Protein AF-0000000082432010 (afdb_homodimer)

Radius of gyration: 24.91 Å; Cα contacts (8 Å, |Δi|>4): 705; chains: 2; bounding box: 52×81×60 Å

Secondary structure (DSSP, 8-state):
-TTTSS-HHHHHHHHHHHHHHHHHHHT-S-HHHHTTSGGGHHHHHHHHHHHHHHHTTSHHHHHHHHHHHHIIIIIHHHHHHHHHHHHHHHHHHHHHHHHHHHHHH-HHHHHHHHHHHHHHHHHHHHHHHHHHHHSSS----HHHHHHHHHHHHHHHHHHHHTHHHHHHHHHHHH--GGGHHHHHHHHHHHHHHHHHHHHHHHHHHHHH-STHHHHHHHHHHHHHHHHHHHH----TT--HHHHHHHHHHSTTTHHHHHHHHHHH-/-TTTSS-HHHHHHHHHHHHHHHHHHHT-S-HHHHTTSGGGHHHHHHHHHHHHHHHTTSHHHHHHHHHHHHIIIIIHHHHHHHHHHHHHHHHHHHHHHHHHHHHHH-HHHHHHHHHHHHHHHHHHHHHHHHHHHHSSS----HHHHHHHHHHHHHHHHHHHHTHHHHHHHHHHHH--GGGHHHHHHHHHHHHHHHHHHHHHHHHHHHHH-STHHHHHHHHHHHHHHHHHHHH----TT--HHHHHHHHHHSTTTHHHHTHHHHHH-

InterPro domains:
  IPR003663 Sugar/inositol transporter [PR00171] (54-64)
  IPR003663 Sugar/inositol transporter [PR00171] (149-170)
  IPR003663 Sugar/inositol transporter [PR00171] (172-184)
  IPR005828 Major facilitator, sugar transporter-like [PF00083] (2-247)
  IPR005829 Sugar transporter, conserved site [PS00216] (98-115)
  IPR020846 Major facilitator superfamily domain [PS50850] (1-236)
  IPR036259 MFS transporter superfamily [G3DSA:1.20.1250.20] (1-250)
  IPR036259 MFS transporter superfamily [SSF103473] (25-245)
  IPR045262 Sugar transport protein STP/Polyol transporter PLT, plant [PTHR23500] (1-257)

Sequence (530 aa):
MLRRVRGTDDVEAEMNDLLKASNVARNTKHPFRKIVERKYRPQLVMAIALPFFQQVTGINVIAFYAPLLFRTIGFGESGSLLSAVMTGAVGAFSTFISMLIVDKFGRRALFMAGGIQMFVSQIMIGGVMAAKLGDHGGVEGEGFAYMVIVLIGVYVAGFGWSWGPLGWLVPSEIFPLEIRSAGQSITVVVNFLFTFIVAQTFLAMLCHFRAGIFFFFGGWVVVMTAFVYLFLPETKNVPIEKMDEVWKSHWFWKGFVGTAEDCKIMLRRVRGTDDVEAEMNDLLKASNVARNTKHPFRKIVERKYRPQLVMAIALPFFQQVTGINVIAFYAPLLFRTIGFGESGSLLSAVMTGAVGAFSTFISMLIVDKFGRRALFMAGGIQMFVSQIMIGGVMAAKLGDHGGVEGEGFAYMVIVLIGVYVAGFGWSWGPLGWLVPSEIFPLEIRSAGQSITVVVNFLFTFIVAQTFLAMLCHFRAGIFFFFGGWVVVMTAFVYLFLPETKNVPIEKMDEVWKSHWFWKGFVGTAEDCKI

Foldseek 3Di:
DVVPPPDPVVVVVLVVLVVVLVVCQVPVPDLQVVCPALLNVLLQCLLQLLLLLLLLLCLLVLLVVQLVLQCLLPCNPVSNVVSCVLLVVLLVVLLVVLVVCCLPQFQLVLLLQLLVQLLVLLVVLLVLCCVVVPDDDRVPDSVSSVVNSVSSSSNSSSSNNHSPVSSLVVSCQADRPNNNVVSNVSSVVSNVVSNVVSNVVSVVCVVPPPSVSSVSSSVSSVVSSVCSVQSPDTRRPDHNSCSSVRLCPHPPSVVRNVPPVVVVD/DVVPPPDPVVVVVLVVLVVVLVVCQVPVPDLQVVCPALLNVLLQCLLQLLLLLLLLLCLLVLLVVQLVLQCLLPCNPVSNVVSCVLLVVLLVVLLVVLVVCCLPQFQLVLLLVLLVQLLVLLVVLLVLCCVVVPDDDRVPDNVSSVVNSVSSSSNSSSSNNHSPVSSLVVSCQQDRPNNNVVSNVSSVVSNVVSNVVSNVVSVVCVVPPPSVSSVSSSVSSVVSSVCSVQSPDTRRPDHNSCSSVRLCPHPPSVVRNVPPVVVVD

Solvent-accessible surface area (backbone atoms only — not comparable to full-atom values): 26498 Å² total; per-residue (Å²): 120,82,78,67,70,73,55,72,62,57,54,49,50,53,24,49,50,46,42,50,46,48,56,51,36,76,64,48,88,46,31,68,61,55,40,69,35,58,66,31,42,68,56,46,50,47,24,45,47,40,27,42,45,49,43,44,51,38,60,66,56,51,63,59,45,40,26,54,48,31,32,66,62,61,44,44,79,58,9,37,55,49,32,50,48,51,50,32,50,41,26,28,51,24,25,49,49,23,63,69,41,36,82,73,65,23,55,51,53,33,38,43,52,18,27,50,45,32,31,54,29,30,49,50,45,24,48,53,42,39,55,47,66,68,46,84,77,69,89,71,48,66,67,60,45,51,51,45,49,51,38,48,45,50,25,38,29,20,34,14,40,11,47,55,48,46,44,59,40,51,56,62,55,65,41,42,82,54,28,28,70,41,43,42,40,46,25,46,36,37,28,43,40,38,44,34,50,47,53,52,50,45,58,55,32,58,74,73,38,66,48,57,48,33,51,54,24,30,52,41,25,52,51,44,32,50,45,43,72,73,68,49,73,74,59,58,94,51,54,52,85,51,44,61,55,53,42,38,68,32,86,76,44,22,72,47,37,42,54,64,66,58,64,77,100,122,83,78,68,69,72,54,70,61,59,54,48,51,53,26,50,52,46,41,50,47,49,56,49,37,76,63,48,88,44,31,68,62,55,41,70,35,58,65,31,40,66,55,46,48,48,25,45,46,39,27,42,44,49,43,44,50,37,59,67,56,50,64,59,46,41,24,55,50,31,32,65,62,60,44,44,79,58,9,37,54,48,33,50,48,50,50,32,48,40,24,30,51,23,25,49,48,23,63,68,40,37,81,74,64,23,54,51,55,34,40,43,53,18,28,50,46,32,31,54,29,29,50,52,46,23,49,54,41,41,55,47,66,70,44,85,77,68,87,68,49,65,65,59,45,49,52,45,51,51,38,49,45,51,26,38,30,20,35,14,39,11,45,54,49,45,44,58,39,52,56,62,56,65,42,43,82,55,28,29,69,39,44,41,41,45,25,46,36,38,29,43,39,38,45,33,52,47,52,54,50,45,59,56,33,58,77,72,37,66,49,56,46,33,51,53,24,29,52,42,24,52,52,44,33,50,45,44,71,72,70,48,72,75,59,59,93,52,55,52,85,50,43,61,55,53,42,40,68,32,87,77,43,21,72,48,38,43,58,64,65,59,64,78,101

pLDDT: mean 76.49, std 17.79, range [20.77, 95.44]

Organism: Cannabis sativa (NCBI:txid3483)

Nearest PDB structures (foldseek):
  6h7d-assembly1_A  TM=8.993E-01  e=3.640E-16  Arabidopsis thaliana
  7aar-assembly1_A  TM=8.622E-01  e=8.186E-16  Arabidopsis thaliana
  9g11-assembly1_A  TM=8.536E-01  e=1.015E-13  Arabidopsis thaliana
  4ybq-assembly2_B  TM=8.313E-01  e=1.702E-07  Rattus norvegicus
  6m20-assembly3_C  TM=7.843E-01  e=8.609E-07  Plasmodium falciparum

Structure (mmCIF, N/CA/C/O backbone):
data_AF-0000000082432010-model_v1
#
loop_
_entity.id
_entity.type
_entity.pdbx_description
1 polymer 'Major facilitator superfamily (MFS) profile domain-containing protein'
#
loop_
_atom_site.group_PDB
_atom_site.id
_atom_site.type_symbol
_atom_site.label_atom_id
_atom_site.label_alt_id
_atom_site.label_comp_id
_atom_site.label_asym_id
_atom_site.label_entity_id
_atom_site.label_seq_id
_atom_site.pdbx_PDB_ins_code
_atom_site.Cartn_x
_atom_site.Cartn_y
_atom_site.Cartn_z
_atom_site.occupancy
_atom_site.B_iso_or_equiv
_atom_site.auth_seq_id
_atom_site.auth_comp_id
_atom_site.auth_asym_id
_atom_site.auth_atom_id
_atom_site.pdbx_PDB_model_num
ATOM 1 N N . MET A 1 1 ? -15.508 49.281 2.939 1 20.77 1 MET A N 1
ATOM 2 C CA . MET A 1 1 ? -16.469 48.688 3.877 1 20.77 1 MET A CA 1
ATOM 3 C C . MET A 1 1 ? -16.25 47.188 4.043 1 20.77 1 MET A C 1
ATOM 5 O O . MET A 1 1 ? -16.609 46.625 5.07 1 20.77 1 MET A O 1
ATOM 9 N N . LEU A 1 2 ? -15.852 46.469 2.955 1 25.39 2 LEU A N 1
ATOM 10 C CA . LEU A 1 2 ? -15.766 45.031 2.902 1 25.39 2 LEU A CA 1
ATOM 11 C C . LEU A 1 2 ? -14.602 44.5 3.754 1 25.39 2 LEU A C 1
ATOM 13 O O . LEU A 1 2 ? -14.453 43.312 3.955 1 25.39 2 LEU A O 1
ATOM 17 N N . ARG A 1 3 ? -13.547 45.25 4.113 1 33.12 3 ARG A N 1
ATOM 18 C CA . ARG A 1 3 ? -12.43 44.969 5 1 33.12 3 ARG A CA 1
ATOM 19 C C . ARG A 1 3 ? -12.906 44.688 6.426 1 33.12 3 ARG A C 1
ATOM 21 O O . ARG A 1 3 ? -12.219 44.031 7.199 1 33.12 3 ARG A O 1
ATOM 28 N N . ARG A 1 4 ? -13.797 45.438 6.926 1 32.25 4 ARG A N 1
ATOM 29 C CA . ARG A 1 4 ? -14.156 45.594 8.328 1 32.25 4 ARG A CA 1
ATOM 30 C C . ARG A 1 4 ? -14.797 44.344 8.898 1 32.25 4 ARG A C 1
ATOM 32 O O . ARG A 1 4 ? -14.617 44.031 10.07 1 32.25 4 ARG A O 1
ATOM 39 N N . VAL A 1 5 ? -15.852 43.875 8.328 1 30.64 5 VAL A N 1
ATOM 40 C CA . VAL A 1 5 ? -16.75 43 9.039 1 30.64 5 VAL A CA 1
ATOM 41 C C . VAL A 1 5 ? -16.203 41.562 9.016 1 30.64 5 VAL A C 1
ATOM 43 O O . VAL A 1 5 ? -16.828 40.625 9.523 1 30.64 5 VAL A O 1
ATOM 46 N N . ARG A 1 6 ? -15.43 41.188 8.062 1 37.56 6 ARG A N 1
ATOM 47 C CA . ARG A 1 6 ? -15.023 39.812 8.219 1 37.56 6 ARG A CA 1
ATOM 48 C C . ARG A 1 6 ? -14.109 39.625 9.43 1 37.56 6 ARG A C 1
ATOM 50 O O . ARG A 1 6 ? -13.023 40.219 9.484 1 37.56 6 ARG A O 1
ATOM 57 N N . GLY A 1 7 ? -14.594 39.344 10.703 1 34.78 7 GLY A N 1
ATOM 58 C CA . GLY A 1 7 ? -14.359 39.375 12.141 1 34.78 7 GLY A CA 1
ATOM 59 C C . GLY A 1 7 ? -13.016 38.812 12.539 1 34.78 7 GLY A C 1
ATOM 60 O O . GLY A 1 7 ? -12.586 37.781 12.008 1 34.78 7 GLY A O 1
ATOM 61 N N . THR A 1 8 ? -12.031 39.625 13.039 1 41.56 8 THR A N 1
ATOM 62 C CA . THR A 1 8 ? -10.789 39.406 13.773 1 41.56 8 THR A CA 1
ATOM 63 C C . THR A 1 8 ? -10.914 38.219 14.734 1 41.56 8 THR A C 1
ATOM 65 O O . THR A 1 8 ? -9.93 37.562 15.031 1 41.56 8 THR A O 1
ATOM 68 N N . ASP A 1 9 ? -12.086 38 15.25 1 43.03 9 ASP A N 1
ATOM 69 C CA . ASP A 1 9 ? -12.289 36.969 16.281 1 43.03 9 ASP A CA 1
ATOM 70 C C . ASP A 1 9 ? -12.227 35.562 15.703 1 43.03 9 ASP A C 1
ATOM 72 O O . ASP A 1 9 ? -11.719 34.656 16.344 1 43.03 9 ASP A O 1
ATOM 76 N N . ASP A 1 10 ? -12.75 35.438 14.523 1 45.91 10 ASP A N 1
ATOM 77 C CA . ASP A 1 10 ? -12.781 34.094 13.945 1 45.91 10 ASP A CA 1
ATOM 78 C C . ASP A 1 10 ? -11.383 33.656 13.492 1 45.91 10 ASP A C 1
ATOM 80 O O . ASP A 1 10 ? -11.023 32.5 13.617 1 45.91 10 ASP A O 1
ATOM 84 N N . VAL A 1 11 ? -10.609 34.625 13.062 1 48.34 11 VAL A N 1
ATOM 85 C CA . VAL A 1 11 ? -9.227 34.312 12.711 1 48.34 11 VAL A CA 1
ATOM 86 C C . VAL A 1 11 ? -8.438 33.969 13.969 1 48.34 11 VAL A C 1
ATOM 88 O O . VAL A 1 11 ? -7.59 33.094 13.953 1 48.34 11 VAL A O 1
ATOM 91 N N . GLU A 1 12 ? -8.672 34.812 15.055 1 45.44 12 GLU A N 1
ATOM 92 C CA . GLU A 1 12 ? -7.996 34.5 16.312 1 45.44 12 GLU A CA 1
ATOM 93 C C . GLU A 1 12 ? -8.406 33.125 16.844 1 45.44 12 GLU A C 1
ATOM 95 O O . GLU A 1 12 ? -7.57 32.406 17.375 1 45.44 12 GLU A O 1
ATOM 100 N N . ALA A 1 13 ? -9.695 32.781 16.719 1 49.81 13 ALA A N 1
ATOM 101 C CA . ALA A 1 13 ? -10.148 31.469 17.156 1 49.81 13 ALA A CA 1
ATOM 102 C C . ALA A 1 13 ? -9.531 30.375 16.297 1 49.81 13 ALA A C 1
ATOM 104 O O . ALA A 1 13 ? -9.102 29.328 16.828 1 49.81 13 ALA A O 1
ATOM 105 N N . GLU A 1 14 ? -9.531 30.562 15.062 1 49.69 14 GLU A N 1
ATOM 106 C CA . GLU A 1 14 ? -8.922 29.609 14.148 1 49.69 14 GLU A CA 1
ATOM 107 C C . GLU A 1 14 ? -7.414 29.516 14.367 1 49.69 14 GLU A C 1
ATOM 109 O O . GLU A 1 14 ? -6.836 28.438 14.32 1 49.69 14 GLU A O 1
ATOM 114 N N . MET A 1 15 ? -6.789 30.703 14.672 1 47.47 15 MET A N 1
ATOM 115 C CA . MET A 1 15 ? -5.371 30.766 15.016 1 47.47 15 MET A CA 1
ATOM 116 C C . MET A 1 15 ? -5.102 30.047 16.328 1 47.47 15 MET A C 1
ATOM 118 O O . MET A 1 15 ? -4.109 29.328 16.469 1 47.47 15 MET A O 1
ATOM 122 N N . ASN A 1 16 ? -5.898 30.375 17.297 1 48.66 16 ASN A N 1
ATOM 123 C CA . ASN A 1 16 ? -5.766 29.688 18.578 1 48.66 16 ASN A CA 1
ATOM 124 C C . ASN A 1 16 ? -5.945 28.172 18.422 1 48.66 16 ASN A C 1
ATOM 126 O O . ASN A 1 16 ? -5.254 27.391 19.078 1 48.66 16 ASN A O 1
ATOM 130 N N . ASP A 1 17 ? -6.773 27.75 17.5 1 51.19 17 ASP A N 1
ATOM 131 C CA . ASP A 1 17 ? -6.992 26.328 17.266 1 51.19 17 ASP A CA 1
ATOM 132 C C . ASP A 1 17 ? -5.77 25.672 16.609 1 51.19 17 ASP A C 1
ATOM 134 O O . ASP A 1 17 ? -5.398 24.547 16.969 1 51.19 17 ASP A O 1
ATOM 138 N N . LEU A 1 18 ? -5.203 26.375 15.719 1 49.47 18 LEU A N 1
ATOM 139 C CA . LEU A 1 18 ? -3.99 25.891 15.062 1 49.47 18 LEU A CA 1
ATOM 140 C C . LEU A 1 18 ? -2.811 25.891 16.031 1 49.47 18 LEU A C 1
ATOM 142 O O . LEU A 1 18 ? -1.996 24.969 16.031 1 49.47 18 LEU A O 1
ATOM 146 N N . LEU A 1 19 ? -2.715 27.062 16.812 1 46.75 19 LEU A N 1
ATOM 147 C CA . LEU A 1 19 ? -1.675 27.156 17.828 1 46.75 19 LEU A CA 1
ATOM 148 C C . LEU A 1 19 ? -1.853 26.062 18.875 1 46.75 19 LEU A C 1
ATOM 150 O O . LEU A 1 19 ? -0.873 25.484 19.344 1 46.75 19 LEU A O 1
ATOM 154 N N . LYS A 1 20 ? -2.996 25.875 19.281 1 48 20 LYS A N 1
ATOM 155 C CA . LYS A 1 20 ? -3.281 24.812 20.234 1 48 20 LYS A CA 1
ATOM 156 C C . LYS A 1 20 ? -2.938 23.453 19.641 1 48 20 LYS A C 1
ATOM 158 O O . LYS A 1 20 ? -2.369 22.594 20.328 1 48 20 LYS A O 1
ATOM 163 N N . ALA A 1 21 ? -3.213 23.359 18.391 1 49.53 21 ALA A N 1
ATOM 164 C CA . ALA A 1 21 ? -2.924 22.094 17.719 1 49.53 21 ALA A CA 1
ATOM 165 C C . ALA A 1 21 ? -1.42 21.875 17.562 1 49.53 21 ALA A C 1
ATOM 167 O O . ALA A 1 21 ? -0.92 20.766 17.719 1 49.53 21 ALA A O 1
ATOM 168 N N . SER A 1 22 ? -0.704 22.969 17.219 1 47.09 22 SER A N 1
ATOM 169 C CA . SER A 1 22 ? 0.748 22.938 17.078 1 47.09 22 SER A CA 1
ATOM 170 C C . SER A 1 22 ? 1.429 22.734 18.422 1 47.09 22 SER A C 1
ATOM 172 O O . SER A 1 22 ? 2.41 22 18.516 1 47.09 22 SER A O 1
ATOM 174 N N . ASN A 1 23 ? 0.993 23.5 19.453 1 43.78 23 ASN A N 1
ATOM 175 C CA . ASN A 1 23 ? 1.535 23.359 20.797 1 43.78 23 ASN A CA 1
ATOM 176 C C . ASN A 1 23 ? 1.295 21.953 21.344 1 43.78 23 ASN A C 1
ATOM 178 O O . ASN A 1 23 ? 2.146 21.391 22.031 1 43.78 23 ASN A O 1
ATOM 182 N N . VAL A 1 24 ? 0.171 21.438 21.031 1 44.56 24 VAL A N 1
ATOM 183 C CA . VAL A 1 24 ? -0.153 20.094 21.484 1 44.56 24 VAL A CA 1
ATOM 184 C C . VAL A 1 24 ? 0.684 19.078 20.703 1 44.56 24 VAL A C 1
ATOM 186 O O . VAL A 1 24 ? 1.119 18.062 21.266 1 44.56 24 VAL A O 1
ATOM 189 N N . ALA A 1 25 ? 1.03 19.422 19.484 1 46.56 25 ALA A N 1
ATOM 190 C CA . ALA A 1 25 ? 1.861 18.562 18.641 1 46.56 25 ALA A CA 1
ATOM 191 C C . ALA A 1 25 ? 3.305 18.547 19.141 1 46.56 25 ALA A C 1
ATOM 193 O O . ALA A 1 25 ? 3.98 17.516 19.078 1 46.56 25 ALA A O 1
ATOM 194 N N . ARG A 1 26 ? 3.895 19.734 19.5 1 44.16 26 ARG A N 1
ATOM 195 C CA . ARG A 1 26 ? 5.262 19.844 20 1 44.16 26 ARG A CA 1
ATOM 196 C C . ARG A 1 26 ? 5.469 18.953 21.234 1 44.16 26 ARG A C 1
ATOM 198 O O . ARG A 1 26 ? 6.57 18.453 21.453 1 44.16 26 ARG A O 1
ATOM 205 N N . ASN A 1 27 ? 4.449 18.938 22.062 1 41.88 27 ASN A N 1
ATOM 206 C CA . ASN A 1 27 ? 4.617 18.266 23.344 1 41.88 27 ASN A CA 1
ATOM 207 C C . ASN A 1 27 ? 4.117 16.812 23.281 1 41.88 27 ASN A C 1
ATOM 209 O O . ASN A 1 27 ? 3.875 16.203 24.312 1 41.88 27 ASN A O 1
ATOM 213 N N . THR A 1 28 ? 3.623 16.438 22.156 1 48.44 28 THR A N 1
ATOM 214 C CA . THR A 1 28 ? 2.965 15.156 22.359 1 48.44 28 THR A CA 1
ATOM 215 C C . THR A 1 28 ? 3.963 14.008 22.219 1 48.44 28 THR A C 1
ATOM 217 O O . THR A 1 28 ? 4.352 13.648 21.109 1 48.44 28 THR A O 1
ATOM 220 N N . LYS A 1 29 ? 4.828 13.883 23.109 1 54.31 29 LYS A N 1
ATOM 221 C CA . LYS A 1 29 ? 5.84 12.875 23.406 1 54.31 29 LYS A CA 1
ATOM 222 C C . LYS A 1 29 ? 5.32 11.469 23.109 1 54.31 29 LYS A C 1
ATOM 224 O O . LYS A 1 29 ? 6.105 10.531 22.938 1 54.31 29 LYS A O 1
ATOM 229 N N . HIS A 1 30 ? 3.912 11.336 22.828 1 67.75 30 HIS A N 1
ATOM 230 C CA . HIS A 1 30 ? 3.52 9.945 22.641 1 67.75 30 HIS A CA 1
ATOM 231 C C . HIS A 1 30 ? 2.301 9.836 21.719 1 67.75 30 HIS A C 1
ATOM 233 O O . HIS A 1 30 ? 1.188 9.594 22.203 1 67.75 30 HIS A O 1
ATOM 239 N N . PRO A 1 31 ? 2.506 10.023 20.375 1 74 31 PRO A N 1
ATOM 240 C CA . PRO A 1 31 ? 1.39 9.984 19.438 1 74 31 PRO A CA 1
ATOM 241 C C . PRO A 1 31 ? 0.573 8.695 19.531 1 74 31 PRO A C 1
ATOM 243 O O . PRO A 1 31 ? -0.644 8.719 19.344 1 74 31 PRO A O 1
ATOM 246 N N . PHE A 1 32 ? 1.107 7.668 20.016 1 77.81 32 PHE A N 1
ATOM 247 C CA . PHE A 1 32 ? 0.413 6.387 20.109 1 77.81 32 PHE A CA 1
ATOM 248 C C . PHE A 1 32 ? -0.519 6.359 21.312 1 77.81 32 PHE A C 1
ATOM 250 O O . PHE A 1 32 ? -1.525 5.648 21.312 1 77.81 32 PHE A O 1
ATOM 257 N N . ARG A 1 33 ? -0.201 7.129 22.25 1 78 33 ARG A N 1
ATOM 258 C CA . ARG A 1 33 ? -1.073 7.219 23.422 1 78 33 ARG A CA 1
ATOM 259 C C . ARG A 1 33 ? -2.244 8.156 23.156 1 78 33 ARG A C 1
ATOM 261 O O . ARG A 1 33 ? -3.359 7.914 23.625 1 78 33 ARG A O 1
ATOM 268 N N . LYS A 1 34 ? -2.014 9.117 22.375 1 81.5 34 LYS A N 1
ATOM 269 C CA . LYS A 1 34 ? -3.027 10.133 22.109 1 81.5 34 LYS A CA 1
ATOM 270 C C . LYS A 1 34 ? -4.121 9.586 21.188 1 81.5 34 LYS A C 1
ATOM 272 O O . LYS A 1 34 ? -5.297 9.914 21.344 1 81.5 34 LYS A O 1
ATOM 277 N N . ILE A 1 35 ? -3.719 8.695 20.375 1 84.38 35 ILE A N 1
ATOM 278 C CA . ILE A 1 35 ? -4.66 8.211 19.359 1 84.38 35 ILE A CA 1
ATOM 279 C C . ILE A 1 35 ? -5.707 7.316 20.016 1 84.38 35 ILE A C 1
ATOM 281 O O . ILE A 1 35 ? -6.781 7.098 19.469 1 84.38 35 ILE A O 1
ATOM 285 N N . VAL A 1 36 ? -5.387 6.828 21.219 1 85.31 36 VAL A N 1
ATOM 286 C CA . VAL A 1 36 ? -6.309 5.93 21.891 1 85.31 36 VAL A CA 1
ATOM 287 C C . VAL A 1 36 ? -7.34 6.742 22.672 1 85.31 36 VAL A C 1
ATOM 289 O O . VAL A 1 36 ? -8.336 6.191 23.156 1 85.31 36 VAL A O 1
ATOM 292 N N . GLU A 1 37 ? -7.172 7.992 22.734 1 84.56 37 GLU A N 1
ATOM 293 C CA . GLU A 1 37 ? -8.133 8.852 23.422 1 84.56 37 GLU A CA 1
ATOM 294 C C . GLU A 1 37 ? -9.492 8.82 22.734 1 84.56 37 GLU A C 1
ATOM 296 O O . GLU A 1 37 ? -9.578 8.555 21.531 1 84.56 37 GLU A O 1
ATOM 301 N N . ARG A 1 38 ? -10.492 9.055 23.406 1 84.12 38 ARG A N 1
ATOM 302 C CA . ARG A 1 38 ? -11.875 8.945 22.953 1 84.12 38 ARG A CA 1
ATOM 303 C C . ARG A 1 38 ? -12.141 9.898 21.797 1 84.12 38 ARG A C 1
ATOM 305 O O . ARG A 1 38 ? -12.875 9.57 20.859 1 84.12 38 ARG A O 1
ATOM 312 N N . LYS A 1 39 ? -11.523 11.07 21.828 1 84.88 39 LYS A N 1
ATOM 313 C CA . LYS A 1 39 ? -11.758 12.078 20.812 1 84.88 39 LYS A CA 1
ATOM 314 C C . LYS A 1 39 ? -11.266 11.609 19.453 1 84.88 39 LYS A C 1
ATOM 316 O O . LYS A 1 39 ? -11.766 12.062 18.406 1 84.88 39 LYS A O 1
ATOM 321 N N . TYR A 1 40 ? -10.352 10.625 19.516 1 89.25 40 TYR A N 1
ATOM 322 C CA . TYR A 1 40 ? -9.766 10.172 18.266 1 89.25 40 TYR A CA 1
ATOM 323 C C . TYR A 1 40 ? -10.281 8.789 17.891 1 89.25 40 TYR A C 1
ATOM 325 O O . TYR A 1 40 ? -9.672 8.094 17.062 1 89.25 40 TYR A O 1
ATOM 333 N N . ARG A 1 41 ? -11.391 8.352 18.453 1 90.06 41 ARG A N 1
ATOM 334 C CA . ARG A 1 41 ? -11.945 7.02 18.203 1 90.06 41 ARG A CA 1
ATOM 335 C C . ARG A 1 41 ? -12.336 6.848 16.734 1 90.06 41 ARG A C 1
ATOM 337 O O . ARG A 1 41 ? -12.062 5.809 16.141 1 90.06 41 ARG A O 1
ATOM 344 N N . PRO A 1 42 ? -12.969 7.887 16.172 1 91 42 PRO A N 1
ATOM 345 C CA . PRO A 1 42 ? -13.312 7.703 14.75 1 91 42 PRO A CA 1
ATOM 346 C C . PRO A 1 42 ? -12.078 7.516 13.867 1 91 42 PRO A C 1
ATOM 348 O O . PRO A 1 42 ? -12.094 6.703 12.945 1 91 42 PRO A O 1
ATOM 351 N N . GLN A 1 43 ? -11.047 8.25 14.109 1 91.5 43 GLN A N 1
ATOM 352 C CA . GLN A 1 43 ? -9.812 8.141 13.336 1 91.5 43 GLN A CA 1
ATOM 353 C C . GLN A 1 43 ? -9.164 6.77 13.531 1 91.5 43 GLN A C 1
ATOM 355 O O . GLN A 1 43 ? -8.672 6.168 12.578 1 91.5 43 GLN A O 1
ATOM 360 N N . LEU A 1 44 ? -9.234 6.32 14.789 1 91.44 44 LEU A N 1
ATOM 361 C CA . LEU A 1 44 ? -8.664 5.012 15.094 1 91.44 44 LEU A CA 1
ATOM 362 C C . LEU A 1 44 ? -9.453 3.906 14.398 1 91.44 44 LEU A C 1
ATOM 364 O O . LEU A 1 44 ? -8.859 2.99 13.82 1 91.44 44 LEU A O 1
ATOM 368 N N . VAL A 1 45 ? -10.719 4 14.453 1 93.19 45 VAL A N 1
ATOM 369 C CA . VAL A 1 45 ? -11.578 3 13.82 1 93.19 45 VAL A CA 1
ATOM 370 C C . VAL A 1 45 ? -11.336 2.984 12.312 1 93.19 45 VAL A C 1
ATOM 372 O O . VAL A 1 45 ? -11.242 1.916 11.703 1 93.19 45 VAL A O 1
ATOM 375 N N . MET A 1 46 ? -11.18 4.109 11.719 1 93.56 46 MET A N 1
ATOM 376 C CA . MET A 1 46 ? -10.961 4.184 10.273 1 93.56 46 MET A CA 1
ATOM 377 C C . MET A 1 46 ? -9.578 3.658 9.906 1 93.56 46 MET A C 1
ATOM 379 O O . MET A 1 46 ? -9.406 3.037 8.859 1 93.56 46 MET A O 1
ATOM 383 N N . ALA A 1 47 ? -8.617 3.926 10.82 1 92.12 47 ALA A N 1
ATOM 384 C CA . ALA A 1 47 ? -7.25 3.465 10.578 1 92.12 47 ALA A CA 1
ATOM 385 C C . ALA A 1 47 ? -7.18 1.94 10.578 1 92.12 47 ALA A C 1
ATOM 387 O O . ALA A 1 47 ? -6.301 1.354 9.945 1 92.12 47 ALA A O 1
ATOM 388 N N . ILE A 1 48 ? -8.102 1.334 11.219 1 93.94 48 ILE A N 1
ATOM 389 C CA . ILE A 1 48 ? -8.109 -0.12 11.328 1 93.94 48 ILE A CA 1
ATOM 390 C C . ILE A 1 48 ? -9.094 -0.711 10.328 1 93.94 48 ILE A C 1
ATOM 392 O O . ILE A 1 48 ? -8.773 -1.662 9.617 1 93.94 48 ILE A O 1
ATOM 396 N N . ALA A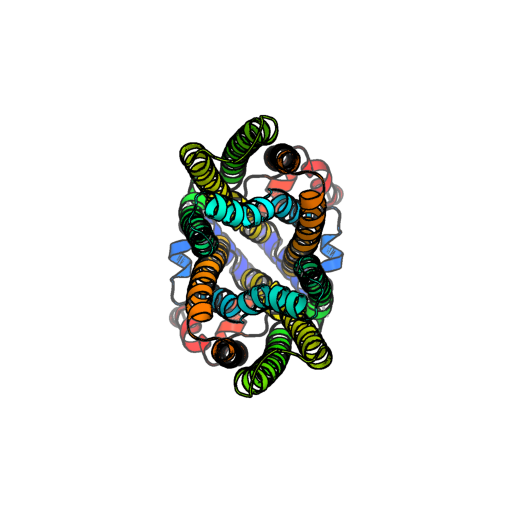 1 49 ? -10.227 -0.114 10.211 1 95.19 49 ALA A N 1
ATOM 397 C CA . ALA A 1 49 ? -11.32 -0.669 9.414 1 95.19 49 ALA A CA 1
ATOM 398 C C . ALA A 1 49 ? -11.016 -0.566 7.926 1 95.19 49 ALA A C 1
ATOM 400 O O . ALA A 1 49 ? -11.25 -1.514 7.172 1 95.19 49 ALA A O 1
ATOM 401 N N . LEU A 1 50 ? -10.477 0.524 7.496 1 94.62 50 LEU A N 1
ATOM 402 C CA . LEU A 1 50 ? -10.289 0.744 6.066 1 94.62 50 LEU A CA 1
ATOM 403 C C . LEU A 1 50 ? -9.266 -0.233 5.496 1 94.62 50 LEU A C 1
ATOM 405 O O . LEU A 1 50 ? -9.539 -0.919 4.508 1 94.62 50 LEU A O 1
ATOM 409 N N . PRO A 1 51 ? -8.102 -0.359 6.164 1 93.88 51 PRO A N 1
ATOM 410 C CA . PRO A 1 51 ? -7.16 -1.354 5.645 1 93.88 51 PRO A CA 1
ATOM 411 C C . PRO A 1 51 ? -7.68 -2.783 5.777 1 93.88 51 PRO A C 1
ATOM 413 O O . PRO A 1 51 ? -7.383 -3.635 4.938 1 93.88 51 PRO A O 1
ATOM 416 N N . PHE A 1 52 ? -8.438 -3.016 6.816 1 94.12 52 PHE A N 1
ATOM 417 C CA . PHE A 1 52 ? -9.039 -4.332 6.988 1 94.12 52 PHE A CA 1
ATOM 418 C C . PHE A 1 52 ? -10.008 -4.633 5.852 1 94.12 52 PHE A C 1
ATOM 420 O O . PHE A 1 52 ? -9.938 -5.695 5.234 1 94.12 52 PHE A O 1
ATOM 427 N N . PHE A 1 53 ? -10.875 -3.715 5.562 1 94.31 53 PHE A N 1
ATOM 428 C CA . PHE A 1 53 ? -11.875 -3.889 4.508 1 94.31 53 PHE A CA 1
ATOM 429 C C . PHE A 1 53 ? -11.203 -3.943 3.139 1 94.31 53 PHE A C 1
ATOM 431 O O . PHE A 1 53 ? -11.68 -4.645 2.242 1 94.31 53 PHE A O 1
ATOM 438 N N . GLN A 1 54 ? -10.156 -3.262 2.941 1 92.44 54 GLN A N 1
ATOM 439 C CA . GLN A 1 54 ? -9.422 -3.295 1.679 1 92.44 54 GLN A CA 1
ATOM 440 C C . GLN A 1 54 ? -8.898 -4.699 1.382 1 92.44 54 GLN A C 1
ATOM 442 O O . GLN A 1 54 ? -8.891 -5.133 0.228 1 92.44 54 GLN A O 1
ATOM 447 N N . GLN A 1 55 ? -8.547 -5.414 2.441 1 89.44 55 GLN A N 1
ATOM 448 C CA . GLN A 1 55 ? -7.973 -6.742 2.256 1 89.44 55 GLN A CA 1
ATOM 449 C C . GLN A 1 55 ? -9.062 -7.797 2.086 1 89.44 55 GLN A C 1
ATOM 451 O O . GLN A 1 55 ? -8.867 -8.797 1.396 1 89.44 55 GLN A O 1
ATOM 456 N N . VAL A 1 56 ? -10.219 -7.469 2.645 1 90 56 VAL A N 1
ATOM 457 C CA . VAL A 1 56 ? -11.266 -8.484 2.588 1 90 56 VAL A CA 1
ATOM 458 C C . VAL A 1 56 ? -12.148 -8.25 1.364 1 90 56 VAL A C 1
ATOM 460 O O . VAL A 1 56 ? -13.234 -8.828 1.252 1 90 56 VAL A O 1
ATOM 463 N N . THR A 1 57 ? -11.742 -7.414 0.451 1 90.06 57 THR A N 1
ATOM 464 C CA . THR A 1 57 ? -12.469 -7.191 -0.795 1 90.06 57 THR A CA 1
ATOM 465 C C . THR A 1 57 ? -12.398 -8.422 -1.69 1 90.06 57 THR A C 1
ATOM 467 O O . THR A 1 57 ? -13.242 -8.609 -2.572 1 90.06 57 THR A O 1
ATOM 470 N N . GLY A 1 58 ? -11.383 -9.281 -1.519 1 82.31 58 GLY A N 1
ATOM 471 C CA . GLY A 1 58 ? -11.195 -10.461 -2.352 1 82.31 58 GLY A CA 1
ATOM 472 C C . GLY A 1 58 ? -10.219 -10.234 -3.492 1 82.31 58 GLY A C 1
ATOM 473 O O . GLY A 1 58 ? -10.172 -11.031 -4.438 1 82.31 58 GLY A O 1
ATOM 474 N N . ILE A 1 59 ? -9.484 -9.078 -3.375 1 84.25 59 ILE A N 1
ATOM 475 C CA . ILE A 1 59 ? -8.547 -8.766 -4.441 1 84.25 59 ILE A CA 1
ATOM 476 C C . ILE A 1 59 ? -7.473 -9.844 -4.527 1 84.25 59 ILE A C 1
ATOM 478 O O . ILE A 1 59 ? -7.055 -10.227 -5.621 1 84.25 59 ILE A O 1
ATOM 482 N N . ASN A 1 60 ? -7.062 -10.414 -3.463 1 74.25 60 ASN A N 1
ATOM 483 C CA . ASN A 1 60 ? -6.051 -11.469 -3.445 1 74.25 60 ASN A CA 1
ATOM 484 C C . ASN A 1 60 ? -6.566 -12.758 -4.078 1 74.25 60 ASN A C 1
ATOM 486 O O . ASN A 1 60 ? -5.82 -13.453 -4.766 1 74.25 60 ASN A O 1
ATOM 490 N N . VAL A 1 61 ? -7.84 -13.008 -3.875 1 73.25 61 VAL A N 1
ATOM 491 C CA . VAL A 1 61 ? -8.461 -14.188 -4.461 1 73.25 61 VAL A CA 1
ATOM 492 C C . VAL A 1 61 ? -8.492 -14.055 -5.98 1 73.25 61 VAL A C 1
ATOM 494 O O . VAL A 1 61 ? -8.164 -15 -6.699 1 73.25 61 VAL A O 1
ATOM 497 N N . ILE A 1 62 ? -8.883 -12.883 -6.367 1 77 62 ILE A N 1
ATOM 498 C CA . ILE A 1 62 ? -8.977 -12.617 -7.801 1 77 62 ILE A CA 1
ATOM 499 C C . ILE A 1 62 ? -7.59 -12.711 -8.43 1 77 62 ILE A C 1
ATOM 501 O O . ILE A 1 62 ? -7.434 -13.25 -9.531 1 77 62 ILE A O 1
ATOM 505 N N . ALA A 1 63 ? -6.582 -12.289 -7.73 1 72.69 63 ALA A N 1
ATOM 506 C CA . ALA A 1 63 ? -5.215 -12.312 -8.242 1 72.69 63 ALA A CA 1
ATOM 507 C C . ALA A 1 63 ? -4.703 -13.742 -8.375 1 72.69 63 ALA A C 1
ATOM 509 O O . ALA A 1 63 ? -3.895 -14.039 -9.258 1 72.69 63 ALA A O 1
ATOM 510 N N . PHE A 1 64 ? -5.188 -14.594 -7.621 1 68.06 64 PHE A N 1
ATOM 511 C CA . PHE A 1 64 ? -4.754 -15.984 -7.648 1 68.06 64 PHE A CA 1
ATOM 512 C C . PHE A 1 64 ? -5.562 -16.781 -8.656 1 68.06 64 PHE A C 1
ATOM 514 O O . PHE A 1 64 ? -5.055 -17.734 -9.258 1 68.06 64 PHE A O 1
ATOM 521 N N . TYR A 1 65 ? -6.766 -16.406 -8.828 1 69.31 65 TYR A N 1
ATOM 522 C CA . TYR A 1 65 ? -7.656 -17.156 -9.711 1 69.31 65 TYR A CA 1
ATOM 523 C C . TYR A 1 65 ? -7.461 -16.75 -11.164 1 69.31 65 TYR A C 1
ATOM 525 O O . TYR A 1 65 ? -7.664 -17.562 -12.078 1 69.31 65 TYR A O 1
ATOM 533 N N . ALA A 1 66 ? -7.047 -15.531 -11.312 1 75 66 ALA A N 1
ATOM 534 C CA . ALA A 1 66 ? -6.906 -15.016 -12.672 1 75 66 ALA A CA 1
ATOM 535 C C . ALA A 1 66 ? -5.926 -15.859 -13.484 1 75 66 ALA A C 1
ATOM 537 O O . ALA A 1 66 ? -6.238 -16.297 -14.594 1 75 66 ALA A O 1
ATOM 538 N N . PRO A 1 67 ? -4.746 -16.156 -12.953 1 70.38 67 PRO A N 1
ATOM 539 C CA . PRO A 1 67 ? -3.816 -16.984 -13.727 1 70.38 67 PRO A CA 1
ATOM 540 C C . PRO A 1 67 ? -4.359 -18.375 -14.016 1 70.38 67 PRO A C 1
ATOM 542 O O . PRO A 1 67 ? -4.098 -18.938 -15.086 1 70.38 67 PRO A O 1
ATOM 545 N N . LEU A 1 68 ? -5.113 -18.891 -13.141 1 66 68 LEU A N 1
ATOM 546 C CA . LEU A 1 68 ? -5.68 -20.234 -13.297 1 66 68 LEU A CA 1
ATOM 547 C C . LEU A 1 68 ? -6.699 -20.266 -14.43 1 66 68 LEU A C 1
ATOM 549 O O . LEU A 1 68 ? -6.742 -21.219 -15.211 1 66 68 LEU A O 1
ATOM 553 N N . LEU A 1 69 ? -7.469 -19.266 -14.492 1 69.38 69 LEU A N 1
ATOM 554 C CA . LEU A 1 69 ? -8.477 -19.188 -15.547 1 69.38 69 LEU A CA 1
ATOM 555 C C . LEU A 1 69 ? -7.828 -19.047 -16.922 1 69.38 69 LEU A C 1
ATOM 557 O O . LEU A 1 69 ? -8.297 -19.641 -17.891 1 69.38 69 LEU A O 1
ATOM 561 N N . PHE A 1 70 ? -6.785 -18.312 -17.016 1 73.88 70 PHE A N 1
ATOM 562 C CA . PHE A 1 70 ? -6.074 -18.125 -18.266 1 73.88 70 PHE A CA 1
ATOM 563 C C . PHE A 1 70 ? -5.414 -19.438 -18.719 1 73.88 70 PHE A C 1
ATOM 565 O O . PHE A 1 70 ? -5.332 -19.719 -19.906 1 73.88 70 PHE A O 1
ATOM 572 N N . ARG A 1 71 ? -4.996 -20.203 -17.781 1 67.81 71 ARG A N 1
ATOM 573 C CA . ARG A 1 71 ? -4.402 -21.5 -18.109 1 67.81 71 ARG A CA 1
ATOM 574 C C . ARG A 1 71 ? -5.453 -22.453 -18.672 1 67.81 71 ARG A C 1
ATOM 576 O O . ARG A 1 71 ? -5.152 -23.266 -19.547 1 67.81 71 ARG A O 1
ATOM 583 N N . THR A 1 72 ? -6.578 -22.328 -18.141 1 65.75 72 THR A N 1
ATOM 584 C CA . THR A 1 72 ? -7.656 -23.203 -18.578 1 65.75 72 THR A CA 1
ATOM 585 C C . THR A 1 72 ? -8.07 -22.875 -20.016 1 65.75 72 THR A C 1
ATOM 587 O O . THR A 1 72 ? -8.484 -23.766 -20.766 1 65.75 72 THR A O 1
ATOM 590 N N . ILE A 1 73 ? -8.016 -21.594 -20.375 1 67 73 ILE A N 1
ATOM 591 C CA . ILE A 1 73 ? -8.438 -21.203 -21.703 1 67 73 ILE A CA 1
ATOM 592 C C . ILE A 1 73 ? -7.371 -21.594 -22.734 1 67 73 ILE A C 1
ATOM 594 O O . ILE A 1 73 ? -7.625 -21.594 -23.938 1 67 73 ILE A O 1
ATOM 598 N N . GLY A 1 74 ? -6.297 -22.141 -22.234 1 61.53 74 GLY A N 1
ATOM 599 C CA . GLY A 1 74 ? -5.355 -22.703 -23.188 1 61.53 74 GLY A CA 1
ATOM 600 C C . GLY A 1 74 ? -4.066 -21.922 -23.297 1 61.53 74 GLY A C 1
ATOM 601 O O . GLY A 1 74 ? -3.291 -22.109 -24.234 1 61.53 74 GLY A O 1
ATOM 602 N N . PHE A 1 75 ? -3.965 -20.844 -22.609 1 63.38 75 PHE A N 1
ATOM 603 C CA . PHE A 1 75 ? -2.75 -20.062 -22.797 1 63.38 75 PHE A CA 1
ATOM 604 C C . PHE A 1 75 ? -1.581 -20.688 -22.047 1 63.38 75 PHE A C 1
ATOM 606 O O . PHE A 1 75 ? -0.453 -20.203 -22.125 1 63.38 75 PHE A O 1
ATOM 613 N N . GLY A 1 76 ? -1.873 -21.938 -21.625 1 58.31 76 GLY A N 1
ATOM 614 C CA . GLY A 1 76 ? -0.804 -22.641 -20.938 1 58.31 76 GLY A CA 1
ATOM 615 C C . GLY A 1 76 ? -0.077 -21.797 -19.922 1 58.31 76 GLY A C 1
ATOM 616 O O . GLY A 1 76 ? -0.703 -21.031 -19.172 1 58.31 76 GLY A O 1
ATOM 617 N N . GLU A 1 77 ? 1.239 -21.891 -19.812 1 58.59 77 GLU A N 1
ATOM 618 C CA . GLU A 1 77 ? 2.113 -21.141 -18.906 1 58.59 77 GLU A CA 1
ATOM 619 C C . GLU A 1 77 ? 2.113 -19.656 -19.234 1 58.59 77 GLU A C 1
ATOM 621 O O . GLU A 1 77 ? 2.232 -18.812 -18.328 1 58.59 77 GLU A O 1
ATOM 626 N N . SER A 1 78 ? 1.841 -19.422 -20.484 1 64.75 78 SER A N 1
ATOM 627 C CA . SER A 1 78 ? 1.761 -18.016 -20.891 1 64.75 78 SER A CA 1
ATOM 628 C C . SER A 1 78 ? 0.481 -17.359 -20.391 1 64.75 78 SER A C 1
ATOM 630 O O . SER A 1 78 ? 0.4 -16.141 -20.297 1 64.75 78 SER A O 1
ATOM 632 N N . GLY A 1 79 ? -0.344 -18.266 -19.922 1 65.44 79 GLY A N 1
ATOM 633 C CA . GLY A 1 79 ? -1.61 -17.766 -19.422 1 65.44 79 GLY A CA 1
ATOM 634 C C . GLY A 1 79 ? -1.466 -17 -18.125 1 65.44 79 GLY A C 1
ATOM 635 O O . GLY A 1 79 ? -2.061 -15.922 -17.953 1 65.44 79 GLY A O 1
ATOM 636 N N . SER A 1 80 ? -0.628 -17.484 -17.297 1 64.94 80 SER A N 1
ATOM 637 C CA . SER A 1 80 ? -0.405 -16.844 -16 1 64.94 80 SER A CA 1
ATOM 638 C C . SER A 1 80 ? 0.207 -15.453 -16.172 1 64.94 80 SER A C 1
ATOM 640 O O . SER A 1 80 ? -0.177 -14.508 -15.484 1 64.94 80 SER A O 1
ATOM 642 N N . LEU A 1 81 ? 1.082 -15.375 -17.188 1 65.94 81 LEU A N 1
ATOM 643 C CA . LEU A 1 81 ? 1.737 -14.102 -17.453 1 65.94 81 LEU A CA 1
ATOM 644 C C . LEU A 1 81 ? 0.752 -13.094 -18.031 1 65.94 81 LEU A C 1
ATOM 646 O O . LEU A 1 81 ? 0.742 -11.922 -17.625 1 65.94 81 LEU A O 1
ATOM 650 N N . LEU A 1 82 ? -0.077 -13.656 -18.875 1 74.19 82 LEU A N 1
ATOM 651 C CA . LEU A 1 82 ? -1.038 -12.766 -19.531 1 74.19 82 LEU A CA 1
ATOM 652 C C . LEU A 1 82 ? -2.07 -12.258 -18.531 1 74.19 82 LEU A C 1
ATOM 654 O O . LEU A 1 82 ? -2.492 -11.102 -18.609 1 74.19 82 LEU A O 1
ATOM 658 N N . SER A 1 83 ? -2.432 -13.102 -17.641 1 76.81 83 SER A N 1
ATOM 659 C CA . SER A 1 83 ? -3.391 -12.688 -16.609 1 76.81 83 SER A CA 1
ATOM 660 C C . SER A 1 83 ? -2.799 -11.625 -15.695 1 76.81 83 SER A C 1
ATOM 662 O O . SER A 1 83 ? -3.484 -10.672 -15.312 1 76.81 83 SER A O 1
ATOM 664 N N . ALA A 1 84 ? -1.561 -11.781 -15.359 1 72.44 84 ALA A N 1
ATOM 665 C CA . ALA A 1 84 ? -0.887 -10.805 -14.508 1 72.44 84 ALA A CA 1
ATOM 666 C C . ALA A 1 84 ? -0.771 -9.453 -15.203 1 72.44 84 ALA A C 1
ATOM 668 O O . ALA A 1 84 ? -0.982 -8.406 -14.578 1 72.44 84 ALA A O 1
ATOM 669 N N . VAL A 1 85 ? -0.521 -9.539 -16.469 1 77.5 85 VAL A N 1
ATOM 670 C CA . VAL A 1 85 ? -0.377 -8.32 -17.25 1 77.5 85 VAL A CA 1
ATOM 671 C C . VAL A 1 85 ? -1.726 -7.609 -17.359 1 77.5 85 VAL A C 1
ATOM 673 O O . VAL A 1 85 ? -1.81 -6.395 -17.172 1 77.5 85 VAL A O 1
ATOM 676 N N . MET A 1 86 ? -2.688 -8.383 -17.609 1 83.38 86 MET A N 1
ATOM 677 C CA . MET A 1 86 ? -4.012 -7.793 -17.797 1 83.38 86 MET A CA 1
ATOM 678 C C . MET A 1 86 ? -4.508 -7.168 -16.484 1 83.38 86 MET A C 1
ATOM 680 O O . MET A 1 86 ? -4.938 -6.012 -16.484 1 83.38 86 MET A O 1
ATOM 684 N N . THR A 1 87 ? -4.43 -7.941 -15.43 1 84.12 87 THR A N 1
ATOM 685 C CA . THR A 1 87 ? -4.914 -7.438 -14.148 1 84.12 87 THR A CA 1
ATOM 686 C C . THR A 1 87 ? -4.055 -6.273 -13.664 1 84.12 87 THR A C 1
ATOM 688 O O . THR A 1 87 ? -4.57 -5.305 -13.102 1 84.12 87 THR A O 1
ATOM 691 N N . GLY A 1 88 ? -2.779 -6.348 -13.914 1 83.44 88 GLY A N 1
ATOM 692 C CA . GLY A 1 88 ? -1.894 -5.254 -13.539 1 83.44 88 GLY A CA 1
ATOM 693 C C . GLY A 1 88 ? -2.143 -3.986 -14.328 1 83.44 88 GLY A C 1
ATOM 694 O O . GLY A 1 88 ? -2.176 -2.893 -13.766 1 83.44 88 GLY A O 1
ATOM 695 N N . ALA A 1 89 ? -2.342 -4.152 -15.562 1 88.06 89 ALA A N 1
ATOM 696 C CA . ALA A 1 89 ? -2.582 -3.01 -16.438 1 88.06 89 ALA A CA 1
ATOM 697 C C . ALA A 1 89 ? -3.904 -2.328 -16.094 1 88.06 89 ALA A C 1
ATOM 699 O O . ALA A 1 89 ? -3.967 -1.104 -15.977 1 88.06 89 ALA A O 1
ATOM 700 N N . VAL A 1 90 ? -4.871 -3.135 -15.945 1 90.5 90 VAL A N 1
ATOM 701 C CA . VAL A 1 90 ? -6.184 -2.598 -15.602 1 90.5 90 VAL A CA 1
ATOM 702 C C . VAL A 1 90 ? -6.121 -1.917 -14.234 1 90.5 90 VAL A C 1
ATOM 704 O O . VAL A 1 90 ? -6.676 -0.832 -14.047 1 90.5 90 VAL A O 1
ATOM 707 N N . GLY A 1 91 ? -5.441 -2.566 -13.367 1 89.75 91 GLY A N 1
ATOM 708 C CA . GLY A 1 91 ? -5.289 -2.004 -12.031 1 89.75 91 GLY A CA 1
ATOM 709 C C . GLY A 1 91 ? -4.547 -0.681 -12.023 1 89.75 91 GLY A C 1
ATOM 710 O O . GLY A 1 91 ? -4.996 0.284 -11.398 1 89.75 91 GLY A O 1
ATOM 711 N N . ALA A 1 92 ? -3.502 -0.641 -12.734 1 88.06 92 ALA A N 1
ATOM 712 C CA . ALA A 1 92 ? -2.686 0.569 -12.797 1 88.06 92 ALA A CA 1
ATOM 713 C C . ALA A 1 92 ? -3.439 1.706 -13.477 1 88.06 92 ALA A C 1
ATOM 715 O O . ALA A 1 92 ? -3.434 2.842 -12.992 1 88.06 92 ALA A O 1
ATOM 716 N N . PHE A 1 93 ? -4.062 1.396 -14.484 1 91.31 93 PHE A N 1
ATOM 717 C CA . PHE A 1 93 ? -4.809 2.406 -15.227 1 91.31 93 PHE A CA 1
ATOM 718 C C . PHE A 1 93 ? -5.977 2.93 -14.398 1 91.31 93 PHE A C 1
ATOM 720 O O . PHE A 1 93 ? -6.227 4.137 -14.359 1 91.31 93 PHE A O 1
ATOM 727 N N . SER A 1 94 ? -6.645 2.055 -13.82 1 92.75 94 SER A N 1
ATOM 728 C CA . SER A 1 94 ? -7.777 2.447 -12.992 1 92.75 94 SER A CA 1
ATOM 729 C C . SER A 1 94 ? -7.328 3.291 -11.805 1 92.75 94 SER A C 1
ATOM 731 O O . SER A 1 94 ? -8.016 4.238 -11.414 1 92.75 94 SER A O 1
ATOM 733 N N . THR A 1 95 ? -6.246 2.943 -11.234 1 90.5 95 THR A N 1
ATOM 734 C CA . THR A 1 95 ? -5.711 3.729 -10.125 1 90.5 95 THR A CA 1
ATOM 735 C C . THR A 1 95 ? -5.371 5.145 -10.578 1 90.5 95 THR A C 1
ATOM 737 O O . THR A 1 95 ? -5.605 6.109 -9.852 1 90.5 95 THR A O 1
ATOM 740 N N . PHE A 1 96 ? -4.855 5.184 -11.75 1 89.19 96 PHE A N 1
ATOM 741 C CA . PHE A 1 96 ? -4.551 6.492 -12.32 1 89.19 96 PHE A CA 1
ATOM 742 C C . PHE A 1 96 ? -5.824 7.312 -12.5 1 89.19 96 PHE A C 1
ATOM 744 O O . PHE A 1 96 ? -5.844 8.508 -12.211 1 89.19 96 PHE A O 1
ATOM 751 N N . ILE A 1 97 ? -6.789 6.68 -12.875 1 88.81 97 ILE A N 1
ATOM 752 C CA . ILE A 1 97 ? -8.07 7.344 -13.055 1 88.81 97 ILE A CA 1
ATOM 753 C C . ILE A 1 97 ? -8.602 7.82 -11.703 1 88.81 97 ILE A C 1
ATOM 755 O O . ILE A 1 97 ? -9.203 8.891 -11.609 1 88.81 97 ILE A O 1
ATOM 759 N N . SER A 1 98 ? -8.359 7.043 -10.734 1 87.75 98 SER A N 1
ATOM 760 C CA . SER A 1 98 ? -8.805 7.391 -9.391 1 87.75 98 SER A CA 1
ATOM 761 C C . SER A 1 98 ? -8.258 8.75 -8.961 1 87.75 98 SER A C 1
ATOM 763 O O . SER A 1 98 ? -8.977 9.555 -8.375 1 87.75 98 SER A O 1
ATOM 765 N N . MET A 1 99 ? -7.055 9.031 -9.273 1 82.5 99 MET A N 1
ATOM 766 C CA . MET A 1 99 ? -6.406 10.281 -8.891 1 82.5 99 MET A CA 1
ATOM 767 C C . MET A 1 99 ? -7.102 11.477 -9.531 1 82.5 99 MET A C 1
ATOM 769 O O . MET A 1 99 ? -7.176 12.555 -8.938 1 82.5 99 MET A O 1
ATOM 773 N N . LEU A 1 100 ? -7.668 11.227 -10.664 1 82.31 100 LEU A N 1
ATOM 774 C CA . LEU A 1 100 ? -8.281 12.32 -11.406 1 82.31 100 LEU A CA 1
ATOM 775 C C . LEU A 1 100 ? -9.727 12.539 -10.953 1 82.31 100 LEU A C 1
ATOM 777 O O . LEU A 1 100 ? -10.227 13.664 -10.992 1 82.31 100 LEU A O 1
ATOM 781 N N . ILE A 1 101 ? -10.312 11.562 -10.414 1 84.88 101 ILE A N 1
ATOM 782 C CA . ILE A 1 101 ? -11.742 11.695 -10.164 1 84.88 101 ILE A CA 1
ATOM 783 C C . ILE A 1 101 ? -11.992 11.852 -8.664 1 84.88 101 ILE A C 1
ATOM 785 O O . ILE A 1 101 ? -13.086 12.25 -8.25 1 84.88 101 ILE A O 1
ATOM 789 N N . VAL A 1 102 ? -11.062 11.57 -7.93 1 82.81 102 VAL A N 1
ATOM 790 C CA . VAL A 1 102 ? -11.242 11.539 -6.484 1 82.81 102 VAL A CA 1
ATOM 791 C C . VAL A 1 102 ? -11.617 12.93 -5.977 1 82.81 102 VAL A C 1
ATOM 793 O O . VAL A 1 102 ? -12.445 13.062 -5.07 1 82.81 102 VAL A O 1
ATOM 796 N N . ASP A 1 103 ? -11.031 13.992 -6.535 1 81 103 ASP A N 1
ATOM 797 C CA . ASP A 1 103 ? -11.297 15.344 -6.047 1 81 103 ASP A CA 1
ATOM 798 C C . ASP A 1 103 ? -12.602 15.891 -6.617 1 81 103 ASP A C 1
ATOM 800 O O . ASP A 1 103 ? -13.141 16.875 -6.113 1 81 103 ASP A O 1
ATOM 804 N N . LYS A 1 104 ? -13.055 15.219 -7.645 1 83 104 LYS A N 1
ATOM 805 C CA . LYS A 1 104 ? -14.297 15.688 -8.258 1 83 104 LYS A CA 1
ATOM 806 C C . LYS A 1 104 ? -15.508 15 -7.641 1 83 104 LYS A C 1
ATOM 808 O O . LYS A 1 104 ? -16.484 15.664 -7.285 1 83 104 LYS A O 1
ATOM 813 N N . PHE A 1 105 ? -15.461 13.734 -7.418 1 87.19 105 PHE A N 1
ATOM 814 C CA . PHE A 1 105 ? -16.625 12.969 -7 1 87.19 105 PHE A CA 1
ATOM 815 C C . PHE A 1 105 ? -16.609 12.742 -5.492 1 87.19 105 PHE A C 1
ATOM 817 O O . PHE A 1 105 ? -17.656 12.516 -4.883 1 87.19 105 PHE A O 1
ATOM 824 N N . GLY A 1 106 ? -15.469 12.852 -4.945 1 88.19 106 GLY A N 1
ATOM 825 C CA . GLY A 1 106 ? -15.367 12.586 -3.518 1 88.19 106 GLY A CA 1
ATOM 826 C C . GLY A 1 106 ? -14.938 11.164 -3.203 1 88.19 106 GLY A C 1
ATOM 827 O O . GLY A 1 106 ? -15.047 10.273 -4.047 1 88.19 106 GLY A O 1
ATOM 828 N N . ARG A 1 107 ? -14.508 10.969 -2.033 1 90.56 107 ARG A N 1
ATOM 829 C CA . ARG A 1 107 ? -13.984 9.672 -1.613 1 90.56 107 ARG A CA 1
ATOM 830 C C . ARG A 1 107 ? -15.117 8.719 -1.26 1 90.56 107 ARG A C 1
ATOM 832 O O . ARG A 1 107 ? -15.102 7.551 -1.664 1 90.56 107 ARG A O 1
ATOM 839 N N . ARG A 1 108 ? -16.125 9.203 -0.593 1 92.25 108 ARG A N 1
ATOM 840 C CA . ARG A 1 108 ? -17.234 8.367 -0.164 1 92.25 108 ARG A CA 1
ATOM 841 C C . ARG A 1 108 ? -17.984 7.809 -1.363 1 92.25 108 ARG A C 1
ATOM 843 O O . ARG A 1 108 ? -18.297 6.617 -1.407 1 92.25 108 ARG A O 1
ATOM 850 N N . ALA A 1 109 ? -18.25 8.578 -2.295 1 92.69 109 ALA A N 1
ATOM 851 C CA . ALA A 1 109 ? -18.969 8.164 -3.5 1 92.69 109 ALA A CA 1
ATOM 852 C C . ALA A 1 109 ? -18.172 7.125 -4.285 1 92.69 109 ALA A C 1
ATOM 854 O O . ALA A 1 109 ? -18.75 6.172 -4.82 1 92.69 109 ALA A O 1
ATOM 855 N N . LEU A 1 110 ? -16.938 7.344 -4.355 1 93.19 110 LEU A N 1
ATOM 856 C CA . LEU A 1 110 ? -16.094 6.414 -5.094 1 93.19 110 LEU A CA 1
ATOM 857 C C . LEU A 1 110 ? -16.031 5.066 -4.387 1 93.19 110 LEU A C 1
ATOM 859 O O . LEU A 1 110 ? -16.031 4.016 -5.035 1 93.19 110 LEU A O 1
ATOM 863 N N . PHE A 1 111 ? -15.961 5.109 -3.035 1 94.88 111 PHE A N 1
ATOM 864 C CA . PHE A 1 111 ? -15.984 3.863 -2.281 1 94.88 111 PHE A CA 1
ATOM 865 C C . PHE A 1 111 ? -17.281 3.098 -2.553 1 94.88 111 PHE A C 1
ATOM 867 O O . PHE A 1 111 ? -17.25 1.879 -2.738 1 94.88 111 PHE A O 1
ATOM 874 N N . MET A 1 112 ? -18.359 3.807 -2.613 1 94.75 112 MET A N 1
ATOM 875 C CA . MET A 1 112 ? -19.656 3.17 -2.814 1 94.75 112 MET A CA 1
ATOM 876 C C . MET A 1 112 ? -19.781 2.633 -4.234 1 94.75 112 MET A C 1
ATOM 878 O O . MET A 1 112 ? -20.203 1.491 -4.438 1 94.75 112 MET A O 1
ATOM 882 N N . ALA A 1 113 ? -19.391 3.441 -5.152 1 94.25 113 ALA A N 1
ATOM 883 C CA . ALA A 1 113 ? -19.469 3.016 -6.547 1 94.25 113 ALA A CA 1
ATOM 884 C C . ALA A 1 113 ? -18.547 1.816 -6.801 1 94.25 113 ALA A C 1
ATOM 886 O O . ALA A 1 113 ? -18.953 0.865 -7.48 1 94.25 113 ALA A O 1
ATOM 887 N N . GLY A 1 114 ? -17.375 1.907 -6.305 1 94.5 114 GLY A N 1
ATOM 888 C CA . GLY A 1 114 ? -16.453 0.783 -6.43 1 94.5 114 GLY A CA 1
ATOM 889 C C . GLY A 1 114 ? -16.953 -0.469 -5.73 1 94.5 114 GLY A C 1
ATOM 890 O O . GLY A 1 114 ? -16.797 -1.578 -6.246 1 94.5 114 GLY A O 1
ATOM 891 N N . GLY A 1 115 ? -17.562 -0.258 -4.52 1 94.5 115 GLY A N 1
ATOM 892 C CA . GLY A 1 115 ? -18.109 -1.396 -3.805 1 94.5 115 GLY A CA 1
ATOM 893 C C . GLY A 1 115 ? -19.219 -2.1 -4.57 1 94.5 115 GLY A C 1
ATOM 894 O O . GLY A 1 115 ? -19.25 -3.33 -4.629 1 94.5 115 GLY A O 1
ATOM 895 N N . ILE A 1 116 ? -20.047 -1.354 -5.172 1 95.12 116 ILE A N 1
ATOM 896 C CA . ILE A 1 116 ? -21.156 -1.917 -5.938 1 95.12 116 ILE A CA 1
ATOM 897 C C . ILE A 1 116 ? -20.625 -2.652 -7.164 1 95.12 116 ILE A C 1
ATOM 899 O O . ILE A 1 116 ? -21.047 -3.771 -7.461 1 95.12 116 ILE A O 1
ATOM 903 N N . GLN A 1 117 ? -19.734 -1.992 -7.84 1 95.25 117 GLN A N 1
ATOM 904 C CA . GLN A 1 117 ? -19.125 -2.605 -9.016 1 95.25 117 GLN A CA 1
ATOM 905 C C . GLN A 1 117 ? -18.422 -3.916 -8.664 1 95.25 117 GLN A C 1
ATOM 907 O O . GLN A 1 117 ? -18.578 -4.914 -9.367 1 95.25 117 GLN A O 1
ATOM 912 N N . MET A 1 118 ? -17.703 -3.934 -7.629 1 94.81 118 MET A N 1
ATOM 913 C CA . MET A 1 118 ? -16.984 -5.133 -7.199 1 94.81 118 MET A CA 1
ATOM 914 C C . MET A 1 118 ? -17.969 -6.215 -6.746 1 94.81 118 MET A C 1
ATOM 916 O O . MET A 1 118 ? -17.734 -7.402 -6.996 1 94.81 118 MET A O 1
ATOM 920 N N . PHE A 1 119 ? -19.047 -5.781 -6.09 1 94.5 119 PHE A N 1
ATOM 921 C CA . PHE A 1 119 ? -20.047 -6.727 -5.613 1 94.5 119 PHE A CA 1
ATOM 922 C C . PHE A 1 119 ? -20.719 -7.426 -6.781 1 94.5 119 PHE A C 1
ATOM 924 O O . PHE A 1 119 ? -20.812 -8.656 -6.805 1 94.5 119 PHE A O 1
ATOM 931 N N . VAL A 1 120 ? -21.156 -6.676 -7.723 1 94.56 120 VAL A N 1
ATOM 932 C CA . VAL A 1 120 ? -21.859 -7.23 -8.883 1 94.56 120 VAL A CA 1
ATOM 933 C C . VAL A 1 120 ? -20.922 -8.172 -9.641 1 94.56 120 VAL A C 1
ATOM 935 O O . VAL A 1 120 ? -21.328 -9.273 -10.031 1 94.56 120 VAL A O 1
ATOM 938 N N . SER A 1 121 ? -19.719 -7.754 -9.844 1 92.31 121 SER A N 1
ATOM 939 C CA . SER A 1 121 ? -18.75 -8.578 -10.562 1 92.31 121 SER A CA 1
ATOM 940 C C . SER A 1 121 ? -18.469 -9.875 -9.812 1 92.31 121 SER A C 1
ATOM 942 O O . SER A 1 121 ? -18.406 -10.945 -10.422 1 92.31 121 SER A O 1
ATOM 944 N N . GLN A 1 122 ? -18.312 -9.836 -8.539 1 89.56 122 GLN A N 1
ATOM 945 C CA . GLN A 1 122 ? -18 -11.016 -7.738 1 89.56 122 GLN A CA 1
ATOM 946 C C . GLN A 1 122 ? -19.156 -12.008 -7.75 1 89.56 122 GLN A C 1
ATOM 948 O O . GLN A 1 122 ? -18.938 -13.219 -7.828 1 89.56 122 GLN A O 1
ATOM 953 N N . ILE A 1 123 ? -20.375 -11.531 -7.629 1 90 123 ILE A N 1
ATOM 954 C CA . ILE A 1 123 ? -21.547 -12.398 -7.645 1 90 123 ILE A CA 1
ATOM 955 C C . ILE A 1 123 ? -21.672 -13.07 -9.008 1 90 123 ILE A C 1
ATOM 957 O O . ILE A 1 123 ? -22.016 -14.25 -9.094 1 90 123 ILE A O 1
ATOM 961 N N . MET A 1 124 ? -21.359 -12.281 -10.016 1 90.06 124 MET A N 1
ATOM 962 C CA . MET A 1 124 ? -21.438 -12.828 -11.367 1 90.06 124 MET A CA 1
ATOM 963 C C . MET A 1 124 ? -20.375 -13.898 -11.586 1 90.06 124 MET A C 1
ATOM 965 O O . MET A 1 124 ? -20.656 -14.945 -12.164 1 90.06 124 MET A O 1
ATOM 969 N N . ILE A 1 125 ? -19.188 -13.656 -11.141 1 85 125 ILE A N 1
ATOM 970 C CA . ILE A 1 125 ? -18.109 -14.625 -11.258 1 85 125 ILE A CA 1
ATOM 971 C C . ILE A 1 125 ? -18.438 -15.883 -10.461 1 85 125 ILE A C 1
ATOM 973 O O . ILE A 1 125 ? -18.281 -17 -10.953 1 85 125 ILE A O 1
ATOM 977 N N . GLY A 1 126 ? -18.797 -15.656 -9.172 1 83.12 126 GLY A N 1
ATOM 978 C CA . GLY A 1 126 ? -19.172 -16.797 -8.344 1 83.12 126 GLY A CA 1
ATOM 979 C C . GLY A 1 126 ? -20.297 -17.609 -8.945 1 83.12 126 GLY A C 1
ATOM 980 O O . GLY A 1 126 ? -20.281 -18.844 -8.883 1 83.12 126 GLY A O 1
ATOM 981 N N . GLY A 1 127 ? -21.281 -16.953 -9.5 1 83.19 127 GLY A N 1
ATOM 982 C CA . GLY A 1 127 ? -22.391 -17.656 -10.148 1 83.19 127 GLY A CA 1
ATOM 983 C C . GLY A 1 127 ? -21.938 -18.484 -11.344 1 83.19 127 GLY A C 1
ATOM 984 O O . GLY A 1 127 ? -22.391 -19.625 -11.508 1 83.19 127 GLY A O 1
ATOM 985 N N . VAL A 1 128 ? -21.125 -17.906 -12.156 1 81.12 128 VAL A N 1
ATOM 986 C CA . VAL A 1 128 ? -20.625 -18.609 -13.328 1 81.12 128 VAL A CA 1
ATOM 987 C C . VAL A 1 128 ? -19.781 -19.797 -12.898 1 81.12 128 VAL A C 1
ATOM 989 O O . VAL A 1 128 ? -19.891 -20.891 -13.469 1 81.12 128 VAL A O 1
ATOM 992 N N . MET A 1 129 ? -19 -19.609 -11.914 1 77.19 129 MET A N 1
ATOM 993 C CA . MET A 1 129 ? -18.141 -20.688 -11.43 1 77.19 129 MET A CA 1
ATOM 994 C C . MET A 1 129 ? -18.969 -21.781 -10.758 1 77.19 129 MET A C 1
ATOM 996 O O . MET A 1 129 ? -18.656 -22.969 -10.867 1 77.19 129 MET A O 1
ATOM 1000 N N . ALA A 1 130 ? -19.906 -21.422 -9.977 1 75 130 ALA A N 1
ATOM 1001 C CA . ALA A 1 130 ? -20.781 -22.391 -9.312 1 75 130 ALA A CA 1
ATOM 1002 C C . ALA A 1 130 ? -21.578 -23.188 -10.336 1 75 130 ALA A C 1
ATOM 1004 O O . ALA A 1 130 ? -21.859 -24.375 -10.133 1 75 130 ALA A O 1
ATOM 1005 N N . ALA A 1 131 ? -22.047 -22.531 -11.281 1 71.56 131 ALA A N 1
ATOM 1006 C CA . ALA A 1 131 ? -22.828 -23.203 -12.32 1 71.56 131 ALA A CA 1
ATOM 1007 C C . ALA A 1 131 ? -21.953 -24.172 -13.109 1 71.56 131 ALA A C 1
ATOM 1009 O O . ALA A 1 131 ? -22.422 -25.25 -13.492 1 71.56 131 ALA A O 1
ATOM 1010 N N . LYS A 1 132 ? -20.844 -23.766 -13.312 1 62.5 132 LYS A N 1
ATOM 1011 C CA . LYS A 1 132 ? -19.984 -24.625 -14.109 1 62.5 132 LYS A CA 1
ATOM 1012 C C . LYS A 1 132 ? -19.266 -25.656 -13.234 1 62.5 132 LYS A C 1
ATOM 1014 O O . LYS A 1 132 ? -18.922 -26.75 -13.695 1 62.5 132 LYS A O 1
ATOM 1019 N N . LEU A 1 133 ? -18.797 -25.25 -12.109 1 54.75 133 LEU A N 1
ATOM 1020 C CA . LEU A 1 133 ? -18.266 -26.297 -11.234 1 54.75 133 LEU A CA 1
ATOM 1021 C C . LEU A 1 133 ? -19.344 -27.312 -10.891 1 54.75 133 LEU A C 1
ATOM 1023 O O . LEU A 1 133 ? -19.031 -28.453 -10.555 1 54.75 133 LEU A O 1
ATOM 1027 N N . GLY A 1 134 ? -20.609 -26.938 -10.406 1 46.19 134 GLY A N 1
ATOM 1028 C CA . GLY A 1 134 ? -21.625 -27.938 -10.156 1 46.19 134 GLY A CA 1
ATOM 1029 C C . GLY A 1 134 ? -21.891 -28.844 -11.344 1 46.19 134 GLY A C 1
ATOM 1030 O O . GLY A 1 134 ? -22.375 -29.969 -11.18 1 46.19 134 GLY A O 1
ATOM 1031 N N . ASP A 1 135 ? -22.375 -28.328 -12.477 1 43.78 135 ASP A N 1
ATOM 1032 C CA . ASP A 1 135 ? -22.578 -29.312 -13.531 1 43.78 135 ASP A CA 1
ATOM 1033 C C . ASP A 1 135 ? -21.266 -30 -13.898 1 43.78 135 ASP A C 1
ATOM 1035 O O . ASP A 1 135 ? -20.188 -29.453 -13.648 1 43.78 135 ASP A O 1
ATOM 1039 N N . HIS A 1 136 ? -21.438 -31.234 -14.703 1 36.88 136 HIS A N 1
ATOM 1040 C CA . HIS A 1 136 ? -20.547 -32.281 -15.148 1 36.88 136 HIS A CA 1
ATOM 1041 C C . HIS A 1 136 ? -19.219 -31.719 -15.641 1 36.88 136 HIS A C 1
ATOM 1043 O O . HIS A 1 136 ? -19.156 -30.562 -16.078 1 36.88 136 HIS A O 1
ATOM 1049 N N . GLY A 1 137 ? -17.953 -32.031 -16.016 1 39.41 137 GLY A N 1
ATOM 1050 C CA . GLY A 1 137 ? -16.547 -32.125 -16.359 1 39.41 137 GLY A CA 1
ATOM 1051 C C . GLY A 1 137 ? -15.859 -30.797 -16.469 1 39.41 137 GLY A C 1
ATOM 1052 O O . GLY A 1 137 ? -16.438 -29.75 -16.156 1 39.41 137 GLY A O 1
ATOM 1053 N N . GLY A 1 138 ? -14.945 -30.422 -17.594 1 40.12 138 GLY A N 1
ATOM 1054 C CA . GLY A 1 138 ? -13.938 -29.547 -18.156 1 40.12 138 GLY A CA 1
ATOM 1055 C C . GLY A 1 138 ? -14.445 -28.141 -18.391 1 40.12 138 GLY A C 1
ATOM 1056 O O . GLY A 1 138 ? -15.641 -27.922 -18.609 1 40.12 138 GLY A O 1
ATOM 1057 N N . VAL A 1 139 ? -14.297 -27.078 -17.391 1 47.25 139 VAL A N 1
ATOM 1058 C CA . VAL A 1 139 ? -14.406 -25.719 -17.922 1 47.25 139 VAL A CA 1
ATOM 1059 C C . VAL A 1 139 ? -14.289 -25.75 -19.453 1 47.25 139 VAL A C 1
ATOM 1061 O O . VAL A 1 139 ? -13.18 -25.703 -19.984 1 47.25 139 VAL A O 1
ATOM 1064 N N . GLU A 1 140 ? -14.734 -26.656 -20.094 1 47.22 140 GLU A N 1
ATOM 1065 C CA . GLU A 1 140 ? -14.547 -27 -21.5 1 47.22 140 GLU A CA 1
ATOM 1066 C C . GLU A 1 140 ? -15.078 -25.906 -22.406 1 47.22 140 GLU A C 1
ATOM 1068 O O . GLU A 1 140 ? -15 -26.016 -23.625 1 47.22 140 GLU A O 1
ATOM 1073 N N . GLY A 1 141 ? -15.539 -24.703 -21.828 1 55.06 141 GLY A N 1
ATOM 1074 C CA . GLY A 1 141 ? -15.93 -23.859 -22.938 1 55.06 141 GLY A CA 1
ATOM 1075 C C . GLY A 1 141 ? -15.211 -22.531 -22.953 1 55.06 141 GLY A C 1
ATOM 1076 O O . GLY A 1 141 ? -15.078 -21.875 -21.922 1 55.06 141 GLY A O 1
ATOM 1077 N N . GLU A 1 142 ? -14.227 -22.266 -23.922 1 62.25 142 GLU A N 1
ATOM 1078 C CA . GLU A 1 142 ? -13.453 -21.078 -24.266 1 62.25 142 GLU A CA 1
ATOM 1079 C C . GLU A 1 142 ? -14.258 -19.812 -24.016 1 62.25 142 GLU A C 1
ATOM 1081 O O . GLU A 1 142 ? -13.727 -18.812 -23.531 1 62.25 142 GLU A O 1
ATOM 1086 N N . GLY A 1 143 ? -15.633 -19.953 -24.219 1 68.38 143 GLY A N 1
ATOM 1087 C CA . GLY A 1 143 ? -16.453 -18.75 -24.109 1 68.38 143 GLY A CA 1
ATOM 1088 C C . GLY A 1 143 ? -16.641 -18.297 -22.672 1 68.38 143 GLY A C 1
ATOM 1089 O O . GLY A 1 143 ? -16.578 -17.094 -22.391 1 68.38 143 GLY A O 1
ATOM 1090 N N . PHE A 1 144 ? -16.812 -19.234 -21.781 1 73.62 144 PHE A N 1
ATOM 1091 C CA . PHE A 1 144 ? -17.047 -18.922 -20.391 1 73.62 144 PHE A CA 1
ATOM 1092 C C . PHE A 1 144 ? -15.781 -18.359 -19.734 1 73.62 144 PHE A C 1
ATOM 1094 O O . PHE A 1 144 ? -15.852 -17.438 -18.922 1 73.62 144 PHE A O 1
ATOM 1101 N N . ALA A 1 145 ? -14.703 -18.844 -20.234 1 74.69 145 ALA A N 1
ATOM 1102 C CA . ALA A 1 145 ? -13.438 -18.359 -19.688 1 74.69 145 ALA A CA 1
ATOM 1103 C C . ALA A 1 145 ? -13.211 -16.891 -20.047 1 74.69 145 ALA A C 1
ATOM 1105 O O . ALA A 1 145 ? -12.734 -16.125 -19.219 1 74.69 145 ALA A O 1
ATOM 1106 N N . TYR A 1 146 ? -13.695 -16.562 -21.234 1 78.44 146 TYR A N 1
ATOM 1107 C CA . TYR A 1 146 ? -13.555 -15.18 -21.656 1 78.44 146 TYR A CA 1
ATOM 1108 C C . TYR A 1 146 ? -14.469 -14.266 -20.844 1 78.44 146 TYR A C 1
ATOM 1110 O O . TYR A 1 146 ? -14.086 -13.141 -20.5 1 78.44 146 TYR A O 1
ATOM 1118 N N . MET A 1 147 ? -15.586 -14.742 -20.547 1 83.44 147 MET A N 1
ATOM 1119 C CA . MET A 1 147 ? -16.531 -13.953 -19.75 1 83.44 147 MET A CA 1
ATOM 1120 C C . MET A 1 147 ? -15.992 -13.711 -18.344 1 83.44 147 MET A C 1
ATOM 1122 O O . MET A 1 147 ? -16.094 -12.602 -17.828 1 83.44 147 MET A O 1
ATOM 1126 N N . VAL A 1 148 ? -15.391 -14.672 -17.828 1 83.69 148 VAL A N 1
ATOM 1127 C CA . VAL A 1 148 ? -14.859 -14.57 -16.469 1 83.69 148 VAL A CA 1
ATOM 1128 C C . VAL A 1 148 ? -13.664 -13.625 -16.453 1 83.69 148 VAL A C 1
ATOM 1130 O O . VAL A 1 148 ? -13.492 -12.844 -15.516 1 83.69 148 VAL A O 1
ATOM 1133 N N . ILE A 1 149 ? -12.961 -13.648 -17.531 1 83.75 149 ILE A N 1
ATOM 1134 C CA . ILE A 1 149 ? -11.797 -12.773 -17.625 1 83.75 149 ILE A CA 1
ATOM 1135 C C . ILE A 1 149 ? -12.25 -11.32 -17.672 1 83.75 149 ILE A C 1
ATOM 1137 O O . ILE A 1 149 ? -11.656 -10.453 -17.031 1 83.75 149 ILE A O 1
ATOM 1141 N N . VAL A 1 150 ? -13.25 -11.086 -18.391 1 88.38 150 VAL A N 1
ATOM 1142 C CA . VAL A 1 150 ? -13.789 -9.734 -18.5 1 88.38 150 VAL A CA 1
ATOM 1143 C C . VAL A 1 150 ? -14.336 -9.289 -17.156 1 88.38 150 VAL A C 1
ATOM 1145 O O . VAL A 1 150 ? -14.125 -8.148 -16.734 1 88.38 150 VAL A O 1
ATOM 1148 N N . LEU A 1 151 ? -14.992 -10.203 -16.516 1 90.5 151 LEU A N 1
ATOM 1149 C CA . LEU A 1 151 ? -15.555 -9.883 -15.203 1 90.5 151 LEU A CA 1
ATOM 1150 C C . LEU A 1 151 ? -14.453 -9.625 -14.18 1 90.5 151 LEU A C 1
ATOM 1152 O O . LEU A 1 151 ? -14.602 -8.758 -13.312 1 90.5 151 LEU A O 1
ATOM 1156 N N . ILE A 1 152 ? -13.406 -10.336 -14.305 1 89.12 152 ILE A N 1
ATOM 1157 C CA . ILE A 1 152 ? -12.25 -10.109 -13.445 1 89.12 152 ILE A CA 1
ATOM 1158 C C . ILE A 1 152 ? -11.656 -8.734 -13.727 1 89.12 152 ILE A C 1
ATOM 1160 O O . ILE A 1 152 ? -11.305 -8 -12.805 1 89.12 152 ILE A O 1
ATOM 1164 N N . GLY A 1 153 ? -11.594 -8.406 -14.984 1 91.12 153 GLY A N 1
ATOM 1165 C CA . GLY A 1 153 ? -11.133 -7.078 -15.352 1 91.12 153 GLY A CA 1
ATOM 1166 C C . GLY A 1 153 ? -11.984 -5.965 -14.773 1 91.12 153 GLY A C 1
ATOM 1167 O O . GLY A 1 153 ? -11.461 -4.961 -14.289 1 91.12 153 GLY A O 1
ATOM 1168 N N . VAL A 1 154 ? -13.219 -6.172 -14.805 1 93.88 154 VAL A N 1
ATOM 1169 C CA . VAL A 1 154 ? -14.148 -5.184 -14.273 1 93.88 154 VAL A CA 1
ATOM 1170 C C . VAL A 1 154 ? -13.984 -5.082 -12.758 1 93.88 154 VAL A C 1
ATOM 1172 O O . VAL A 1 154 ? -14.016 -3.986 -12.195 1 93.88 154 VAL A O 1
ATOM 1175 N N . TYR A 1 155 ? -13.844 -6.168 -12.133 1 94.38 155 TYR A N 1
ATOM 1176 C CA . TYR A 1 155 ? -13.617 -6.188 -10.695 1 94.38 155 TYR A CA 1
ATOM 1177 C C . TYR A 1 155 ? -12.344 -5.434 -10.336 1 94.38 155 TYR A C 1
ATOM 1179 O O . TYR A 1 155 ? -12.344 -4.59 -9.43 1 94.38 155 TYR A O 1
ATOM 1187 N N . VAL A 1 156 ? -11.32 -5.738 -11.062 1 93.19 156 VAL A N 1
ATOM 1188 C CA . VAL A 1 156 ? -10.023 -5.121 -10.789 1 93.19 156 VAL A CA 1
ATOM 1189 C C . VAL A 1 156 ? -10.109 -3.615 -11.039 1 93.19 156 VAL A C 1
ATOM 1191 O O . VAL A 1 156 ? -9.531 -2.822 -10.297 1 93.19 156 VAL A O 1
ATOM 1194 N N . ALA A 1 157 ? -10.805 -3.291 -12.047 1 94.19 157 ALA A N 1
ATOM 1195 C CA . ALA A 1 157 ? -11 -1.871 -12.328 1 94.19 157 ALA A CA 1
ATOM 1196 C C . ALA A 1 157 ? -11.758 -1.186 -11.195 1 94.19 157 ALA A C 1
ATOM 1198 O O . ALA A 1 157 ? -11.422 -0.062 -10.805 1 94.19 157 ALA A O 1
ATOM 1199 N N . GLY A 1 158 ? -12.75 -1.849 -10.719 1 94.44 158 GLY A N 1
ATOM 1200 C CA . GLY A 1 158 ? -13.492 -1.315 -9.586 1 94.44 158 GLY A CA 1
ATOM 1201 C C . GLY A 1 158 ? -12.641 -1.142 -8.344 1 94.44 158 GLY A C 1
ATOM 1202 O O . GLY A 1 158 ? -12.727 -0.119 -7.66 1 94.44 158 GLY A O 1
ATOM 1203 N N . PHE A 1 159 ? -11.812 -2.043 -8.086 1 93.88 159 PHE A N 1
ATOM 1204 C CA . PHE A 1 159 ? -10.883 -1.949 -6.969 1 93.88 159 PHE A CA 1
ATOM 1205 C C . PHE A 1 159 ? -9.852 -0.852 -7.215 1 93.88 159 PHE A C 1
ATOM 1207 O O . PHE A 1 159 ? -9.555 -0.06 -6.316 1 93.88 159 PHE A O 1
ATOM 1214 N N . GLY A 1 160 ? -9.391 -0.771 -8.414 1 92.75 160 GLY A N 1
ATOM 1215 C CA . GLY A 1 160 ? -8.305 0.126 -8.781 1 92.75 160 GLY A CA 1
ATOM 1216 C C . GLY A 1 160 ? -8.688 1.592 -8.68 1 92.75 160 GLY A C 1
ATOM 1217 O O . GLY A 1 160 ? -7.84 2.439 -8.383 1 92.75 160 GLY A O 1
ATOM 1218 N N . TRP A 1 161 ? -9.891 1.892 -8.93 1 93.25 161 TRP A N 1
ATOM 1219 C CA . TRP A 1 161 ? -10.211 3.314 -8.898 1 93.25 161 TRP A CA 1
ATOM 1220 C C . TRP A 1 161 ? -10.938 3.682 -7.605 1 93.25 161 TRP A C 1
ATOM 1222 O O . TRP A 1 161 ? -11.266 4.848 -7.383 1 93.25 161 TRP A O 1
ATOM 1232 N N . SER A 1 162 ? -11.156 2.73 -6.727 1 93.69 162 SER A N 1
ATOM 1233 C CA . SER A 1 162 ? -11.914 3.023 -5.512 1 93.69 162 SER A CA 1
ATOM 1234 C C . SER A 1 162 ? -11.164 2.545 -4.27 1 93.69 162 SER A C 1
ATOM 1236 O O . SER A 1 162 ? -10.305 3.254 -3.746 1 93.69 162 SER A O 1
ATOM 1238 N N . TRP A 1 163 ? -11.328 1.241 -3.865 1 92.75 163 TRP A N 1
ATOM 1239 C CA . TRP A 1 163 ? -10.852 0.739 -2.578 1 92.75 163 TRP A CA 1
ATOM 1240 C C . TRP A 1 163 ? -9.336 0.61 -2.568 1 92.75 163 TRP A C 1
ATOM 1242 O O . TRP A 1 163 ? -8.703 0.702 -1.513 1 92.75 163 TRP A O 1
ATOM 1252 N N . GLY A 1 164 ? -8.758 0.413 -3.703 1 91.94 164 GLY A N 1
ATOM 1253 C CA . GLY A 1 164 ? -7.316 0.261 -3.785 1 91.94 164 GLY A CA 1
ATOM 1254 C C . GLY A 1 164 ? -6.562 1.505 -3.357 1 91.94 164 GLY A C 1
ATOM 1255 O O . GLY A 1 164 ? -5.961 1.533 -2.279 1 91.94 164 GLY A O 1
ATOM 1256 N N . PRO A 1 165 ? -6.715 2.537 -4.09 1 91.12 165 PRO A N 1
ATOM 1257 C CA . PRO A 1 165 ? -5.984 3.764 -3.762 1 91.12 165 PRO A CA 1
ATOM 1258 C C . PRO A 1 165 ? -6.602 4.523 -2.59 1 91.12 165 PRO A C 1
ATOM 1260 O O . PRO A 1 165 ? -5.879 5.109 -1.779 1 91.12 165 PRO A O 1
ATOM 1263 N N . LEU A 1 166 ? -7.883 4.473 -2.432 1 91.62 166 LEU A N 1
ATOM 1264 C CA . LEU A 1 166 ? -8.562 5.262 -1.413 1 91.62 166 LEU A CA 1
ATOM 1265 C C . LEU A 1 166 ? -8.297 4.699 -0.021 1 91.62 166 LEU A C 1
ATOM 1267 O O . LEU A 1 166 ? -8.383 5.426 0.973 1 91.62 166 LEU A O 1
ATOM 1271 N N . GLY A 1 167 ? -8.008 3.441 0.009 1 90.88 167 GLY A N 1
ATOM 1272 C CA . GLY A 1 167 ? -7.664 2.834 1.285 1 90.88 167 GLY A CA 1
ATOM 1273 C C . GLY A 1 167 ? -6.402 3.408 1.898 1 90.88 167 GLY A C 1
ATOM 1274 O O . GLY A 1 167 ? -6.195 3.311 3.109 1 90.88 167 GLY A O 1
ATOM 1275 N N . TRP A 1 168 ? -5.605 4.008 1.074 1 89.31 168 TRP A N 1
ATOM 1276 C CA . TRP A 1 168 ? -4.371 4.629 1.537 1 89.31 168 TRP A CA 1
ATOM 1277 C C . TRP A 1 168 ? -4.516 6.145 1.608 1 89.31 168 TRP A C 1
ATOM 1279 O O . TRP A 1 168 ? -3.914 6.793 2.465 1 89.31 168 TRP A O 1
ATOM 1289 N N . LEU A 1 169 ? -5.328 6.621 0.783 1 88.12 169 LEU A N 1
ATOM 1290 C CA . LEU A 1 169 ? -5.477 8.07 0.679 1 88.12 169 LEU A CA 1
ATOM 1291 C C . LEU A 1 169 ? -6.285 8.617 1.85 1 88.12 169 LEU A C 1
ATOM 1293 O O . LEU A 1 169 ? -5.887 9.594 2.482 1 88.12 169 LEU A O 1
ATOM 1297 N N . VAL A 1 170 ? -7.387 8.016 2.213 1 90 170 VAL A N 1
ATOM 1298 C CA . VAL A 1 170 ? -8.328 8.531 3.203 1 90 170 VAL A CA 1
ATOM 1299 C C . VAL A 1 170 ? -7.66 8.578 4.578 1 90 170 VAL A C 1
ATOM 1301 O O . VAL A 1 170 ? -7.738 9.586 5.277 1 90 170 VAL A O 1
ATOM 1304 N N . PRO A 1 171 ? -6.945 7.551 4.914 1 89.44 171 PRO A N 1
ATOM 1305 C CA . PRO A 1 171 ? -6.273 7.621 6.215 1 89.44 171 PRO A CA 1
ATOM 1306 C C . PRO A 1 171 ? -5.266 8.766 6.301 1 89.44 171 PRO A C 1
ATOM 1308 O O . PRO A 1 171 ? -5.055 9.328 7.379 1 89.44 171 PRO A O 1
ATOM 1311 N N . SER A 1 172 ? -4.68 9.188 5.27 1 85.06 172 SER A N 1
ATOM 1312 C CA . SER A 1 172 ? -3.711 10.273 5.285 1 85.06 172 SER A CA 1
ATOM 1313 C C . SER A 1 172 ? -4.402 11.625 5.438 1 85.06 172 SER A C 1
ATOM 1315 O O . SER A 1 172 ? -3.77 12.609 5.824 1 85.06 172 SER A O 1
ATOM 1317 N N . GLU A 1 173 ? -5.719 11.688 5.238 1 84.5 173 GLU A N 1
ATOM 1318 C CA . GLU A 1 173 ? -6.465 12.938 5.254 1 84.5 173 GLU A CA 1
ATOM 1319 C C . GLU A 1 173 ? -7.184 13.141 6.582 1 84.5 173 GLU A C 1
ATOM 1321 O O . GLU A 1 173 ? -7.609 14.25 6.906 1 84.5 173 GLU A O 1
ATOM 1326 N N . ILE A 1 174 ? -7.301 12.125 7.348 1 86.56 174 ILE A N 1
ATOM 1327 C CA . ILE A 1 174 ? -8.227 12.219 8.477 1 86.56 174 ILE A CA 1
ATOM 1328 C C . ILE A 1 174 ? -7.445 12.438 9.766 1 86.56 174 ILE A C 1
ATOM 1330 O O . ILE A 1 174 ? -8.016 12.836 10.781 1 86.56 174 ILE A O 1
ATOM 1334 N N . PHE A 1 175 ? -6.16 12.266 9.734 1 85.56 175 PHE A N 1
ATOM 1335 C CA . PHE A 1 175 ? -5.383 12.375 10.961 1 85.56 175 PHE A CA 1
ATOM 1336 C C . PHE A 1 175 ? -4.891 13.805 11.172 1 85.56 175 PHE A C 1
ATOM 1338 O O . PHE A 1 175 ? -4.203 14.359 10.312 1 85.56 175 PHE A O 1
ATOM 1345 N N . PRO A 1 176 ? -5.352 14.297 12.305 1 80.94 176 PRO A N 1
ATOM 1346 C CA . PRO A 1 176 ? -4.727 15.586 12.633 1 80.94 176 PRO A CA 1
ATOM 1347 C C . PRO A 1 176 ? -3.217 15.477 12.82 1 80.94 176 PRO A C 1
ATOM 1349 O O . PRO A 1 176 ? -2.684 14.367 12.93 1 80.94 176 PRO A O 1
ATOM 1352 N N . LEU A 1 177 ? -2.611 16.516 12.883 1 75.31 177 LEU A N 1
ATOM 1353 C CA . LEU A 1 177 ? -1.153 16.594 12.883 1 75.31 177 LEU A CA 1
ATOM 1354 C C . LEU A 1 177 ? -0.574 15.875 14.102 1 75.31 177 LEU A C 1
ATOM 1356 O O . LEU A 1 177 ? 0.454 15.203 14 1 75.31 177 LEU A O 1
ATOM 1360 N N . GLU A 1 178 ? -1.303 15.867 15.164 1 77.38 178 GLU A N 1
ATOM 1361 C CA . GLU A 1 178 ? -0.774 15.352 16.422 1 77.38 178 GLU A CA 1
ATOM 1362 C C . GLU A 1 178 ? -0.729 13.828 16.422 1 77.38 178 GLU A C 1
ATOM 1364 O O . GLU A 1 178 ? 0.091 13.227 17.109 1 77.38 178 GLU A O 1
ATOM 1369 N N . ILE A 1 179 ? -1.55 13.219 15.633 1 83.5 179 ILE A N 1
ATOM 1370 C CA . ILE A 1 179 ? -1.61 11.766 15.672 1 83.5 179 ILE A CA 1
ATOM 1371 C C . ILE A 1 179 ? -1.355 11.203 14.273 1 83.5 179 ILE A C 1
ATOM 1373 O O . ILE A 1 179 ? -1.637 10.031 14.008 1 83.5 179 ILE A O 1
ATOM 1377 N N . ARG A 1 180 ? -0.839 11.977 13.438 1 83 180 ARG A N 1
ATOM 1378 C CA . ARG A 1 180 ? -0.698 11.594 12.039 1 83 180 ARG A CA 1
ATOM 1379 C C . ARG A 1 180 ? 0.244 10.406 11.891 1 83 180 ARG A C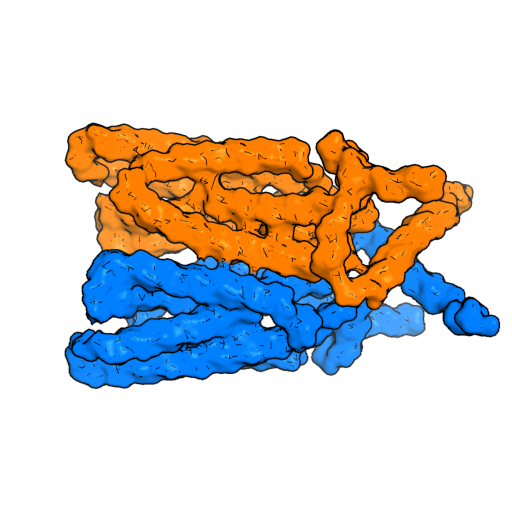 1
ATOM 1381 O O . ARG A 1 180 ? -0.086 9.422 11.219 1 83 180 ARG A O 1
ATOM 1388 N N . SER A 1 181 ? 1.396 10.578 12.484 1 81.56 181 SER A N 1
ATOM 1389 C CA . SER A 1 181 ? 2.389 9.523 12.367 1 81.56 181 SER A CA 1
ATOM 1390 C C . SER A 1 181 ? 1.868 8.211 12.945 1 81.56 181 SER A C 1
ATOM 1392 O O . SER A 1 181 ? 1.99 7.156 12.32 1 81.56 181 SER A O 1
ATOM 1394 N N . ALA A 1 182 ? 1.239 8.273 14.078 1 84.88 182 ALA A N 1
ATOM 1395 C CA . ALA A 1 182 ? 0.695 7.086 14.727 1 84.88 182 ALA A CA 1
ATOM 1396 C C . ALA A 1 182 ? -0.452 6.492 13.914 1 84.88 182 ALA A C 1
ATOM 1398 O O . ALA A 1 182 ? -0.522 5.273 13.727 1 84.88 182 ALA A O 1
ATOM 1399 N N . GLY A 1 183 ? -1.315 7.336 13.492 1 88.31 183 GLY A N 1
ATOM 1400 C CA . GLY A 1 183 ? -2.439 6.879 12.688 1 88.31 183 GLY A CA 1
ATOM 1401 C C . GLY A 1 183 ? -2.018 6.176 11.414 1 88.31 183 GLY A C 1
ATOM 1402 O O . GLY A 1 183 ? -2.512 5.09 11.102 1 88.31 183 GLY A O 1
ATOM 1403 N N . GLN A 1 184 ? -1.097 6.801 10.734 1 88.5 184 GLN A N 1
ATOM 1404 C CA . GLN A 1 184 ? -0.629 6.211 9.484 1 88.5 184 GLN A CA 1
ATOM 1405 C C . GLN A 1 184 ? 0.131 4.91 9.742 1 88.5 184 GLN A C 1
ATOM 1407 O O . GLN A 1 184 ? 0.027 3.963 8.961 1 88.5 184 GLN A O 1
ATOM 1412 N N . SER A 1 185 ? 0.901 4.93 10.82 1 86.19 185 SER A N 1
ATOM 1413 C CA . SER A 1 185 ? 1.614 3.703 11.172 1 86.19 185 SER A CA 1
ATOM 1414 C C . SER A 1 185 ? 0.646 2.555 11.43 1 86.19 185 SER A C 1
ATOM 1416 O O . SER A 1 185 ? 0.875 1.43 10.984 1 86.19 185 SER A O 1
ATOM 1418 N N . ILE A 1 186 ? -0.395 2.799 12.094 1 89.56 186 ILE A N 1
ATOM 1419 C CA . ILE A 1 186 ? -1.4 1.783 12.391 1 89.56 186 ILE A CA 1
ATOM 1420 C C . ILE A 1 186 ? -2.047 1.307 11.094 1 89.56 186 ILE A C 1
ATOM 1422 O O . ILE A 1 186 ? -2.246 0.106 10.891 1 89.56 186 ILE A O 1
ATOM 1426 N N . THR A 1 187 ? -2.361 2.248 10.258 1 92.62 187 THR A N 1
ATOM 1427 C CA . THR A 1 187 ? -2.961 1.911 8.969 1 92.62 187 THR A CA 1
ATOM 1428 C C . THR A 1 187 ? -2.07 0.945 8.195 1 92.62 187 THR A C 1
ATOM 1430 O O . THR A 1 187 ? -2.551 -0.056 7.66 1 92.62 187 THR A O 1
ATOM 1433 N N . VAL A 1 188 ? -0.847 1.228 8.227 1 89.25 188 VAL A N 1
ATOM 1434 C CA . VAL A 1 188 ? 0.104 0.431 7.457 1 89.25 188 VAL A CA 1
ATOM 1435 C C . VAL A 1 188 ? 0.243 -0.955 8.086 1 89.25 188 VAL A C 1
ATOM 1437 O O . VAL A 1 188 ? 0.182 -1.968 7.383 1 89.25 188 VAL A O 1
ATOM 1440 N N . VAL A 1 189 ? 0.344 -1.044 9.367 1 89.19 189 VAL A N 1
ATOM 1441 C CA . VAL A 1 189 ? 0.523 -2.311 10.07 1 89.19 189 VAL A CA 1
ATOM 1442 C C . VAL A 1 189 ? -0.721 -3.18 9.898 1 89.19 189 VAL A C 1
ATOM 1444 O O . VAL A 1 189 ? -0.615 -4.383 9.648 1 89.19 189 VAL A O 1
ATOM 1447 N N . VAL A 1 190 ? -1.813 -2.562 10.07 1 91.25 190 VAL A N 1
ATOM 1448 C CA . VAL A 1 190 ? -3.064 -3.301 9.93 1 91.25 190 VAL A CA 1
ATOM 1449 C C . VAL A 1 190 ? -3.203 -3.822 8.5 1 91.25 190 VAL A C 1
ATOM 1451 O O . VAL A 1 190 ? -3.623 -4.961 8.289 1 91.25 190 VAL A O 1
ATOM 1454 N N . ASN A 1 191 ? -2.838 -3.008 7.551 1 91.5 191 ASN A N 1
ATOM 1455 C CA . ASN A 1 191 ? -2.896 -3.426 6.156 1 91.5 191 ASN A CA 1
ATOM 1456 C C . ASN A 1 191 ? -2.039 -4.664 5.902 1 91.5 191 ASN A C 1
ATOM 1458 O O . ASN A 1 191 ? -2.527 -5.668 5.383 1 91.5 191 ASN A O 1
ATOM 1462 N N . PHE A 1 192 ? -0.864 -4.613 6.398 1 86 192 PHE A N 1
ATOM 1463 C CA . PHE A 1 192 ? 0.063 -5.711 6.152 1 86 192 PHE A CA 1
ATOM 1464 C C . PHE A 1 192 ? -0.346 -6.949 6.941 1 86 192 PHE A C 1
ATOM 1466 O O . PHE A 1 192 ? -0.232 -8.07 6.449 1 86 192 PHE A O 1
ATOM 1473 N N . LEU A 1 193 ? -0.762 -6.711 8.109 1 87.19 193 LEU A N 1
ATOM 1474 C CA . LEU A 1 193 ? -1.201 -7.828 8.945 1 87.19 193 LEU A CA 1
ATOM 1475 C C . LEU A 1 193 ? -2.387 -8.547 8.305 1 87.19 193 LEU A C 1
ATOM 1477 O O . LEU A 1 193 ? -2.395 -9.773 8.211 1 87.19 193 LEU A O 1
ATOM 1481 N N . PHE A 1 194 ? -3.283 -7.828 7.891 1 89.94 194 PHE A N 1
ATOM 1482 C CA . PHE A 1 194 ? -4.484 -8.445 7.344 1 89.94 194 PHE A CA 1
ATOM 1483 C C . PHE A 1 194 ? -4.23 -8.969 5.934 1 89.94 194 PHE A C 1
ATOM 1485 O O . PHE A 1 194 ? -4.906 -9.891 5.477 1 89.94 194 PHE A O 1
ATOM 1492 N N . THR A 1 195 ? -3.373 -8.305 5.188 1 85 195 THR A N 1
ATOM 1493 C CA . THR A 1 195 ? -2.953 -8.891 3.92 1 85 195 THR A CA 1
ATOM 1494 C C . THR A 1 195 ? -2.445 -10.312 4.121 1 85 195 THR A C 1
ATOM 1496 O O . THR A 1 195 ? -2.785 -11.211 3.354 1 85 195 THR A O 1
ATOM 1499 N N . PHE A 1 196 ? -1.715 -10.5 5.199 1 84.25 196 PHE A N 1
ATOM 1500 C CA . PHE A 1 196 ? -1.168 -11.82 5.512 1 84.25 196 PHE A CA 1
ATOM 1501 C C . PHE A 1 196 ? -2.271 -12.773 5.945 1 84.25 196 PHE A C 1
ATOM 1503 O O . PHE A 1 196 ? -2.338 -13.914 5.469 1 84.25 196 PHE A O 1
ATOM 1510 N N . ILE A 1 197 ? -3.084 -12.289 6.781 1 85.75 197 ILE A N 1
ATOM 1511 C CA . ILE A 1 197 ? -4.145 -13.141 7.32 1 85.75 197 ILE A CA 1
ATOM 1512 C C . ILE A 1 197 ? -5.086 -13.562 6.199 1 85.75 197 ILE A C 1
ATOM 1514 O O . ILE A 1 197 ? -5.453 -14.734 6.102 1 85.75 197 ILE A O 1
ATOM 1518 N N . VAL A 1 198 ? -5.457 -12.68 5.363 1 83.62 198 VAL A N 1
ATOM 1519 C CA . VAL A 1 198 ? -6.387 -12.977 4.277 1 83.62 198 VAL A CA 1
ATOM 1520 C C . VAL A 1 198 ? -5.719 -13.898 3.26 1 83.62 198 VAL A C 1
ATOM 1522 O O . VAL A 1 198 ? -6.352 -14.82 2.744 1 83.62 198 VAL A O 1
ATOM 1525 N N . ALA A 1 199 ? -4.453 -13.656 2.957 1 75.56 199 ALA A N 1
ATOM 1526 C CA . ALA A 1 199 ? -3.727 -14.531 2.037 1 75.56 199 ALA A CA 1
ATOM 1527 C C . ALA A 1 199 ? -3.701 -15.969 2.547 1 75.56 199 ALA A C 1
ATOM 1529 O O . ALA A 1 199 ? -3.922 -16.906 1.779 1 75.56 199 ALA A O 1
ATOM 1530 N N . GLN A 1 200 ? -3.447 -16.156 3.859 1 76.56 200 GLN A N 1
ATOM 1531 C CA . GLN A 1 200 ? -3.398 -17.484 4.457 1 76.56 200 GLN A CA 1
ATOM 1532 C C . GLN A 1 200 ? -4.781 -18.141 4.469 1 76.56 200 GLN A C 1
ATOM 1534 O O . GLN A 1 200 ? -4.906 -19.344 4.23 1 76.56 200 GLN A O 1
ATOM 1539 N N . THR A 1 201 ? -5.727 -17.359 4.777 1 75.44 201 THR A N 1
ATOM 1540 C CA . THR A 1 201 ? -7.086 -17.906 4.824 1 75.44 201 THR A CA 1
ATOM 1541 C C . THR A 1 201 ? -7.551 -18.312 3.43 1 75.44 201 THR A C 1
ATOM 1543 O O . THR A 1 201 ? -8.25 -19.312 3.271 1 75.44 201 THR A O 1
ATOM 1546 N N . PHE A 1 202 ? -7.191 -17.562 2.477 1 74.5 202 PHE A N 1
ATOM 1547 C CA . PHE A 1 202 ? -7.566 -17.891 1.105 1 74.5 202 PHE A CA 1
ATOM 1548 C C . PHE A 1 202 ? -6.949 -19.219 0.677 1 74.5 202 PHE A C 1
ATOM 1550 O O . PHE A 1 202 ? -7.625 -20.047 0.079 1 74.5 202 PHE A O 1
ATOM 1557 N N . LEU A 1 203 ? -5.633 -19.391 0.944 1 67.19 203 LEU A N 1
ATOM 1558 C CA . LEU A 1 203 ? -4.961 -20.625 0.574 1 67.19 203 LEU A CA 1
ATOM 1559 C C . LEU A 1 203 ? -5.625 -21.828 1.241 1 67.19 203 LEU A C 1
ATOM 1561 O O . LEU A 1 203 ? -5.801 -22.875 0.612 1 67.19 203 LEU A O 1
ATOM 1565 N N . ALA A 1 204 ? -6.016 -21.562 2.42 1 68.81 204 ALA A N 1
ATOM 1566 C CA . ALA A 1 204 ? -6.699 -22.641 3.145 1 68.81 204 ALA A CA 1
ATOM 1567 C C . ALA A 1 204 ? -8.078 -22.906 2.557 1 68.81 204 ALA A C 1
ATOM 1569 O O . ALA A 1 204 ? -8.523 -24.047 2.479 1 68.81 204 ALA A O 1
ATOM 1570 N N . MET A 1 205 ? -8.695 -21.859 2.146 1 71.31 205 MET A N 1
ATOM 1571 C CA . MET A 1 205 ? -10.055 -21.984 1.619 1 71.31 205 MET A CA 1
ATOM 1572 C C . MET A 1 205 ? -10.039 -22.578 0.214 1 71.31 205 MET A C 1
ATOM 1574 O O . MET A 1 205 ? -10.992 -23.25 -0.187 1 71.31 205 MET A O 1
ATOM 1578 N N . LEU A 1 206 ? -9.039 -22.203 -0.527 1 63.31 206 LEU A N 1
ATOM 1579 C CA . LEU A 1 206 ? -8.914 -22.75 -1.875 1 63.31 206 LEU A CA 1
ATOM 1580 C C . LEU A 1 206 ? -8.898 -24.281 -1.847 1 63.31 206 LEU A C 1
ATOM 1582 O O . LEU A 1 206 ? -9.383 -24.922 -2.777 1 63.31 206 LEU A O 1
ATOM 1586 N N . CYS A 1 207 ? -8.422 -24.828 -0.773 1 59.47 207 CYS A N 1
ATOM 1587 C CA . CYS A 1 207 ? -8.352 -26.281 -0.644 1 59.47 207 CYS A CA 1
ATOM 1588 C C . CYS A 1 207 ? -9.719 -26.875 -0.333 1 59.47 207 CYS A C 1
ATOM 1590 O O . CYS A 1 207 ? -10 -28.016 -0.679 1 59.47 207 CYS A O 1
ATOM 1592 N N . HIS A 1 208 ? -10.508 -26 0.323 1 61.62 208 HIS A N 1
ATOM 1593 C CA . HIS A 1 208 ? -11.75 -26.594 0.794 1 61.62 208 HIS A CA 1
ATOM 1594 C C . HIS A 1 208 ? -12.953 -26.078 0.002 1 61.62 208 HIS A C 1
ATOM 1596 O O . HIS A 1 208 ? -13.922 -26.812 -0.203 1 61.62 208 HIS A O 1
ATOM 1602 N N . PHE A 1 209 ? -12.977 -24.688 -0.178 1 62.72 209 PHE A N 1
ATOM 1603 C CA . PHE A 1 209 ? -14.188 -24.078 -0.722 1 62.72 209 PHE A CA 1
ATOM 1604 C C . PHE A 1 209 ? -13.922 -23.484 -2.1 1 62.72 209 PHE A C 1
ATOM 1606 O O . PHE A 1 209 ? -13.266 -22.438 -2.219 1 62.72 209 PHE A O 1
ATOM 1613 N N . ARG A 1 210 ? -14.086 -24.078 -3.184 1 60.84 210 ARG A N 1
ATOM 1614 C CA . ARG A 1 210 ? -13.758 -23.594 -4.52 1 60.84 210 ARG A CA 1
ATOM 1615 C C . ARG A 1 210 ? -14.578 -22.359 -4.879 1 60.84 210 ARG A C 1
ATOM 1617 O O . ARG A 1 210 ? -14.172 -21.234 -4.598 1 60.84 210 ARG A O 1
ATOM 1624 N N . ALA A 1 211 ? -15.859 -22.609 -5.277 1 63.56 211 ALA A N 1
ATOM 1625 C CA . ALA A 1 211 ? -16.719 -21.547 -5.781 1 63.56 211 ALA A CA 1
ATOM 1626 C C . ALA A 1 211 ? -17.297 -20.719 -4.637 1 63.56 211 ALA A C 1
ATOM 1628 O O . ALA A 1 211 ? -17.641 -19.547 -4.82 1 63.56 211 ALA A O 1
ATOM 1629 N N . GLY A 1 212 ? -17.312 -21.172 -3.42 1 75.25 212 GLY A N 1
ATOM 1630 C CA . GLY A 1 212 ? -17.891 -20.516 -2.264 1 75.25 212 GLY A CA 1
ATOM 1631 C C . GLY A 1 212 ? -17.062 -19.344 -1.769 1 75.25 212 GLY A C 1
ATOM 1632 O O . GLY A 1 212 ? -17.578 -18.469 -1.066 1 75.25 212 GLY A O 1
ATOM 1633 N N . ILE A 1 213 ? -15.922 -19.219 -2.307 1 76.94 213 ILE A N 1
ATOM 1634 C CA . ILE A 1 213 ? -15.016 -18.172 -1.85 1 76.94 213 ILE A CA 1
ATOM 1635 C C . ILE A 1 213 ? -15.453 -16.828 -2.418 1 76.94 213 ILE A C 1
ATOM 1637 O O . ILE A 1 213 ? -15.398 -15.805 -1.726 1 76.94 213 ILE A O 1
ATOM 1641 N N . PHE A 1 214 ? -16.031 -16.859 -3.557 1 80.62 214 PHE A N 1
ATOM 1642 C CA . PHE A 1 214 ? -16.453 -15.617 -4.191 1 80.62 214 PHE A CA 1
ATOM 1643 C C . PHE A 1 214 ? -17.672 -15.039 -3.5 1 80.62 214 PHE A C 1
ATOM 1645 O O . PHE A 1 214 ? -17.797 -13.82 -3.355 1 80.62 214 PHE A O 1
ATOM 1652 N N . PHE A 1 215 ? -18.5 -15.93 -3.049 1 84.19 215 PHE A N 1
ATOM 1653 C CA . PHE A 1 215 ? -19.688 -15.453 -2.328 1 84.19 215 PHE A CA 1
ATOM 1654 C C . PHE A 1 215 ? -19.297 -14.953 -0.938 1 84.19 215 PHE A C 1
ATOM 1656 O O . PHE A 1 215 ? -19.906 -14.008 -0.426 1 84.19 215 PHE A O 1
ATOM 1663 N N . PHE A 1 216 ? -18.391 -15.617 -0.402 1 86.56 216 PHE A N 1
ATOM 1664 C CA . PHE A 1 216 ? -17.906 -15.195 0.908 1 86.56 216 PHE A CA 1
ATOM 1665 C C . PHE A 1 216 ? -17.328 -13.789 0.841 1 86.56 216 PHE A C 1
ATOM 1667 O O . PHE A 1 216 ? -17.703 -12.914 1.627 1 86.56 216 PHE A O 1
ATOM 1674 N N . PHE A 1 217 ? -16.516 -13.57 -0.085 1 88.69 217 PHE A N 1
ATOM 1675 C CA . PHE A 1 217 ? -15.898 -12.258 -0.228 1 88.69 217 PHE A CA 1
ATOM 1676 C C . PHE A 1 217 ? -16.906 -11.242 -0.756 1 88.69 217 PHE A C 1
ATOM 1678 O O . PHE A 1 217 ? -16.812 -10.055 -0.456 1 88.69 217 PHE A O 1
ATOM 1685 N N . GLY A 1 218 ? -17.875 -11.789 -1.523 1 88.44 218 GLY A N 1
ATOM 1686 C CA . GLY A 1 218 ? -18.953 -10.914 -1.927 1 88.44 218 GLY A CA 1
ATOM 1687 C C . GLY A 1 218 ? -19.75 -10.352 -0.754 1 88.44 218 GLY A C 1
ATOM 1688 O O . GLY A 1 218 ? -20.125 -9.188 -0.759 1 88.44 218 GLY A O 1
ATOM 1689 N N . GLY A 1 219 ? -19.953 -11.164 0.182 1 91.75 219 GLY A N 1
ATOM 1690 C CA . GLY A 1 219 ? -20.609 -10.719 1.398 1 91.75 219 GLY A CA 1
ATOM 1691 C C . GLY A 1 219 ? -19.844 -9.633 2.131 1 91.75 219 GLY A C 1
ATOM 1692 O O . GLY A 1 219 ? -20.422 -8.68 2.635 1 91.75 219 GLY A O 1
ATOM 1693 N N . TRP A 1 220 ? -18.578 -9.781 2.16 1 92.56 220 TRP A N 1
ATOM 1694 C CA . TRP A 1 220 ? -17.734 -8.789 2.818 1 92.56 220 TRP A CA 1
ATOM 1695 C C . TRP A 1 220 ? -17.75 -7.461 2.068 1 92.56 220 TRP A C 1
ATOM 1697 O O . TRP A 1 220 ? -17.672 -6.395 2.682 1 92.56 220 TRP A O 1
ATOM 1707 N N . VAL A 1 221 ? -17.859 -7.512 0.765 1 94 221 VAL A N 1
ATOM 1708 C CA . VAL A 1 221 ? -17.922 -6.289 -0.034 1 94 221 VAL A CA 1
ATOM 1709 C C . VAL A 1 221 ? -19.172 -5.492 0.328 1 94 221 VAL A C 1
ATOM 1711 O O . VAL A 1 221 ? -19.125 -4.262 0.385 1 94 221 VAL A O 1
ATOM 1714 N N . VAL A 1 222 ? -20.234 -6.211 0.611 1 94.88 222 VAL A N 1
ATOM 1715 C CA . VAL A 1 222 ? -21.469 -5.547 1.002 1 94.88 222 VAL A CA 1
ATOM 1716 C C . VAL A 1 222 ? -21.297 -4.879 2.363 1 94.88 222 VAL A C 1
ATOM 1718 O O . VAL A 1 222 ? -21.672 -3.721 2.549 1 94.88 222 VAL A O 1
ATOM 1721 N N . VAL A 1 223 ? -20.688 -5.594 3.238 1 95.44 223 VAL A N 1
ATOM 1722 C CA . VAL A 1 223 ? -20.484 -5.09 4.594 1 95.44 223 VAL A CA 1
ATOM 1723 C C . VAL A 1 223 ? -19.578 -3.859 4.555 1 95.44 223 VAL A C 1
ATOM 1725 O O . VAL A 1 223 ? -19.859 -2.857 5.223 1 95.44 223 VAL A O 1
ATOM 1728 N N . MET A 1 224 ? -18.562 -3.91 3.818 1 94.5 224 MET A N 1
ATOM 1729 C CA . MET A 1 224 ? -17.609 -2.807 3.783 1 94.5 224 MET A CA 1
ATOM 1730 C C . MET A 1 224 ? -18.219 -1.577 3.123 1 94.5 224 MET A C 1
ATOM 1732 O O . MET A 1 224 ? -17.953 -0.448 3.539 1 94.5 224 MET A O 1
ATOM 1736 N N . THR A 1 225 ? -18.984 -1.847 2.098 1 94.38 225 THR A N 1
ATOM 1737 C CA . THR A 1 225 ? -19.656 -0.728 1.438 1 94.38 225 THR A CA 1
ATOM 1738 C C . THR A 1 225 ? -20.656 -0.067 2.377 1 94.38 225 THR A C 1
ATOM 1740 O O . THR A 1 225 ? -20.734 1.161 2.439 1 94.38 225 THR A O 1
ATOM 1743 N N . ALA A 1 226 ? -21.328 -0.851 3.08 1 94.62 226 ALA A N 1
ATOM 1744 C CA . ALA A 1 226 ? -22.266 -0.329 4.062 1 94.62 226 ALA A CA 1
ATOM 1745 C C . ALA A 1 226 ? -21.547 0.431 5.172 1 94.62 226 ALA A C 1
ATOM 1747 O O . ALA A 1 226 ? -22.016 1.469 5.637 1 94.62 226 ALA A O 1
ATOM 1748 N N . PHE A 1 227 ? -20.438 -0.014 5.586 1 95.38 227 PHE A N 1
ATOM 1749 C CA . PHE A 1 227 ? -19.641 0.629 6.633 1 95.38 227 PHE A CA 1
ATOM 1750 C C . PHE A 1 227 ? -19.219 2.029 6.207 1 95.38 227 PHE A C 1
ATOM 1752 O O . PHE A 1 227 ? -19.344 2.982 6.977 1 95.38 227 PHE A O 1
ATOM 1759 N N . VAL A 1 228 ? -18.75 2.102 5.016 1 93.88 228 VAL A N 1
ATOM 1760 C CA . VAL A 1 228 ? -18.297 3.398 4.516 1 93.88 228 VAL A CA 1
ATOM 1761 C C . VAL A 1 228 ? -19.484 4.344 4.391 1 93.88 228 VAL A C 1
ATOM 1763 O O . VAL A 1 228 ? -19.391 5.523 4.727 1 93.88 228 VAL A O 1
ATOM 1766 N N . TYR A 1 229 ? -20.594 3.816 3.939 1 92.38 229 TYR A N 1
ATOM 1767 C CA . TYR A 1 229 ? -21.797 4.629 3.771 1 92.38 229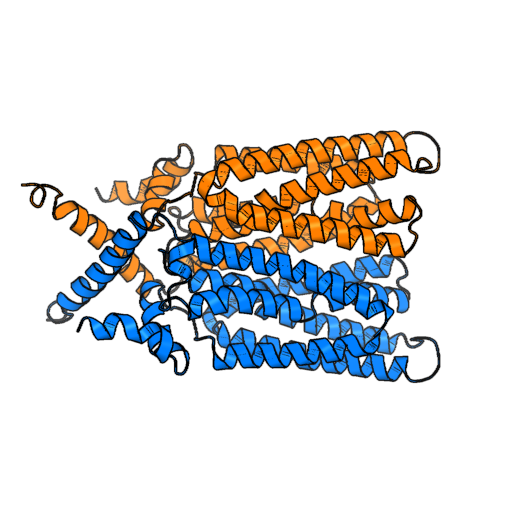 TYR A CA 1
ATOM 1768 C C . TYR A 1 229 ? -22.281 5.176 5.109 1 92.38 229 TYR A C 1
ATOM 1770 O O . TYR A 1 229 ? -22.688 6.336 5.203 1 92.38 229 TYR A O 1
ATOM 1778 N N . LEU A 1 230 ? -22.062 4.461 6.121 1 92.12 230 LEU A N 1
ATOM 1779 C CA . LEU A 1 230 ? -22.641 4.84 7.406 1 92.12 230 LEU A CA 1
ATOM 1780 C C . LEU A 1 230 ? -21.625 5.582 8.266 1 92.12 230 LEU A C 1
ATOM 1782 O O . LEU A 1 230 ? -21.984 6.516 8.984 1 92.12 230 LEU A O 1
ATOM 1786 N N . PHE A 1 231 ? -20.391 5.266 8.141 1 92.19 231 PHE A N 1
ATOM 1787 C CA . PHE A 1 231 ? -19.484 5.73 9.188 1 92.19 231 PHE A CA 1
ATOM 1788 C C . PHE A 1 231 ? -18.422 6.672 8.617 1 92.19 231 PHE A C 1
ATOM 1790 O O . PHE A 1 231 ? -17.766 7.398 9.367 1 92.19 231 PHE A O 1
ATOM 1797 N N . LEU A 1 232 ? -18.172 6.691 7.398 1 91.38 232 LEU A N 1
ATOM 1798 C CA . LEU A 1 232 ? -17.141 7.543 6.844 1 91.38 232 LEU A CA 1
ATOM 1799 C C . LEU A 1 232 ? -17.719 8.844 6.297 1 91.38 232 LEU A C 1
ATOM 1801 O O . LEU A 1 232 ? -18.531 8.82 5.363 1 91.38 232 LEU A O 1
ATOM 1805 N N . PRO A 1 233 ? -17.359 9.93 6.898 1 88.69 233 PRO A N 1
ATOM 1806 C CA . PRO A 1 233 ? -17.781 11.219 6.332 1 88.69 233 PRO A CA 1
ATOM 1807 C C . PRO A 1 233 ? -17 11.602 5.086 1 88.69 233 PRO A C 1
ATOM 1809 O O . PRO A 1 233 ? -15.938 11.031 4.82 1 88.69 233 PRO A O 1
ATOM 1812 N N . GLU A 1 234 ? -17.516 12.438 4.32 1 86.94 234 GLU A N 1
ATOM 1813 C CA . GLU A 1 234 ? -16.812 12.898 3.125 1 86.94 234 GLU A CA 1
ATOM 1814 C C . GLU A 1 234 ? -15.602 13.75 3.49 1 86.94 234 GLU A C 1
ATOM 1816 O O . GLU A 1 234 ? -15.695 14.641 4.336 1 86.94 234 GLU A O 1
ATOM 1821 N N . THR A 1 235 ? -14.461 13.438 2.971 1 81.06 235 THR A N 1
ATOM 1822 C CA . THR A 1 235 ? -13.219 14.117 3.318 1 81.06 235 THR A CA 1
ATOM 1823 C C . THR A 1 235 ? -12.758 15.008 2.172 1 81.06 235 THR A C 1
ATOM 1825 O O . THR A 1 235 ? -11.734 15.688 2.283 1 81.06 235 THR A O 1
ATOM 1828 N N . LYS A 1 236 ? -13.562 15.109 1.188 1 80.56 236 LYS A N 1
ATOM 1829 C CA . LYS A 1 236 ? -13.164 15.883 0.018 1 80.56 236 LYS A CA 1
ATOM 1830 C C . LYS A 1 236 ? -13.055 17.359 0.357 1 80.56 236 LYS A C 1
ATOM 1832 O O . LYS A 1 236 ? -13.992 17.969 0.892 1 80.56 236 LYS A O 1
ATOM 1837 N N . ASN A 1 237 ? -11.969 17.906 0.145 1 73.62 237 ASN A N 1
ATOM 1838 C CA . ASN A 1 237 ? -11.727 19.344 0.274 1 73.62 237 ASN A CA 1
ATOM 1839 C C . ASN A 1 237 ? -11.945 19.812 1.708 1 73.62 237 ASN A C 1
ATOM 1841 O O . ASN A 1 237 ? -12.477 20.906 1.932 1 73.62 237 ASN A O 1
ATOM 1845 N N . VAL A 1 238 ? -11.844 18.922 2.668 1 76.81 238 VAL A N 1
ATOM 1846 C CA . VAL A 1 238 ? -11.93 19.328 4.066 1 76.81 238 VAL A CA 1
ATOM 1847 C C . VAL A 1 238 ? -10.531 19.516 4.637 1 76.81 238 VAL A C 1
ATOM 1849 O O . VAL A 1 238 ? -9.727 18.594 4.656 1 76.81 238 VAL A O 1
ATOM 1852 N N . PRO A 1 239 ? -10.359 20.75 4.973 1 71.94 239 PRO A N 1
ATOM 1853 C CA . PRO A 1 239 ? -9.07 20.969 5.633 1 71.94 239 PRO A CA 1
ATOM 1854 C C . PRO A 1 239 ? -8.93 20.156 6.914 1 71.94 239 PRO A C 1
ATOM 1856 O O . PRO A 1 239 ? -9.914 19.922 7.625 1 71.94 239 PRO A O 1
ATOM 1859 N N . ILE A 1 240 ? -7.816 19.688 7.254 1 71.75 240 ILE A N 1
ATOM 1860 C CA . ILE A 1 240 ? -7.527 18.797 8.375 1 71.75 240 ILE A CA 1
ATOM 1861 C C . ILE A 1 240 ? -7.969 19.453 9.68 1 71.75 240 ILE A C 1
ATOM 1863 O O . ILE A 1 240 ? -8.414 18.75 10.602 1 71.75 240 ILE A O 1
ATOM 1867 N N . GLU A 1 241 ? -7.926 20.75 9.719 1 67.62 241 GLU A N 1
ATOM 1868 C CA . GLU A 1 241 ? -8.297 21.469 10.922 1 67.62 241 GLU A CA 1
ATOM 1869 C C . GLU A 1 241 ? -9.805 21.406 11.172 1 67.62 241 GLU A C 1
ATOM 1871 O O . GLU A 1 241 ? -10.258 21.5 12.312 1 67.62 241 GLU A O 1
ATOM 1876 N N . LYS A 1 242 ? -10.469 21.188 10.078 1 75.62 242 LYS A N 1
ATOM 1877 C CA . LYS A 1 242 ? -11.93 21.172 10.18 1 75.62 242 LYS A CA 1
ATOM 1878 C C . LYS A 1 242 ? -12.453 19.734 10.266 1 75.62 242 LYS A C 1
ATOM 1880 O O . LYS A 1 242 ? -13.664 19.531 10.375 1 75.62 242 LYS A O 1
ATOM 1885 N N . MET A 1 243 ? -11.531 18.859 10.195 1 79.75 243 MET A N 1
ATOM 1886 C CA . MET A 1 243 ? -11.953 17.453 10.219 1 79.75 243 MET A CA 1
ATOM 1887 C C . MET A 1 243 ? -12.609 17.109 11.547 1 79.75 243 MET A C 1
ATOM 1889 O O . MET A 1 243 ? -13.539 16.297 11.602 1 79.75 243 MET A O 1
ATOM 1893 N N . ASP A 1 244 ? -12.133 17.703 12.531 1 80.25 244 ASP A N 1
ATOM 1894 C CA . ASP A 1 244 ? -12.719 17.484 13.852 1 80.25 244 ASP A CA 1
ATOM 1895 C C . ASP A 1 244 ? -14.188 17.875 13.875 1 80.25 244 ASP A C 1
ATOM 1897 O O . ASP A 1 244 ? -15.016 17.203 14.484 1 80.25 244 ASP A O 1
ATOM 1901 N N . GLU A 1 245 ? -14.492 18.953 13.227 1 81.06 245 GLU A N 1
ATOM 1902 C CA . GLU A 1 245 ? -15.875 19.406 13.156 1 81.06 245 GLU A CA 1
ATOM 1903 C C . GLU A 1 245 ? -16.734 18.453 12.344 1 81.06 245 GLU A C 1
ATOM 1905 O O . GLU A 1 245 ? -17.906 18.234 12.656 1 81.06 245 GLU A O 1
ATOM 1910 N N . VAL A 1 246 ? -16.141 17.891 11.367 1 84.94 246 VAL A N 1
ATOM 1911 C CA . VAL A 1 246 ? -16.844 16.938 10.516 1 84.94 246 VAL A CA 1
ATOM 1912 C C . VAL A 1 246 ? -17.219 15.695 11.32 1 84.94 246 VAL A C 1
ATOM 1914 O O . VAL A 1 246 ? -18.344 15.195 11.211 1 84.94 246 VAL A O 1
ATOM 1917 N N . TRP A 1 247 ? -16.328 15.273 12.164 1 87.06 247 TRP A N 1
ATOM 1918 C CA . TRP A 1 247 ? -16.594 14.109 13.008 1 87.06 247 TRP A CA 1
ATOM 1919 C C . TRP A 1 247 ? -17.656 14.43 14.047 1 87.06 247 TRP A C 1
ATOM 1921 O O . TRP A 1 247 ? -18.516 13.586 14.344 1 87.06 247 TRP A O 1
ATOM 1931 N N . LYS A 1 248 ? -17.656 15.648 14.531 1 84.19 248 LYS A N 1
ATOM 1932 C CA . LYS A 1 248 ? -18.609 16.078 15.547 1 84.19 248 LYS A CA 1
ATOM 1933 C C . LYS A 1 248 ? -20.016 16.219 14.961 1 84.19 248 LYS A C 1
ATOM 1935 O O . LYS A 1 248 ? -21.016 16.109 15.68 1 84.19 248 LYS A O 1
ATOM 1940 N N . SER A 1 249 ? -20.078 16.484 13.703 1 84.5 249 SER A N 1
ATOM 1941 C CA . SER A 1 249 ? -21.359 16.672 13.039 1 84.5 249 SER A CA 1
ATOM 1942 C C . SER A 1 249 ? -21.906 15.344 12.523 1 84.5 249 SER A C 1
ATOM 1944 O O . SER A 1 249 ? -23.062 15.273 12.086 1 84.5 249 SER A O 1
ATOM 1946 N N . HIS A 1 250 ? -21.125 14.383 12.578 1 87.75 250 HIS A N 1
ATOM 1947 C CA . HIS A 1 250 ? -21.562 13.07 12.117 1 87.75 250 HIS A CA 1
ATOM 1948 C C . HIS A 1 250 ? -22.547 12.438 13.102 1 87.75 250 HIS A C 1
ATOM 1950 O O . HIS A 1 250 ? -22.406 12.602 14.32 1 87.75 250 HIS A O 1
ATOM 1956 N N . TRP A 1 251 ? -23.516 11.773 12.578 1 83.88 251 TRP A N 1
ATOM 1957 C CA . TRP A 1 251 ? -24.594 11.227 13.406 1 83.88 251 TRP A CA 1
ATOM 1958 C C . TRP A 1 251 ? -24.047 10.219 14.414 1 83.88 251 TRP A C 1
ATOM 1960 O O . TRP A 1 251 ? -24.484 10.203 15.57 1 83.88 251 TRP A O 1
ATOM 1970 N N . PHE A 1 252 ? -23.109 9.383 14.039 1 86.5 252 PHE A N 1
ATOM 1971 C CA . PHE A 1 252 ? -22.625 8.305 14.891 1 86.5 252 PHE A CA 1
ATOM 1972 C C . PHE A 1 252 ? -21.453 8.766 15.75 1 86.5 252 PHE A C 1
ATOM 1974 O O . PHE A 1 252 ? -21.406 8.492 16.953 1 86.5 252 PHE A O 1
ATOM 1981 N N . TRP A 1 253 ? -20.562 9.539 15.203 1 88.25 253 TRP A N 1
ATOM 1982 C CA . TRP A 1 253 ? -19.312 9.859 15.867 1 88.25 253 TRP A CA 1
ATOM 1983 C C . TRP A 1 253 ? -19.484 11.047 16.812 1 88.25 253 TRP A C 1
ATOM 1985 O O . TRP A 1 253 ? -18.609 11.32 17.641 1 88.25 253 TRP A O 1
ATOM 1995 N N . LYS A 1 254 ? -20.562 11.812 16.656 1 84.69 254 LYS A N 1
ATOM 1996 C CA . LYS A 1 254 ? -20.828 12.969 17.516 1 84.69 254 LYS A CA 1
ATOM 1997 C C . LYS A 1 254 ? -20.781 12.578 18.984 1 84.69 254 LYS A C 1
ATOM 1999 O O . LYS A 1 254 ? -20.297 13.352 19.812 1 84.69 254 LYS A O 1
ATOM 2004 N N . GLY A 1 255 ? -21.172 11.398 19.297 1 78.62 255 GLY A N 1
ATOM 2005 C CA . GLY A 1 255 ? -21.188 10.93 20.672 1 78.62 255 GLY A CA 1
ATOM 2006 C C . GLY A 1 255 ? -19.797 10.68 21.234 1 78.62 255 GLY A C 1
ATOM 2007 O O . GLY A 1 255 ? -19.594 10.766 22.438 1 78.62 255 GLY A O 1
ATOM 2008 N N . PHE A 1 256 ? -18.859 10.43 20.422 1 81.31 256 PHE A N 1
ATOM 2009 C CA . PHE A 1 256 ? -17.516 10.102 20.875 1 81.31 256 PHE A CA 1
ATOM 2010 C C . PHE A 1 256 ? -16.641 11.344 20.906 1 81.31 256 PHE A C 1
ATOM 2012 O O . PHE A 1 256 ? -15.875 11.547 21.844 1 81.31 256 PHE A O 1
ATOM 2019 N N . VAL A 1 257 ? -16.688 12.195 19.875 1 78.19 257 VAL A N 1
ATOM 2020 C CA . VAL A 1 257 ? -15.789 13.336 19.719 1 78.19 257 VAL A CA 1
ATOM 2021 C C . VAL A 1 257 ? -16.328 14.523 20.516 1 78.19 257 VAL A C 1
ATOM 2023 O O . VAL A 1 257 ? -15.547 15.312 21.062 1 78.19 257 VAL A O 1
ATOM 2026 N N . GLY A 1 258 ? -17.531 14.922 20.531 1 65.12 258 GLY A N 1
ATOM 2027 C CA . GLY A 1 258 ? -18.172 16.062 21.156 1 65.12 258 GLY A CA 1
ATOM 2028 C C . GLY A 1 258 ? -17.984 16.094 22.672 1 65.12 258 GLY A C 1
ATOM 2029 O O . GLY A 1 258 ? -18.031 17.172 23.281 1 65.12 258 GLY A O 1
ATOM 2030 N N . THR A 1 259 ? -17.922 15.055 23.266 1 53 259 THR A N 1
ATOM 2031 C CA . THR A 1 259 ? -18.031 15.125 24.719 1 53 259 THR A CA 1
ATOM 2032 C C . THR A 1 259 ? -16.828 15.852 25.328 1 53 259 THR A C 1
ATOM 2034 O O . THR A 1 259 ? -16.969 16.531 26.344 1 53 259 THR A O 1
ATOM 2037 N N . ALA A 1 260 ? -15.703 15.938 24.891 1 45.25 260 ALA A N 1
ATOM 2038 C CA . ALA A 1 260 ? -14.641 16.562 25.688 1 45.25 260 ALA A CA 1
ATOM 2039 C C . ALA A 1 260 ? -14.734 18.094 25.609 1 45.25 260 ALA A C 1
ATOM 2041 O O . ALA A 1 260 ? -14.508 18.781 26.609 1 45.25 260 ALA A O 1
ATOM 2042 N N . GLU A 1 261 ? -14.812 18.719 24.5 1 43.5 261 GLU A N 1
ATOM 2043 C CA . GLU A 1 261 ? -14.914 20.172 24.609 1 43.5 261 GLU A CA 1
ATOM 2044 C C . GLU A 1 261 ? -16.219 20.594 25.297 1 43.5 261 GLU A C 1
ATOM 2046 O O . GLU A 1 261 ? -16.328 21.703 25.812 1 43.5 261 GLU A O 1
ATOM 2051 N N . ASP A 1 262 ? -17.281 19.953 25.172 1 39.81 262 ASP A N 1
ATOM 2052 C CA . ASP A 1 262 ? -18.438 20.516 25.875 1 39.81 262 ASP A CA 1
ATOM 2053 C C . ASP A 1 262 ? -18.203 20.547 27.375 1 39.81 262 ASP A C 1
ATOM 2055 O O . ASP A 1 262 ? -18.984 21.141 28.125 1 39.81 262 ASP A O 1
ATOM 2059 N N . CYS A 1 263 ? -17.469 19.781 27.906 1 32.75 263 CYS A N 1
ATOM 2060 C CA . CYS A 1 263 ? -17.406 19.969 29.344 1 32.75 263 CYS A CA 1
ATOM 2061 C C . CYS A 1 263 ? -16.609 21.219 29.703 1 32.75 263 CYS A C 1
ATOM 2063 O O . CYS A 1 263 ? -16.562 21.625 30.875 1 32.75 263 CYS A O 1
ATOM 2065 N N . LYS A 1 264 ? -15.609 21.75 28.922 1 35.41 264 LYS A N 1
ATOM 2066 C CA . LYS A 1 264 ? -15.008 22.969 29.469 1 35.41 264 LYS A CA 1
ATOM 2067 C C . LYS A 1 264 ? -15.883 24.188 29.188 1 35.41 264 LYS A C 1
ATOM 2069 O O . LYS A 1 264 ? -15.492 25.312 29.469 1 35.41 264 LYS A O 1
ATOM 2074 N N . ILE A 1 265 ? -16.984 24.047 28.438 1 27.81 265 ILE A N 1
ATOM 2075 C CA . ILE A 1 265 ? -17.797 25.203 28.75 1 27.81 265 ILE A CA 1
ATOM 2076 C C . ILE A 1 265 ? -18.484 25 30.109 1 27.81 265 ILE A C 1
ATOM 2078 O O . ILE A 1 265 ? -19.094 23.953 30.344 1 27.81 265 ILE A O 1
ATOM 2082 N N . MET B 1 1 ? 8.219 35.438 36.938 1 21.09 1 MET B N 1
ATOM 2083 C CA . MET B 1 1 ? 9.203 35.938 35.969 1 21.09 1 MET B CA 1
ATOM 2084 C C . MET B 1 1 ? 9.203 35.094 34.719 1 21.09 1 MET B C 1
ATOM 2086 O O . MET B 1 1 ? 9.586 35.562 33.625 1 21.09 1 MET B O 1
ATOM 2090 N N . LEU B 1 2 ? 8.969 33.75 34.812 1 25.34 2 LEU B N 1
ATOM 2091 C CA . LEU B 1 2 ? 9.094 32.781 33.75 1 25.34 2 LEU B CA 1
ATOM 2092 C C . LEU B 1 2 ? 7.969 32.969 32.719 1 25.34 2 LEU B C 1
ATOM 2094 O O . LEU B 1 2 ? 7.992 32.344 31.641 1 25.34 2 LEU B O 1
ATOM 2098 N N . ARG B 1 3 ?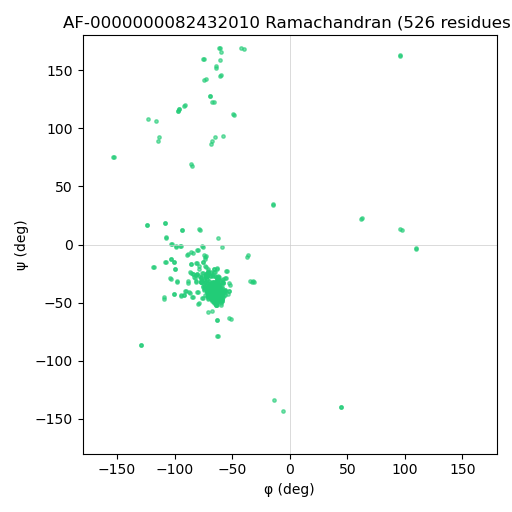 6.785 33.562 32.969 1 33.84 3 ARG B N 1
ATOM 2099 C CA . ARG B 1 3 ? 5.668 33.906 32.094 1 33.84 3 ARG B CA 1
ATOM 2100 C C . ARG B 1 3 ? 6.094 34.906 31.016 1 33.84 3 ARG B C 1
ATOM 2102 O O . ARG B 1 3 ? 5.461 35 29.969 1 33.84 3 ARG B O 1
ATOM 2109 N N . ARG B 1 4 ? 6.863 35.844 31.312 1 32.5 4 ARG B N 1
ATOM 2110 C CA . ARG B 1 4 ? 7.133 37.094 30.594 1 32.5 4 ARG B CA 1
ATOM 2111 C C . ARG B 1 4 ? 7.926 36.812 29.312 1 32.5 4 ARG B C 1
ATOM 2113 O O . ARG B 1 4 ? 7.738 37.469 28.297 1 32.5 4 ARG B O 1
ATOM 2120 N N . VAL B 1 5 ? 9.055 36.219 29.406 1 31.08 5 VAL B N 1
ATOM 2121 C CA . VAL B 1 5 ? 10.047 36.281 28.344 1 31.08 5 VAL B CA 1
ATOM 2122 C C . VAL B 1 5 ? 9.688 35.312 27.234 1 31.08 5 VAL B C 1
ATOM 2124 O O . VAL B 1 5 ? 10.422 35.188 26.25 1 31.08 5 VAL B O 1
ATOM 2127 N N . ARG B 1 6 ? 9 34.25 27.5 1 37.31 6 ARG B N 1
ATOM 2128 C CA . ARG B 1 6 ? 8.766 33.438 26.297 1 37.31 6 ARG B CA 1
ATOM 2129 C C . ARG B 1 6 ? 7.828 34.156 25.328 1 37.31 6 ARG B C 1
ATOM 2131 O O . ARG B 1 6 ? 6.672 34.438 25.672 1 37.31 6 ARG B O 1
ATOM 2138 N N . GLY B 1 7 ? 8.273 35.062 24.375 1 34.62 7 GLY B N 1
ATOM 2139 C CA . GLY B 1 7 ? 7.918 36.156 23.516 1 34.62 7 GLY B CA 1
ATOM 2140 C C . GLY B 1 7 ? 6.664 35.906 22.703 1 34.62 7 GLY B C 1
ATOM 2141 O O . GLY B 1 7 ? 6.457 34.781 22.203 1 34.62 7 GLY B O 1
ATOM 2142 N N . THR B 1 8 ? 5.535 36.594 22.922 1 41.94 8 THR B N 1
ATOM 2143 C CA . THR B 1 8 ? 4.285 36.844 22.203 1 41.94 8 THR B CA 1
ATOM 2144 C C . THR B 1 8 ? 4.52 36.844 20.703 1 41.94 8 THR B C 1
ATOM 2146 O O . THR B 1 8 ? 3.623 36.531 19.922 1 41.94 8 THR B O 1
ATOM 2149 N N . ASP B 1 9 ? 5.688 37.281 20.25 1 43.06 9 ASP B N 1
ATOM 2150 C CA . ASP B 1 9 ? 5.961 37.469 18.844 1 43.06 9 ASP B CA 1
ATOM 2151 C C . ASP B 1 9 ? 6.152 36.156 18.125 1 43.06 9 ASP B C 1
ATOM 2153 O O . ASP B 1 9 ? 5.75 35.969 16.969 1 43.06 9 ASP B O 1
ATOM 2157 N N . ASP B 1 10 ? 6.777 35.25 18.812 1 45.94 10 ASP B N 1
ATOM 2158 C CA . ASP B 1 10 ? 7.055 33.969 18.156 1 45.94 10 ASP B CA 1
ATOM 2159 C C . ASP B 1 10 ? 5.777 33.125 18.016 1 45.94 10 ASP B C 1
ATOM 2161 O O . ASP B 1 10 ? 5.59 32.438 17 1 45.94 10 ASP B O 1
ATOM 2165 N N . VAL B 1 11 ? 4.91 33.281 18.969 1 48.59 11 VAL B N 1
ATOM 2166 C CA . VAL B 1 11 ? 3.621 32.594 18.844 1 48.59 11 VAL B CA 1
ATOM 2167 C C . VAL B 1 11 ? 2.797 33.25 17.734 1 48.59 11 VAL B C 1
ATOM 2169 O O . VAL B 1 11 ? 2.104 32.531 16.984 1 48.59 11 VAL B O 1
ATOM 2172 N N . GLU B 1 12 ? 2.832 34.625 17.688 1 45.75 12 GLU B N 1
ATOM 2173 C CA . GLU B 1 12 ? 2.111 35.281 16.609 1 45.75 12 GLU B CA 1
ATOM 2174 C C . GLU B 1 12 ? 2.678 34.906 15.25 1 45.75 12 GLU B C 1
ATOM 2176 O O . GLU B 1 12 ? 1.927 34.75 14.289 1 45.75 12 GLU B O 1
ATOM 2181 N N . ALA B 1 13 ? 4.012 34.812 15.141 1 50 13 ALA B N 1
ATOM 2182 C CA . ALA B 1 13 ? 4.621 34.406 13.883 1 50 13 ALA B CA 1
ATOM 2183 C C . ALA B 1 13 ? 4.242 32.969 13.531 1 50 13 ALA B C 1
ATOM 2185 O O . ALA B 1 13 ? 3.938 32.656 12.375 1 50 13 ALA B O 1
ATOM 2186 N N . GLU B 1 14 ? 4.312 32.125 14.469 1 49.59 14 GLU B N 1
ATOM 2187 C CA . GLU B 1 14 ? 3.928 30.734 14.266 1 49.59 14 GLU B CA 1
ATOM 2188 C C . GLU B 1 14 ? 2.438 30.625 13.961 1 49.59 14 GLU B C 1
ATOM 2190 O O . GLU B 1 14 ? 2.035 29.812 13.117 1 49.59 14 GLU B O 1
ATOM 2195 N N . MET B 1 15 ? 1.623 31.5 14.641 1 47.25 15 MET B N 1
ATOM 2196 C CA . MET B 1 15 ? 0.19 31.562 14.367 1 47.25 15 MET B CA 1
ATOM 2197 C C . MET B 1 15 ? -0.075 32.094 12.961 1 47.25 15 MET B C 1
ATOM 2199 O O . MET B 1 15 ? -0.954 31.594 12.266 1 47.25 15 MET B O 1
ATOM 2203 N N . ASN B 1 16 ? 0.581 33.156 12.656 1 48.56 16 ASN B N 1
ATOM 2204 C CA . ASN B 1 16 ? 0.451 33.688 11.305 1 48.56 16 ASN B CA 1
ATOM 2205 C C . ASN B 1 16 ? 0.866 32.656 10.258 1 48.56 16 ASN B C 1
ATOM 2207 O O . ASN B 1 16 ? 0.247 32.562 9.195 1 48.56 16 ASN B O 1
ATOM 2211 N N . ASP B 1 17 ? 1.806 31.812 10.562 1 51.22 17 ASP B N 1
ATOM 2212 C CA . ASP B 1 17 ? 2.25 30.781 9.625 1 51.22 17 ASP B CA 1
ATOM 2213 C C . ASP B 1 17 ? 1.193 29.688 9.469 1 51.22 17 ASP B C 1
ATOM 2215 O O . ASP B 1 17 ? 0.965 29.203 8.359 1 51.22 17 ASP B O 1
ATOM 2219 N N . LEU B 1 18 ? 0.593 29.344 10.523 1 49.59 18 LEU B N 1
ATOM 2220 C CA . LEU B 1 18 ? -0.479 28.359 10.492 1 49.59 18 LEU B CA 1
ATOM 2221 C C . LEU B 1 18 ? -1.719 28.922 9.805 1 49.59 18 LEU B C 1
ATOM 2223 O O . LEU B 1 18 ? -2.387 28.234 9.039 1 49.59 18 LEU B O 1
ATOM 2227 N N . LEU B 1 19 ? -2.049 30.219 10.203 1 46.69 19 LEU B N 1
ATOM 2228 C CA . LEU B 1 19 ? -3.168 30.906 9.555 1 46.69 19 LEU B CA 1
ATOM 2229 C C . LEU B 1 19 ? -2.912 31.062 8.055 1 46.69 19 LEU B C 1
ATOM 2231 O O . LEU B 1 19 ? -3.826 30.891 7.246 1 46.69 19 LEU B O 1
ATOM 2235 N N . LYS B 1 20 ? -1.79 31.422 7.738 1 48.25 20 LYS B N 1
ATOM 2236 C CA . LYS B 1 20 ? -1.424 31.531 6.328 1 48.25 20 LYS B CA 1
ATOM 2237 C C . LYS B 1 20 ? -1.521 30.172 5.637 1 48.25 20 LYS B C 1
ATOM 2239 O O . LYS B 1 20 ? -2.004 30.078 4.508 1 48.25 20 LYS B O 1
ATOM 2244 N N . ALA B 1 21 ? -1.138 29.203 6.387 1 49.28 21 ALA B N 1
ATOM 2245 C CA . ALA B 1 21 ? -1.189 27.844 5.824 1 49.28 21 ALA B CA 1
ATOM 2246 C C . ALA B 1 21 ? -2.631 27.375 5.668 1 49.28 21 ALA B C 1
ATOM 2248 O O . ALA B 1 21 ? -2.975 26.734 4.676 1 49.28 21 ALA B O 1
ATOM 2249 N N . SER B 1 22 ? -3.477 27.688 6.68 1 47.25 22 SER B N 1
ATOM 2250 C CA . SER B 1 22 ? -4.895 27.344 6.656 1 47.25 22 SER B CA 1
ATOM 2251 C C . SER B 1 22 ? -5.637 28.141 5.586 1 47.25 22 SER B C 1
ATOM 2253 O O . SER B 1 22 ? -6.508 27.609 4.898 1 47.25 22 SER B O 1
ATOM 2255 N N . ASN B 1 23 ? -5.395 29.484 5.531 1 43.56 23 ASN B N 1
ATOM 2256 C CA . ASN B 1 23 ? -6 30.344 4.516 1 43.56 23 ASN B CA 1
ATOM 2257 C C . ASN B 1 23 ? -5.594 29.906 3.107 1 43.56 23 ASN B C 1
ATOM 2259 O O . ASN B 1 23 ? -6.402 29.969 2.178 1 43.56 23 ASN B O 1
ATOM 2263 N N . VAL B 1 24 ? -4.402 29.516 3.029 1 44.56 24 VAL B N 1
ATOM 2264 C CA . VAL B 1 24 ? -3.912 29.078 1.726 1 44.56 24 VAL B CA 1
ATOM 2265 C C . VAL B 1 24 ? -4.523 27.719 1.372 1 44.56 24 VAL B C 1
ATOM 2267 O O . VAL B 1 24 ? -4.84 27.469 0.208 1 44.56 24 VAL B O 1
ATOM 2270 N N . ALA B 1 25 ? -4.848 26.984 2.402 1 46.75 25 ALA B N 1
ATOM 2271 C CA . ALA B 1 25 ? -5.484 25.672 2.219 1 46.75 25 ALA B CA 1
ATOM 2272 C C . ALA B 1 25 ? -6.941 25.828 1.792 1 46.75 25 ALA B C 1
ATOM 2274 O O . ALA B 1 25 ? -7.453 25.031 1.008 1 46.75 25 ALA B O 1
ATOM 2275 N N . ARG B 1 26 ? -7.711 26.75 2.412 1 44.31 26 ARG B N 1
ATOM 2276 C CA . ARG B 1 26 ? -9.109 27 2.082 1 44.31 26 ARG B CA 1
ATOM 2277 C C . ARG B 1 26 ? -9.266 27.344 0.604 1 44.31 26 ARG B C 1
ATOM 2279 O O . ARG B 1 26 ? -10.297 27.031 -0.002 1 44.31 26 ARG B O 1
ATOM 2286 N N . ASN B 1 27 ? -8.305 28.109 0.112 1 41.97 27 ASN B N 1
ATOM 2287 C CA . ASN B 1 27 ? -8.453 28.625 -1.245 1 41.97 27 ASN B CA 1
ATOM 2288 C C . ASN B 1 27 ? -7.742 27.734 -2.262 1 41.97 27 ASN B C 1
ATOM 2290 O O . ASN B 1 27 ? -7.477 28.172 -3.387 1 41.97 27 ASN B O 1
ATOM 2294 N N . THR B 1 28 ? -7.121 26.719 -1.763 1 48.69 28 THR B N 1
ATOM 2295 C CA . THR B 1 28 ? -6.289 26.156 -2.818 1 48.69 28 THR B CA 1
ATOM 2296 C C . THR B 1 28 ? -7.098 25.188 -3.68 1 48.69 28 THR B C 1
ATOM 2298 O O . THR B 1 28 ? -7.355 24.047 -3.271 1 48.69 28 THR B O 1
ATOM 2301 N N . LYS B 1 29 ? -8.016 25.688 -4.387 1 54.41 29 LYS B N 1
ATOM 2302 C CA . LYS B 1 29 ? -8.891 25.141 -5.414 1 54.41 29 LYS B CA 1
ATOM 2303 C C . LYS B 1 29 ? -8.156 24.109 -6.266 1 54.41 29 LYS B C 1
ATOM 2305 O O . LYS B 1 29 ? -8.781 23.281 -6.938 1 54.41 29 LYS B O 1
ATOM 2310 N N . HIS B 1 30 ? -6.719 23.969 -6.09 1 68.44 30 HIS B N 1
ATOM 2311 C CA . HIS B 1 30 ? -6.109 23.016 -7.008 1 68.44 30 HIS B CA 1
ATOM 2312 C C . HIS B 1 30 ? -4.832 22.422 -6.422 1 68.44 30 HIS B C 1
ATOM 2314 O O . HIS B 1 30 ? -3.729 22.781 -6.84 1 68.44 30 HIS B O 1
ATOM 2320 N N . PRO B 1 31 ? -4.973 21.469 -5.43 1 73.75 31 PRO B N 1
ATOM 2321 C CA . PRO B 1 31 ? -3.799 20.891 -4.781 1 73.75 31 PRO B CA 1
ATOM 2322 C C . PRO B 1 31 ? -2.814 20.281 -5.777 1 73.75 31 PRO B C 1
ATOM 2324 O O . PRO B 1 31 ? -1.603 20.312 -5.551 1 73.75 31 PRO B O 1
ATOM 2327 N N . PHE B 1 32 ? -3.221 19.922 -6.918 1 77.75 32 PHE B N 1
ATOM 2328 C CA . PHE B 1 32 ? -2.355 19.281 -7.906 1 77.75 32 PHE B CA 1
ATOM 2329 C C . PHE B 1 32 ? -1.517 20.328 -8.641 1 77.75 32 PHE B C 1
ATOM 2331 O O . PHE B 1 32 ? -0.418 20.031 -9.109 1 77.75 32 PHE B O 1
ATOM 2338 N N . ARG B 1 33 ? -2.002 21.469 -8.68 1 77.81 33 ARG B N 1
ATOM 2339 C CA . ARG B 1 33 ? -1.235 22.547 -9.305 1 77.81 33 ARG B CA 1
ATOM 2340 C C . ARG B 1 33 ? -0.195 23.109 -8.344 1 77.81 33 ARG B C 1
ATOM 2342 O O . ARG B 1 33 ? 0.91 23.469 -8.758 1 77.81 33 ARG B O 1
ATOM 2349 N N . LYS B 1 34 ? -0.509 23.078 -7.113 1 81.5 34 LYS B N 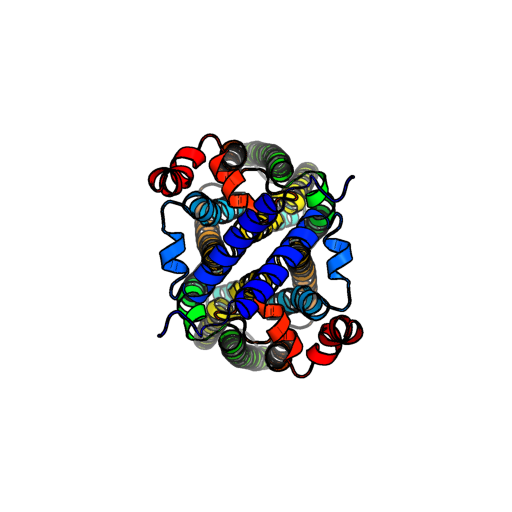1
ATOM 2350 C CA . LYS B 1 34 ? 0.367 23.656 -6.098 1 81.5 34 LYS B CA 1
ATOM 2351 C C . LYS B 1 34 ? 1.587 22.766 -5.859 1 81.5 34 LYS B C 1
ATOM 2353 O O . LYS B 1 34 ? 2.689 23.266 -5.633 1 81.5 34 LYS B O 1
ATOM 2358 N N . ILE B 1 35 ? 1.373 21.531 -6.043 1 84.31 35 ILE B N 1
ATOM 2359 C CA . ILE B 1 35 ? 2.438 20.594 -5.703 1 84.31 35 ILE B CA 1
ATOM 2360 C C . ILE B 1 35 ? 3.555 20.688 -6.738 1 84.31 35 ILE B C 1
ATOM 2362 O O . ILE B 1 35 ? 4.688 20.266 -6.477 1 84.31 35 ILE B O 1
ATOM 2366 N N . VAL B 1 36 ? 3.225 21.234 -7.906 1 85.19 36 VAL B N 1
ATOM 2367 C CA . VAL B 1 36 ? 4.219 21.328 -8.969 1 85.19 36 VAL B CA 1
ATOM 2368 C C . VAL B 1 36 ? 5.066 22.578 -8.781 1 85.19 36 VAL B C 1
ATOM 2370 O O . VAL B 1 36 ? 6.098 22.75 -9.438 1 85.19 36 VAL B O 1
ATOM 2373 N N . GLU B 1 37 ? 4.715 23.375 -7.871 1 84.56 37 GLU B N 1
ATOM 2374 C CA . GLU B 1 37 ? 5.488 24.578 -7.586 1 84.56 37 GLU B CA 1
ATOM 2375 C C . GLU B 1 37 ? 6.883 24.234 -7.078 1 84.56 37 GLU B C 1
ATOM 2377 O O . GLU B 1 37 ? 7.094 23.172 -6.504 1 84.56 37 GLU B O 1
ATOM 2382 N N . ARG B 1 38 ? 7.809 25.047 -7.281 1 83.88 38 ARG B N 1
ATOM 2383 C CA . ARG B 1 38 ? 9.219 24.828 -6.973 1 83.88 38 ARG B CA 1
ATOM 2384 C C . ARG B 1 38 ? 9.422 24.594 -5.48 1 83.88 38 ARG B C 1
ATOM 2386 O O . ARG B 1 38 ? 10.258 23.781 -5.086 1 83.88 38 ARG B O 1
ATOM 2393 N N . LYS B 1 39 ? 8.641 25.266 -4.648 1 84.75 39 LYS B N 1
ATOM 2394 C CA . LYS B 1 39 ? 8.797 25.156 -3.199 1 84.75 39 LYS B CA 1
ATOM 2395 C C . LYS B 1 39 ? 8.469 23.75 -2.715 1 84.75 39 LYS B C 1
ATOM 2397 O O . LYS B 1 39 ? 8.969 23.312 -1.677 1 84.75 39 LYS B O 1
ATOM 2402 N N . TYR B 1 40 ? 7.703 23.047 -3.574 1 89.12 40 TYR B N 1
ATOM 2403 C CA . TYR B 1 40 ? 7.273 21.734 -3.152 1 89.12 40 TYR B CA 1
ATOM 2404 C C . TYR B 1 40 ? 8 20.641 -3.934 1 89.12 40 TYR B C 1
ATOM 2406 O O . TYR B 1 40 ? 7.555 19.5 -3.977 1 89.12 40 TYR B O 1
ATOM 2414 N N . ARG B 1 41 ? 9.133 20.953 -4.566 1 90 41 ARG B N 1
ATOM 2415 C CA . ARG B 1 41 ? 9.883 20 -5.387 1 90 41 ARG B CA 1
ATOM 2416 C C . ARG B 1 41 ? 10.383 18.828 -4.555 1 90 41 ARG B C 1
ATOM 2418 O O . ARG B 1 41 ? 10.305 17.688 -4.98 1 90 41 ARG B O 1
ATOM 2425 N N . PRO B 1 42 ? 10.906 19.141 -3.342 1 90.75 42 PRO B N 1
ATOM 2426 C CA . PRO B 1 42 ? 11.359 17.984 -2.553 1 90.75 42 PRO B CA 1
ATOM 2427 C C . PRO B 1 42 ? 10.227 17.031 -2.209 1 90.75 42 PRO B C 1
ATOM 2429 O O . PRO B 1 42 ? 10.422 15.805 -2.238 1 90.75 42 PRO B O 1
ATOM 2432 N N . GLN B 1 43 ? 9.086 17.516 -1.875 1 91.38 43 GLN B N 1
ATOM 2433 C CA . GLN B 1 43 ? 7.938 16.688 -1.551 1 91.38 43 GLN B CA 1
ATOM 2434 C C . GLN B 1 43 ? 7.48 15.883 -2.766 1 91.38 43 GLN B C 1
ATOM 2436 O O . GLN B 1 43 ? 7.145 14.703 -2.648 1 91.38 43 GLN B O 1
ATOM 2441 N N . LEU B 1 44 ? 7.531 16.578 -3.91 1 91.38 44 LEU B N 1
ATOM 2442 C CA . LEU B 1 44 ? 7.137 15.906 -5.141 1 91.38 44 LEU B CA 1
ATOM 2443 C C . LEU B 1 44 ? 8.117 14.789 -5.488 1 91.38 44 LEU B C 1
ATOM 2445 O O . LEU B 1 44 ? 7.703 13.688 -5.855 1 91.38 44 LEU B O 1
ATOM 2449 N N . VAL B 1 45 ? 9.352 15.062 -5.367 1 93.06 45 VAL B N 1
ATOM 2450 C CA . VAL B 1 45 ? 10.375 14.078 -5.668 1 93.06 45 VAL B CA 1
ATOM 2451 C C . VAL B 1 45 ? 10.242 12.883 -4.73 1 93.06 45 VAL B C 1
ATOM 2453 O O . VAL B 1 45 ? 10.344 11.727 -5.156 1 93.06 45 VAL B O 1
ATOM 2456 N N . MET B 1 46 ? 9.969 13.109 -3.494 1 93.44 46 MET B N 1
ATOM 2457 C CA . MET B 1 46 ? 9.836 12.023 -2.523 1 93.44 46 MET B CA 1
ATOM 2458 C C . MET B 1 46 ? 8.57 11.219 -2.783 1 93.44 46 MET B C 1
ATOM 2460 O O . MET B 1 46 ? 8.555 10 -2.594 1 93.44 46 MET B O 1
ATOM 2464 N N . ALA B 1 47 ? 7.535 11.938 -3.225 1 92 47 ALA B N 1
ATOM 2465 C CA . ALA B 1 47 ? 6.27 11.266 -3.512 1 92 47 ALA B CA 1
ATOM 2466 C C . ALA B 1 47 ? 6.414 10.297 -4.68 1 92 47 ALA B C 1
ATOM 2468 O O . ALA B 1 47 ? 5.672 9.312 -4.777 1 92 47 ALA B O 1
ATOM 2469 N N . ILE B 1 48 ? 7.363 10.531 -5.5 1 93.94 48 ILE B N 1
ATOM 2470 C CA . ILE B 1 48 ? 7.566 9.703 -6.68 1 93.94 48 ILE B CA 1
ATOM 2471 C C . ILE B 1 48 ? 8.695 8.711 -6.422 1 93.94 48 ILE B C 1
ATOM 2473 O O . ILE B 1 48 ? 8.555 7.516 -6.707 1 93.94 48 ILE B O 1
ATOM 2477 N N . ALA B 1 49 ? 9.734 9.148 -5.824 1 95.12 49 ALA B N 1
ATOM 2478 C CA . ALA B 1 49 ? 10.945 8.352 -5.668 1 95.12 49 ALA B CA 1
ATOM 2479 C C . ALA B 1 49 ? 10.742 7.234 -4.648 1 95.12 49 ALA B C 1
ATOM 2481 O O . ALA B 1 49 ? 11.164 6.098 -4.867 1 95.12 49 ALA B O 1
ATOM 2482 N N . LEU B 1 50 ? 10.07 7.516 -3.578 1 94.56 50 LEU B N 1
ATOM 2483 C CA . LEU B 1 50 ? 9.953 6.535 -2.506 1 94.56 50 LEU B CA 1
ATOM 2484 C C . LEU B 1 50 ? 9.117 5.336 -2.953 1 94.56 50 LEU B C 1
ATOM 2486 O O . LEU B 1 50 ? 9.555 4.191 -2.824 1 94.56 50 LEU B O 1
ATOM 2490 N N . PRO B 1 51 ? 7.953 5.598 -3.553 1 93.81 51 PRO B N 1
ATOM 2491 C CA . PRO B 1 51 ? 7.203 4.438 -4.039 1 93.81 51 PRO B CA 1
ATOM 2492 C C . PRO B 1 51 ? 7.91 3.715 -5.184 1 93.81 51 PRO B C 1
ATOM 2494 O O . PRO B 1 51 ? 7.801 2.492 -5.312 1 93.81 51 PRO B O 1
ATOM 2497 N N . PHE B 1 52 ? 8.609 4.48 -5.98 1 94.06 52 PHE B N 1
ATOM 2498 C CA . PHE B 1 52 ? 9.383 3.871 -7.055 1 94.06 52 PHE B CA 1
ATOM 2499 C C . PHE B 1 52 ? 10.461 2.949 -6.492 1 94.06 52 PHE B C 1
ATOM 2501 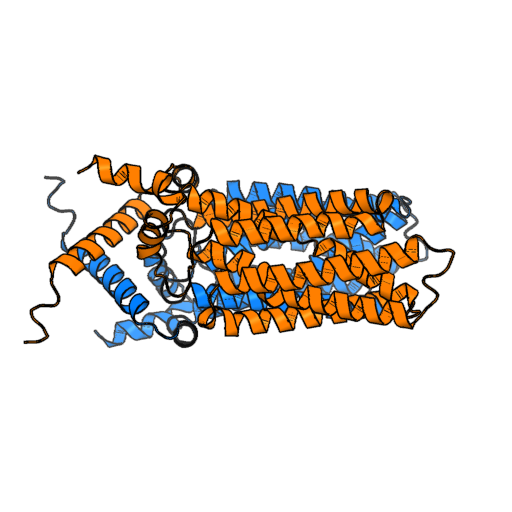O O . PHE B 1 52 ? 10.578 1.795 -6.91 1 94.06 52 PHE B O 1
ATOM 2508 N N . PHE B 1 53 ? 11.203 3.428 -5.543 1 94.25 53 PHE B N 1
ATOM 2509 C CA . PHE B 1 53 ? 12.281 2.654 -4.934 1 94.25 53 PHE B CA 1
ATOM 2510 C C . PHE B 1 53 ? 11.727 1.481 -4.137 1 94.25 53 PHE B C 1
ATOM 2512 O O . PHE B 1 53 ? 12.344 0.42 -4.066 1 94.25 53 PHE B O 1
ATOM 2519 N N . GLN B 1 54 ? 10.602 1.606 -3.557 1 92.38 54 GLN B N 1
ATOM 2520 C CA . GLN B 1 54 ? 9.969 0.517 -2.82 1 92.38 54 GLN B CA 1
ATOM 2521 C C . GLN B 1 54 ? 9.672 -0.668 -3.734 1 92.38 54 GLN B C 1
ATOM 2523 O O . GLN B 1 54 ? 9.797 -1.823 -3.324 1 92.38 54 GLN B O 1
ATOM 2528 N N . GLN B 1 55 ? 9.352 -0.359 -4.988 1 89.38 55 GLN B N 1
ATOM 2529 C CA . GLN B 1 55 ? 8.992 -1.418 -5.926 1 89.38 55 GLN B CA 1
ATOM 2530 C C . GLN B 1 55 ? 10.227 -2.055 -6.547 1 89.38 55 GLN B C 1
ATOM 2532 O O . GLN B 1 55 ? 10.227 -3.242 -6.875 1 89.38 55 GLN B O 1
ATOM 2537 N N . VAL B 1 56 ? 11.281 -1.257 -6.578 1 89.94 56 VAL B N 1
ATOM 2538 C CA . VAL B 1 56 ? 12.469 -1.789 -7.246 1 89.94 56 VAL B CA 1
ATOM 2539 C C . VAL B 1 56 ? 13.391 -2.447 -6.223 1 89.94 56 VAL B C 1
ATOM 2541 O O . VAL B 1 56 ? 14.547 -2.748 -6.523 1 89.94 56 VAL B O 1
ATOM 2544 N N . THR B 1 57 ? 12.93 -2.668 -5.027 1 89.94 57 THR B N 1
ATOM 2545 C CA . THR B 1 57 ? 13.695 -3.381 -4.008 1 89.94 57 THR B CA 1
ATOM 2546 C C . THR B 1 57 ? 13.859 -4.852 -4.383 1 89.94 57 THR B C 1
ATOM 2548 O O . THR B 1 57 ? 14.773 -5.52 -3.908 1 89.94 57 THR B O 1
ATOM 2551 N N . GLY B 1 58 ? 12.953 -5.395 -5.207 1 82.19 58 GLY B N 1
ATOM 2552 C CA . GLY B 1 58 ? 13 -6.797 -5.586 1 82.19 58 GLY B CA 1
ATOM 2553 C C . GLY B 1 58 ? 12.078 -7.668 -4.746 1 82.19 58 GLY B C 1
ATOM 2554 O O . GLY B 1 58 ? 12.211 -8.898 -4.746 1 82.19 58 GLY B O 1
ATOM 2555 N N . ILE B 1 59 ? 11.18 -6.965 -3.986 1 84.06 59 ILE B N 1
ATOM 2556 C CA . ILE B 1 59 ? 10.273 -7.715 -3.119 1 84.06 59 ILE B CA 1
ATOM 2557 C C . ILE B 1 59 ? 9.375 -8.609 -3.967 1 84.06 59 ILE B C 1
ATOM 2559 O O . ILE B 1 59 ? 9.086 -9.742 -3.59 1 84.06 59 ILE B O 1
ATOM 2563 N N . ASN B 1 60 ? 8.977 -8.211 -5.102 1 74.12 60 ASN B N 1
ATOM 2564 C CA . ASN B 1 60 ? 8.117 -8.992 -5.988 1 74.12 60 ASN B CA 1
ATOM 2565 C C . ASN B 1 60 ? 8.852 -10.219 -6.531 1 74.12 60 ASN B C 1
ATOM 2567 O O . ASN B 1 60 ? 8.258 -11.289 -6.68 1 74.12 60 ASN B O 1
ATOM 2571 N N . VAL B 1 61 ? 10.125 -10.039 -6.773 1 72.94 61 VAL B N 1
ATOM 2572 C CA . VAL B 1 61 ? 10.953 -11.141 -7.262 1 72.94 61 VAL B CA 1
ATOM 2573 C C . VAL B 1 61 ? 11.062 -12.219 -6.188 1 72.94 61 VAL B C 1
ATOM 2575 O O . VAL B 1 61 ? 10.922 -13.406 -6.473 1 72.94 61 VAL B O 1
ATOM 2578 N N . ILE B 1 62 ? 11.312 -11.727 -5.016 1 76.88 62 ILE B N 1
ATOM 2579 C CA . ILE B 1 62 ? 11.461 -12.641 -3.891 1 76.88 62 ILE B CA 1
ATOM 2580 C C . ILE B 1 62 ? 10.141 -13.383 -3.65 1 76.88 62 ILE B C 1
ATOM 2582 O O . ILE B 1 62 ? 10.141 -14.578 -3.369 1 76.88 62 ILE B O 1
ATOM 2586 N N . ALA B 1 63 ? 9.039 -12.719 -3.844 1 72.56 63 ALA B N 1
ATOM 2587 C CA . ALA B 1 63 ? 7.727 -13.32 -3.631 1 72.56 63 ALA B CA 1
ATOM 2588 C C . ALA B 1 63 ? 7.434 -14.391 -4.676 1 72.56 63 ALA B C 1
ATOM 2590 O O . ALA B 1 63 ? 6.734 -15.367 -4.398 1 72.56 63 ALA B O 1
ATOM 2591 N N . PHE B 1 64 ? 7.98 -14.281 -5.777 1 67.94 64 PHE B N 1
ATOM 2592 C CA . PHE B 1 64 ? 7.754 -15.234 -6.859 1 67.94 64 PHE B CA 1
ATOM 2593 C C . PHE B 1 64 ? 8.727 -16.391 -6.766 1 67.94 64 PHE B C 1
ATOM 2595 O O . PHE B 1 64 ? 8.398 -17.516 -7.145 1 67.94 64 PHE B O 1
ATOM 2602 N N . TYR B 1 65 ? 9.891 -16.125 -6.305 1 69.12 65 TYR B N 1
ATOM 2603 C CA . TYR B 1 65 ? 10.93 -17.141 -6.254 1 69.12 65 TYR B CA 1
ATOM 2604 C C . TYR B 1 65 ? 10.773 -18.031 -5.02 1 69.12 65 TYR B C 1
ATOM 2606 O O . TYR B 1 65 ? 11.148 -19.203 -5.035 1 69.12 65 TYR B O 1
ATOM 2614 N N . ALA B 1 66 ? 10.211 -17.438 -4.012 1 74.94 66 ALA B N 1
ATOM 2615 C CA . ALA B 1 66 ? 10.094 -18.172 -2.756 1 74.94 66 ALA B CA 1
ATOM 2616 C C . ALA B 1 66 ? 9.297 -19.453 -2.947 1 74.94 66 ALA B C 1
ATOM 2618 O O . ALA B 1 66 ? 9.742 -20.531 -2.549 1 74.94 66 ALA B O 1
ATOM 2619 N N . PRO B 1 67 ? 8.133 -19.406 -3.6 1 70 67 PRO B N 1
ATOM 2620 C CA . PRO B 1 67 ? 7.379 -20.641 -3.785 1 70 67 PRO B CA 1
ATOM 2621 C C . PRO B 1 67 ? 8.125 -21.672 -4.641 1 70 67 PRO B C 1
ATOM 2623 O O . PRO B 1 67 ? 8.016 -22.875 -4.402 1 70 67 PRO B O 1
ATOM 2626 N N . LEU B 1 68 ? 8.875 -21.219 -5.551 1 65.69 68 LEU B N 1
ATOM 2627 C CA . LEU B 1 68 ? 9.633 -22.094 -6.438 1 65.69 68 LEU B CA 1
ATOM 2628 C C . LEU B 1 68 ? 10.727 -22.828 -5.672 1 65.69 68 LEU B C 1
ATOM 2630 O O . LEU B 1 68 ? 10.953 -24.016 -5.902 1 65.69 68 LEU B O 1
ATOM 2634 N N . LEU B 1 69 ? 11.352 -22.156 -4.82 1 68.88 69 LEU B N 1
ATOM 2635 C CA . LEU B 1 69 ? 12.414 -22.766 -4.023 1 68.88 69 LEU B CA 1
ATOM 2636 C C . LEU B 1 69 ? 11.844 -23.812 -3.08 1 68.88 69 LEU B C 1
ATOM 2638 O O . LEU B 1 69 ? 12.453 -24.859 -2.877 1 68.88 69 LEU B O 1
ATOM 2642 N N . PHE B 1 70 ? 10.711 -23.578 -2.52 1 73.75 70 PHE B N 1
ATOM 2643 C CA . PHE B 1 70 ? 10.07 -24.531 -1.618 1 73.75 70 PHE B CA 1
ATOM 2644 C C . PHE B 1 70 ? 9.633 -25.781 -2.371 1 73.75 70 PHE B C 1
ATOM 2646 O O . PHE B 1 70 ? 9.68 -26.875 -1.83 1 73.75 70 PHE B O 1
ATOM 2653 N N . ARG B 1 71 ? 9.266 -25.609 -3.574 1 67.31 71 ARG B N 1
ATOM 2654 C CA . ARG B 1 71 ? 8.883 -26.75 -4.398 1 67.31 71 ARG B CA 1
ATOM 2655 C C . ARG B 1 71 ? 10.094 -27.625 -4.703 1 67.31 71 ARG B C 1
ATOM 2657 O O . ARG B 1 71 ? 9.969 -28.859 -4.785 1 67.31 71 ARG B O 1
ATOM 2664 N N . THR B 1 72 ? 11.148 -27 -4.879 1 65.31 72 THR B N 1
ATOM 2665 C CA . THR B 1 72 ? 12.359 -27.734 -5.207 1 65.31 72 THR B CA 1
ATOM 2666 C C . THR B 1 72 ? 12.828 -28.562 -4.016 1 65.31 72 THR B C 1
ATOM 2668 O O . THR B 1 72 ? 13.414 -29.641 -4.188 1 65.31 72 THR B O 1
ATOM 2671 N N . ILE B 1 73 ? 12.625 -28.031 -2.805 1 66.31 73 ILE B N 1
ATOM 2672 C CA . ILE B 1 73 ? 13.094 -28.75 -1.624 1 66.31 73 ILE B CA 1
ATOM 2673 C C . ILE B 1 73 ? 12.156 -29.922 -1.33 1 66.31 73 ILE B C 1
ATOM 2675 O O . ILE B 1 73 ? 12.492 -30.797 -0.535 1 66.31 73 ILE B O 1
ATOM 2679 N N . GLY B 1 74 ? 11.148 -30.047 -2.133 1 61.06 74 GLY B N 1
ATOM 2680 C CA . GLY B 1 74 ? 10.375 -31.266 -2.006 1 61.06 74 GLY B CA 1
ATOM 2681 C C . GLY B 1 74 ? 8.992 -31.031 -1.416 1 61.06 74 GLY B C 1
ATOM 2682 O O . GLY B 1 74 ? 8.312 -31.984 -1.022 1 61.06 74 GLY B O 1
ATOM 2683 N N . PHE B 1 75 ? 8.695 -29.859 -1.045 1 62.56 75 PHE B N 1
ATOM 2684 C CA . PHE B 1 75 ? 7.398 -29.688 -0.396 1 62.56 75 PHE B CA 1
ATOM 2685 C C . PHE B 1 75 ? 6.277 -29.656 -1.427 1 62.56 75 PHE B C 1
ATOM 2687 O O . PHE B 1 75 ? 5.102 -29.562 -1.069 1 62.56 75 PHE B O 1
ATOM 2694 N N . GLY B 1 76 ? 6.711 -30.078 -2.621 1 57.84 76 GLY B N 1
ATOM 2695 C CA . GLY B 1 76 ? 5.707 -30.156 -3.67 1 57.84 76 GLY B CA 1
ATOM 2696 C C . GLY B 1 76 ? 4.797 -28.953 -3.721 1 57.84 76 GLY B C 1
ATOM 2697 O O . GLY B 1 76 ? 5.254 -27.812 -3.572 1 57.84 76 GLY B O 1
ATOM 2698 N N . GLU B 1 77 ? 3.486 -29.109 -3.949 1 58.22 77 GLU B N 1
ATOM 2699 C CA . GLU B 1 77 ? 2.451 -28.094 -4.02 1 58.22 77 GLU B CA 1
ATOM 2700 C C . GLU B 1 77 ? 2.27 -27.391 -2.668 1 58.22 77 GLU B C 1
ATOM 2702 O O . GLU B 1 77 ? 1.978 -26.203 -2.611 1 58.22 77 GLU B O 1
ATOM 2707 N N . SER B 1 78 ? 2.588 -28.156 -1.673 1 64.19 78 SER B N 1
ATOM 2708 C CA . SER B 1 78 ? 2.506 -27.594 -0.331 1 64.19 78 SER B CA 1
ATOM 2709 C C . SER B 1 78 ? 3.646 -26.609 -0.076 1 64.19 78 SER B C 1
ATOM 2711 O O . SER B 1 78 ? 3.551 -25.766 0.808 1 64.19 78 SER B O 1
ATOM 2713 N N . GLY B 1 79 ? 4.547 -26.703 -1.009 1 65.12 79 GLY B N 1
ATOM 2714 C CA . GLY B 1 79 ? 5.695 -25.828 -0.87 1 65.12 79 GLY B CA 1
ATOM 2715 C C . GLY B 1 79 ? 5.359 -24.359 -1.123 1 65.12 79 GLY B C 1
ATOM 2716 O O . GLY B 1 79 ? 5.789 -23.484 -0.373 1 65.12 79 GLY B O 1
ATOM 2717 N N . SER B 1 80 ? 4.551 -24.156 -2.082 1 64.69 80 SER B N 1
ATOM 2718 C CA . SER B 1 80 ? 4.152 -22.781 -2.432 1 64.69 80 SER B CA 1
ATOM 2719 C C . SER B 1 80 ? 3.365 -22.141 -1.301 1 64.69 80 SER B C 1
ATOM 2721 O O . SER B 1 80 ? 3.566 -20.953 -0.998 1 64.69 80 SER B O 1
ATOM 2723 N N . LEU B 1 81 ? 2.566 -22.984 -0.661 1 65.88 81 LEU B N 1
ATOM 2724 C CA . LEU B 1 81 ? 1.756 -22.469 0.438 1 65.88 81 LEU B CA 1
ATOM 2725 C C . LEU B 1 81 ? 2.625 -22.141 1.646 1 65.88 81 LEU B C 1
ATOM 2727 O O . LEU B 1 81 ? 2.445 -21.094 2.281 1 65.88 81 LEU B O 1
ATOM 2731 N N . LEU B 1 82 ? 3.572 -23.031 1.822 1 74.19 82 LEU B N 1
ATOM 2732 C CA . LEU B 1 82 ? 4.441 -22.828 2.979 1 74.19 82 LEU B CA 1
ATOM 2733 C C . LEU B 1 82 ? 5.32 -21.609 2.797 1 74.19 82 LEU B C 1
ATOM 2735 O O . LEU B 1 82 ? 5.574 -20.875 3.756 1 74.19 82 LEU B O 1
ATOM 2739 N N . SER B 1 83 ? 5.746 -21.391 1.604 1 76.75 83 SER B N 1
ATOM 2740 C CA . SER B 1 83 ? 6.566 -20.219 1.326 1 76.75 83 SER B CA 1
ATOM 2741 C C . SER B 1 83 ? 5.77 -18.938 1.51 1 76.75 83 SER B C 1
ATOM 2743 O O . SER B 1 83 ? 6.285 -17.953 2.039 1 76.75 83 SER B O 1
ATOM 2745 N N . ALA B 1 84 ? 4.551 -18.953 1.104 1 72.31 84 ALA B N 1
ATOM 2746 C CA . ALA B 1 84 ? 3.689 -17.781 1.256 1 72.31 84 ALA B CA 1
ATOM 2747 C C . ALA B 1 84 ? 3.428 -17.484 2.729 1 72.31 84 ALA B C 1
ATOM 2749 O O . ALA B 1 84 ? 3.445 -16.312 3.145 1 72.31 84 ALA B O 1
ATOM 2750 N N . VAL B 1 85 ? 3.277 -18.547 3.451 1 77.38 85 VAL B N 1
ATOM 2751 C CA . VAL B 1 85 ? 3.012 -18.391 4.879 1 77.38 85 VAL B CA 1
ATOM 2752 C C . VAL B 1 85 ? 4.25 -17.844 5.578 1 77.38 85 VAL B C 1
ATOM 2754 O O . VAL B 1 85 ? 4.145 -16.922 6.391 1 77.38 85 VAL B O 1
ATOM 2757 N N . MET B 1 86 ? 5.324 -18.391 5.219 1 83.19 86 MET B N 1
ATOM 2758 C CA . MET B 1 86 ? 6.559 -17.969 5.871 1 83.19 86 MET B CA 1
ATOM 2759 C C . MET B 1 86 ? 6.875 -16.5 5.547 1 83.19 86 MET B C 1
ATOM 2761 O O . MET B 1 86 ? 7.133 -15.703 6.449 1 83.19 86 MET B O 1
ATOM 2765 N N . THR B 1 87 ? 6.836 -16.188 4.27 1 84.06 87 THR B N 1
ATOM 2766 C CA . THR B 1 87 ? 7.156 -14.828 3.863 1 84.06 87 THR B CA 1
ATOM 2767 C C . THR B 1 87 ? 6.109 -13.852 4.387 1 84.06 87 THR B C 1
ATOM 2769 O O . THR B 1 87 ? 6.441 -12.734 4.797 1 84.06 87 THR B O 1
ATOM 2772 N N . GLY B 1 88 ? 4.875 -14.266 4.402 1 83.31 88 GLY B N 1
ATOM 2773 C CA . GLY B 1 88 ? 3.818 -13.422 4.938 1 83.31 88 GLY B CA 1
ATOM 2774 C C . GLY B 1 88 ? 3.941 -13.195 6.434 1 83.31 88 GLY B C 1
ATOM 2775 O O . GLY B 1 88 ? 3.779 -12.062 6.91 1 83.31 88 GLY B O 1
ATOM 2776 N N . ALA B 1 89 ? 4.254 -14.203 7.109 1 87.88 89 ALA B N 1
ATOM 2777 C CA . ALA B 1 89 ? 4.391 -14.125 8.562 1 87.88 89 ALA B CA 1
ATOM 2778 C C . ALA B 1 89 ? 5.574 -13.242 8.953 1 87.88 89 ALA B C 1
ATOM 2780 O O . ALA B 1 89 ? 5.453 -12.375 9.82 1 87.88 89 ALA B O 1
ATOM 2781 N N . VAL B 1 90 ? 6.633 -13.492 8.305 1 90.44 90 VAL B N 1
ATOM 2782 C CA . VAL B 1 90 ? 7.828 -12.711 8.578 1 90.44 90 VAL B CA 1
ATOM 2783 C C . VAL B 1 90 ? 7.578 -11.242 8.219 1 90.44 90 VAL B C 1
ATOM 2785 O O . VAL B 1 90 ? 7.961 -10.344 8.969 1 90.44 90 VAL B O 1
ATOM 2788 N N . GLY B 1 91 ? 6.945 -11.086 7.121 1 89.62 91 GLY B N 1
ATOM 2789 C CA . GLY B 1 91 ? 6.629 -9.734 6.688 1 89.62 91 GLY B CA 1
ATOM 2790 C C . GLY B 1 91 ? 5.707 -9 7.645 1 89.62 91 GLY B C 1
ATOM 2791 O O . GLY B 1 91 ? 5.973 -7.852 8.008 1 89.62 91 GLY B O 1
ATOM 2792 N N . ALA B 1 92 ? 4.715 -9.672 8.047 1 88.06 92 ALA B N 1
ATOM 2793 C CA . ALA B 1 92 ? 3.74 -9.07 8.953 1 88.06 92 ALA B CA 1
ATOM 2794 C C . ALA B 1 92 ? 4.367 -8.773 10.312 1 88.06 92 ALA B C 1
ATOM 2796 O O . ALA B 1 92 ? 4.168 -7.688 10.875 1 88.06 92 ALA B O 1
ATOM 2797 N N . PHE B 1 93 ? 5.098 -9.648 10.781 1 91.31 93 PHE B N 1
ATOM 2798 C CA . PHE B 1 93 ? 5.742 -9.477 12.078 1 91.31 93 PHE B CA 1
ATOM 2799 C C . PHE B 1 93 ? 6.766 -8.344 12.023 1 91.31 93 PHE B C 1
ATOM 2801 O O . PHE B 1 93 ? 6.84 -7.523 12.938 1 91.31 93 PHE B O 1
ATOM 2808 N N . SER B 1 94 ? 7.512 -8.359 11.031 1 92.75 94 SER B N 1
ATOM 2809 C CA . SER B 1 94 ? 8.523 -7.316 10.875 1 92.75 94 SER B CA 1
ATOM 2810 C C . SER B 1 94 ? 7.883 -5.941 10.727 1 92.75 94 SER B C 1
ATOM 2812 O O . SER B 1 94 ? 8.398 -4.949 11.242 1 92.75 94 SER B O 1
ATOM 2814 N N . THR B 1 95 ? 6.812 -5.883 10.016 1 90.44 95 THR B N 1
ATOM 2815 C CA . THR B 1 95 ? 6.102 -4.617 9.875 1 90.44 95 THR B CA 1
ATOM 2816 C C . THR B 1 95 ? 5.594 -4.125 11.219 1 90.44 95 THR B C 1
ATOM 2818 O O . THR B 1 95 ? 5.641 -2.926 11.508 1 90.44 95 THR B O 1
ATOM 2821 N N . PHE B 1 96 ? 5.16 -5.059 11.969 1 89.12 96 PHE B N 1
ATOM 2822 C CA . PHE B 1 96 ? 4.711 -4.711 13.305 1 89.12 96 PHE B CA 1
ATOM 2823 C C . PHE B 1 96 ? 5.863 -4.156 14.141 1 89.12 96 PHE B C 1
ATOM 2825 O O . PHE B 1 96 ? 5.691 -3.176 14.867 1 89.12 96 PHE B O 1
ATOM 2832 N N . ILE B 1 97 ? 6.934 -4.703 13.961 1 88.81 97 ILE B N 1
ATOM 2833 C CA . ILE B 1 97 ? 8.125 -4.242 14.672 1 88.81 97 ILE B CA 1
ATOM 2834 C C . ILE B 1 97 ? 8.484 -2.834 14.195 1 88.81 97 ILE B C 1
ATOM 2836 O O . ILE B 1 97 ? 8.922 -1.999 14.992 1 88.81 97 ILE B O 1
ATOM 2840 N N . SER B 1 98 ? 8.297 -2.615 12.969 1 87.75 98 SER B N 1
ATOM 2841 C CA . SER B 1 98 ? 8.602 -1.304 12.406 1 87.75 98 SER B CA 1
ATOM 2842 C C . SER B 1 98 ? 7.832 -0.202 13.133 1 87.75 98 SER B C 1
ATOM 2844 O O . SER B 1 98 ? 8.391 0.859 13.422 1 87.75 98 SER B O 1
ATOM 2846 N N . MET B 1 99 ? 6.617 -0.432 13.469 1 82.44 99 MET B N 1
ATOM 2847 C CA . MET B 1 99 ? 5.773 0.556 14.133 1 82.44 99 MET B CA 1
ATOM 2848 C C . MET B 1 99 ? 6.336 0.918 15.5 1 82.44 99 MET B C 1
ATOM 2850 O O . MET B 1 99 ? 6.215 2.061 15.945 1 82.44 99 MET B O 1
ATOM 2854 N N . LEU B 1 100 ? 6.996 -0.026 16.078 1 82.56 100 LEU B N 1
ATOM 2855 C CA . LEU B 1 100 ? 7.496 0.184 17.438 1 82.56 100 LEU B CA 1
ATOM 2856 C C . LEU B 1 100 ? 8.852 0.878 17.406 1 82.56 100 LEU B C 1
ATOM 2858 O O . LEU B 1 100 ? 9.188 1.633 18.328 1 82.56 100 LEU B O 1
ATOM 2862 N N . ILE B 1 101 ? 9.555 0.759 16.359 1 84.88 101 ILE B N 1
ATOM 2863 C CA . ILE B 1 101 ? 10.93 1.238 16.391 1 84.88 101 ILE B CA 1
ATOM 2864 C C . ILE B 1 101 ? 11.047 2.52 15.57 1 84.88 101 ILE B C 1
ATOM 2866 O O . ILE B 1 101 ? 12.039 3.246 15.68 1 84.88 101 ILE B O 1
ATOM 2870 N N . VAL B 1 102 ? 10.109 2.775 14.82 1 82.69 102 VAL B N 1
ATOM 2871 C CA . VAL B 1 102 ? 10.195 3.887 13.883 1 82.69 102 VAL B CA 1
ATOM 2872 C C . VAL B 1 102 ? 10.336 5.203 14.648 1 82.69 102 VAL B C 1
ATOM 2874 O O . VAL B 1 102 ? 11.07 6.098 14.227 1 82.69 102 VAL B O 1
ATOM 2877 N N . ASP B 1 103 ? 9.648 5.363 15.773 1 80.88 103 ASP B N 1
ATOM 2878 C CA . ASP B 1 103 ? 9.688 6.625 16.516 1 80.88 103 ASP B CA 1
ATOM 2879 C C . ASP B 1 103 ? 10.938 6.719 17.375 1 80.88 103 ASP B C 1
ATOM 2881 O O . ASP B 1 103 ? 11.297 7.801 17.844 1 80.88 103 ASP B O 1
ATOM 2885 N N . LYS B 1 104 ? 11.547 5.586 17.547 1 83 104 LYS B N 1
ATOM 2886 C CA . LYS B 1 104 ? 12.75 5.582 18.391 1 83 104 LYS B CA 1
ATOM 2887 C C . LYS B 1 104 ? 14 5.801 17.547 1 83 104 LYS B C 1
ATOM 2889 O O . LYS B 1 104 ? 14.852 6.625 17.875 1 83 104 LYS B O 1
ATOM 2894 N N . PHE B 1 105 ? 14.117 5.16 16.422 1 87.12 105 PHE B N 1
ATOM 2895 C CA . PHE B 1 105 ? 15.352 5.164 15.648 1 87.12 105 PHE B CA 1
ATOM 2896 C C . PHE B 1 105 ? 15.266 6.172 14.508 1 87.12 105 PHE B C 1
ATOM 2898 O O . PHE B 1 105 ? 16.297 6.645 14.008 1 87.12 105 PHE B O 1
ATOM 2905 N N . GLY B 1 106 ? 14.086 6.496 14.164 1 87.94 106 GLY B N 1
ATOM 2906 C CA . GLY B 1 106 ? 13.93 7.406 13.039 1 87.94 106 GLY B CA 1
ATOM 2907 C C . GLY B 1 106 ? 13.688 6.688 11.727 1 87.94 106 GLY B C 1
ATOM 2908 O O . GLY B 1 106 ? 13.984 5.5 11.594 1 87.94 106 GLY B O 1
ATOM 2909 N N . ARG B 1 107 ? 13.203 7.391 10.797 1 90.38 107 ARG B N 1
ATOM 2910 C CA . ARG B 1 107 ? 12.852 6.82 9.5 1 90.38 107 ARG B CA 1
ATOM 2911 C C . ARG B 1 107 ? 14.078 6.652 8.617 1 90.38 107 ARG B C 1
ATOM 2913 O O . ARG B 1 107 ? 14.258 5.609 7.988 1 90.38 107 ARG B O 1
ATOM 2920 N N . ARG B 1 108 ? 14.953 7.605 8.633 1 92.12 108 ARG B N 1
ATOM 2921 C CA . ARG B 1 108 ? 16.141 7.566 7.789 1 92.12 108 ARG B CA 1
ATOM 2922 C C . ARG B 1 108 ? 17.047 6.41 8.188 1 92.12 108 ARG B C 1
ATOM 2924 O O . ARG B 1 108 ? 17.531 5.672 7.32 1 92.12 108 ARG B O 1
ATOM 2931 N N . ALA B 1 109 ? 17.266 6.223 9.391 1 92.62 109 ALA B N 1
ATOM 2932 C CA . ALA B 1 109 ? 18.125 5.148 9.898 1 92.62 109 ALA B CA 1
ATOM 2933 C C . ALA B 1 109 ? 17.531 3.779 9.555 1 92.62 109 ALA B C 1
ATOM 2935 O O . ALA B 1 109 ? 18.266 2.854 9.203 1 92.62 109 ALA B O 1
ATOM 2936 N N . LEU B 1 110 ? 16.281 3.684 9.688 1 93.12 110 LEU B N 1
ATOM 2937 C CA . LEU B 1 110 ? 15.633 2.414 9.391 1 93.12 110 LEU B CA 1
ATOM 2938 C C . LEU B 1 110 ? 15.711 2.096 7.906 1 93.12 110 LEU B C 1
ATOM 2940 O O . LEU B 1 110 ? 15.914 0.942 7.52 1 93.12 110 LEU B O 1
ATOM 2944 N N . PHE B 1 111 ? 15.539 3.143 7.059 1 94.88 111 PHE B N 1
ATOM 2945 C CA . PHE B 1 111 ? 15.695 2.938 5.625 1 94.88 111 PHE B CA 1
ATOM 2946 C C . PHE B 1 111 ? 17.094 2.432 5.297 1 94.88 111 PHE B C 1
ATOM 2948 O O . PHE B 1 111 ? 17.266 1.517 4.488 1 94.88 111 PHE B O 1
ATOM 2955 N N . MET B 1 112 ? 18.078 2.982 5.945 1 94.69 112 MET B N 1
ATOM 2956 C CA . MET B 1 112 ? 19.453 2.613 5.672 1 94.69 112 MET B CA 1
ATOM 2957 C C . MET B 1 112 ? 19.766 1.209 6.184 1 94.69 112 MET B C 1
ATOM 2959 O O . MET B 1 112 ? 20.344 0.396 5.469 1 94.69 112 MET B O 1
ATOM 2963 N N . ALA B 1 113 ? 19.312 0.964 7.375 1 94.19 113 ALA B N 1
ATOM 2964 C CA . ALA B 1 113 ? 19.547 -0.359 7.949 1 94.19 113 ALA B CA 1
ATOM 2965 C C . ALA B 1 113 ? 18.828 -1.438 7.137 1 94.19 113 ALA B C 1
ATOM 2967 O O . ALA B 1 113 ? 19.406 -2.5 6.875 1 94.19 113 ALA B O 1
ATOM 2968 N N . GLY B 1 114 ? 17.625 -1.17 6.809 1 94.44 114 GLY B N 1
ATOM 2969 C CA . GLY B 1 114 ? 16.891 -2.104 5.969 1 94.44 114 GLY B CA 1
ATOM 2970 C C . GLY B 1 114 ? 17.5 -2.285 4.594 1 94.44 114 GLY B C 1
ATOM 2971 O O . GLY B 1 114 ? 17.547 -3.4 4.07 1 94.44 114 GLY B O 1
ATOM 2972 N N . GLY B 1 115 ? 17.984 -1.141 4.016 1 94.44 115 GLY B N 1
ATOM 2973 C CA . GLY B 1 115 ? 18.641 -1.231 2.725 1 94.44 115 GLY B CA 1
ATOM 2974 C C . GLY B 1 115 ? 19.891 -2.102 2.75 1 94.44 115 GLY B C 1
ATOM 2975 O O . GLY B 1 115 ? 20.094 -2.918 1.85 1 94.44 115 GLY B O 1
ATOM 2976 N N . ILE B 1 116 ? 20.656 -1.967 3.756 1 95.06 116 ILE B N 1
ATOM 2977 C CA . ILE B 1 116 ? 21.875 -2.746 3.889 1 95.06 116 ILE B CA 1
ATOM 2978 C C . ILE B 1 116 ? 21.531 -4.223 4.078 1 95.06 116 ILE B C 1
ATOM 2980 O O . ILE B 1 116 ? 22.125 -5.094 3.443 1 95.06 116 ILE B O 1
ATOM 2984 N N . GLN B 1 117 ? 20.609 -4.457 4.965 1 95.25 117 GLN B N 1
ATOM 2985 C CA . GLN B 1 117 ? 20.172 -5.832 5.215 1 95.25 117 GLN B CA 1
ATOM 2986 C C . GLN B 1 117 ? 19.656 -6.484 3.939 1 95.25 117 GLN B C 1
ATOM 2988 O O . GLN B 1 117 ? 19.984 -7.633 3.643 1 95.25 117 GLN B O 1
ATOM 2993 N N . MET B 1 118 ? 18.875 -5.809 3.215 1 94.81 118 MET B N 1
ATOM 2994 C CA . MET B 1 118 ? 18.297 -6.336 1.977 1 94.81 118 MET B CA 1
ATOM 2995 C C . MET B 1 118 ? 19.391 -6.535 0.923 1 94.81 118 MET B C 1
ATOM 2997 O O . MET B 1 118 ? 19.344 -7.508 0.165 1 94.81 118 MET B O 1
ATOM 3001 N N . PHE B 1 119 ? 20.328 -5.602 0.89 1 94.62 119 PHE B N 1
ATOM 3002 C CA . PHE B 1 119 ? 21.422 -5.691 -0.076 1 94.62 119 PHE B CA 1
ATOM 3003 C C . PHE B 1 119 ? 22.266 -6.93 0.183 1 94.62 119 PHE B C 1
ATOM 3005 O O . PHE B 1 119 ? 22.547 -7.707 -0.736 1 94.62 119 PHE B O 1
ATOM 3012 N N . VAL B 1 120 ? 22.672 -7.117 1.4 1 94.56 120 VAL B N 1
ATOM 3013 C CA . VAL B 1 120 ? 23.516 -8.25 1.762 1 94.56 120 VAL B CA 1
ATOM 3014 C C . VAL B 1 120 ? 22.781 -9.555 1.469 1 94.56 120 VAL B C 1
ATOM 3016 O O . VAL B 1 120 ? 23.359 -10.484 0.906 1 94.56 120 VAL B O 1
ATOM 3019 N N . SER B 1 121 ? 21.547 -9.625 1.85 1 92.31 121 SER B N 1
ATOM 3020 C CA . SER B 1 121 ? 20.75 -10.836 1.617 1 92.31 121 SER B CA 1
ATOM 3021 C C . SER B 1 121 ? 20.609 -11.117 0.126 1 92.31 121 SER B C 1
ATOM 3023 O O . SER B 1 121 ? 20.734 -12.266 -0.306 1 92.31 121 SER B O 1
ATOM 3025 N N . GLN B 1 122 ? 20.344 -10.141 -0.663 1 89.5 122 GLN B N 1
ATOM 3026 C CA . GLN B 1 122 ? 20.156 -10.312 -2.1 1 89.5 122 GLN B CA 1
ATOM 3027 C C . GLN B 1 122 ? 21.438 -10.781 -2.777 1 89.5 122 GLN B C 1
ATOM 3029 O O . GLN B 1 122 ? 21.391 -11.641 -3.662 1 89.5 122 GLN B O 1
ATOM 3034 N N . ILE B 1 123 ? 22.562 -10.219 -2.43 1 89.94 123 ILE B N 1
ATOM 3035 C CA . ILE B 1 123 ? 23.844 -10.609 -3.004 1 89.94 123 ILE B CA 1
ATOM 3036 C C . ILE B 1 123 ? 24.156 -12.055 -2.633 1 89.94 123 ILE B C 1
ATOM 3038 O O . ILE B 1 123 ? 24.656 -12.812 -3.461 1 89.94 123 ILE B O 1
ATOM 3042 N N . MET B 1 124 ? 23.812 -12.375 -1.405 1 90 124 MET B N 1
ATOM 3043 C CA . MET B 1 124 ? 24.062 -13.742 -0.957 1 90 124 MET B CA 1
ATOM 3044 C C . MET B 1 124 ? 23.172 -14.727 -1.702 1 90 124 MET B C 1
ATOM 3046 O O . MET B 1 124 ? 23.625 -15.797 -2.117 1 90 124 MET B O 1
ATOM 3050 N N . ILE B 1 125 ? 21.938 -14.406 -1.877 1 84.81 125 ILE B N 1
ATOM 3051 C CA . ILE B 1 125 ? 21.016 -15.266 -2.605 1 84.81 125 ILE B CA 1
ATOM 3052 C C . ILE B 1 125 ? 21.469 -15.391 -4.059 1 84.81 125 ILE B C 1
ATOM 3054 O O . ILE B 1 125 ? 21.5 -16.5 -4.605 1 84.81 125 ILE B O 1
ATOM 3058 N N . GLY B 1 126 ? 21.688 -14.219 -4.691 1 83 126 GLY B N 1
ATOM 3059 C CA . GLY B 1 126 ? 22.172 -14.242 -6.066 1 83 126 GLY B CA 1
ATOM 3060 C C . GLY B 1 126 ? 23.422 -15.062 -6.242 1 83 126 GLY B C 1
ATOM 3061 O O . GLY B 1 126 ? 23.578 -15.789 -7.23 1 83 126 GLY B O 1
ATOM 3062 N N . GLY B 1 127 ? 24.344 -14.93 -5.332 1 83.06 127 GLY B N 1
ATOM 3063 C CA . GLY B 1 127 ? 25.578 -15.711 -5.379 1 83.06 127 GLY B CA 1
ATOM 3064 C C . GLY B 1 127 ? 25.344 -17.203 -5.273 1 83.06 127 GLY B C 1
ATOM 3065 O O . GLY B 1 127 ? 25.953 -17.984 -6.008 1 83.06 127 GLY B O 1
ATOM 3066 N N . VAL B 1 128 ? 24.516 -17.578 -4.355 1 81 128 VAL B N 1
ATOM 3067 C CA . VAL B 1 128 ? 24.203 -18.984 -4.168 1 81 128 VAL B CA 1
ATOM 3068 C C . VAL B 1 128 ? 23.5 -19.531 -5.414 1 81 128 VAL B C 1
ATOM 3070 O O . VAL B 1 128 ? 23.797 -20.641 -5.867 1 81 128 VAL B O 1
ATOM 3073 N N . MET B 1 129 ? 22.641 -18.781 -5.941 1 76.94 129 MET B N 1
ATOM 3074 C CA . MET B 1 129 ? 21.906 -19.203 -7.129 1 76.94 129 MET B CA 1
ATOM 3075 C C . MET B 1 129 ? 22.828 -19.266 -8.344 1 76.94 129 MET B C 1
ATOM 3077 O O . MET B 1 129 ? 22.688 -20.141 -9.195 1 76.94 129 MET B O 1
ATOM 3081 N N . ALA B 1 130 ? 23.641 -18.312 -8.508 1 75.06 130 ALA B N 1
ATOM 3082 C CA . ALA B 1 130 ? 24.594 -18.281 -9.625 1 75.06 130 ALA B CA 1
ATOM 3083 C C . ALA B 1 130 ? 25.578 -19.453 -9.531 1 75.06 130 ALA B C 1
ATOM 3085 O O . ALA B 1 130 ? 26 -20 -10.547 1 75.06 130 ALA B O 1
ATOM 3086 N N . ALA B 1 131 ? 26 -19.703 -8.406 1 71.69 131 ALA B N 1
ATOM 3087 C CA . ALA B 1 131 ? 26.938 -20.812 -8.195 1 71.69 131 ALA B CA 1
ATOM 3088 C C . ALA B 1 131 ? 26.266 -22.156 -8.484 1 71.69 131 ALA B C 1
ATOM 3090 O O . ALA B 1 131 ? 26.891 -23.062 -9.039 1 71.69 131 ALA B O 1
ATOM 3091 N N . LYS B 1 132 ? 25.125 -22.203 -8.109 1 62.41 132 LYS B N 1
ATOM 3092 C CA . LYS B 1 132 ? 24.453 -23.484 -8.305 1 62.41 132 LYS B CA 1
ATOM 3093 C C . LYS B 1 132 ? 23.812 -23.562 -9.695 1 62.41 132 LYS B C 1
ATOM 3095 O O . LYS B 1 132 ? 23.641 -24.656 -10.242 1 62.41 132 LYS B O 1
ATOM 3100 N N . LEU B 1 133 ? 23.219 -22.516 -10.156 1 54.88 133 LEU B N 1
ATOM 3101 C CA . LEU B 1 133 ? 22.766 -22.578 -11.539 1 54.88 133 LEU B CA 1
ATOM 3102 C C . LEU B 1 133 ? 23.953 -22.828 -12.484 1 54.88 133 LEU B C 1
ATOM 3104 O O . LEU B 1 133 ? 23.766 -23.344 -13.586 1 54.88 133 LEU B O 1
ATOM 3108 N N . GLY B 1 134 ? 25.094 -22.047 -12.445 1 46.09 134 GLY B N 1
ATOM 3109 C CA . GLY B 1 134 ? 26.234 -22.359 -13.297 1 46.09 134 GLY B CA 1
ATOM 3110 C C . GLY B 1 134 ? 26.672 -23.797 -13.203 1 46.09 134 GLY B C 1
ATOM 3111 O O . GLY B 1 134 ? 27.281 -24.328 -14.133 1 46.09 134 GLY B O 1
ATOM 3112 N N . ASP B 1 135 ? 27.141 -24.266 -12.031 1 43.81 135 ASP B N 1
ATOM 3113 C CA . ASP B 1 135 ? 27.531 -25.672 -12.07 1 43.81 135 ASP B CA 1
ATOM 3114 C C . ASP B 1 135 ? 26.344 -26.562 -12.43 1 43.81 135 ASP B C 1
ATOM 3116 O O . ASP B 1 135 ? 25.188 -26.188 -12.242 1 43.81 135 ASP B O 1
ATOM 3120 N N . HIS B 1 136 ? 26.75 -27.859 -12.961 1 36.47 136 HIS B N 1
ATOM 3121 C CA . HIS B 1 136 ? 26.047 -29 -13.539 1 36.47 136 HIS B CA 1
ATOM 3122 C C . HIS B 1 136 ? 24.75 -29.281 -12.797 1 36.47 136 HIS B C 1
ATOM 3124 O O . HIS B 1 136 ? 24.609 -28.953 -11.617 1 36.47 136 HIS B O 1
ATOM 3130 N N . GLY B 1 137 ? 23.594 -29.938 -12.773 1 39.16 137 GLY B N 1
ATOM 3131 C CA . GLY B 1 137 ? 22.266 -30.531 -12.633 1 39.16 137 GLY B CA 1
ATOM 3132 C C . GLY B 1 137 ? 21.406 -29.828 -11.594 1 39.16 137 GLY B C 1
ATOM 3133 O O . GLY B 1 137 ? 21.812 -28.797 -11.039 1 39.16 137 GLY B O 1
ATOM 3134 N N . GLY B 1 138 ? 20.453 -30.547 -10.703 1 39.94 138 GLY B N 1
ATOM 3135 C CA . GLY B 1 138 ? 19.375 -30.531 -9.734 1 39.94 138 GLY B CA 1
ATOM 3136 C C . GLY B 1 138 ? 19.703 -29.75 -8.477 1 39.94 138 GLY B C 1
ATOM 3137 O O . GLY B 1 138 ? 20.875 -29.641 -8.102 1 39.94 138 GLY B O 1
ATOM 3138 N N . VAL B 1 139 ? 19.359 -28.359 -8.328 1 47.19 139 VAL B N 1
ATOM 3139 C CA . VAL B 1 139 ? 19.328 -27.891 -6.941 1 47.19 139 VAL B CA 1
ATOM 3140 C C . VAL B 1 139 ? 19.328 -29.094 -5.996 1 47.19 139 VAL B C 1
ATOM 3142 O O . VAL B 1 139 ? 18.266 -29.625 -5.664 1 47.19 139 VAL B O 1
ATOM 3145 N N . GLU B 1 140 ? 19.922 -30.094 -6.27 1 47.38 140 GLU B N 1
ATOM 3146 C CA . GLU B 1 140 ? 19.875 -31.406 -5.637 1 47.38 140 GLU B CA 1
ATOM 3147 C C . GLU B 1 140 ? 20.266 -31.328 -4.164 1 47.38 140 GLU B C 1
ATOM 3149 O O . GLU B 1 140 ? 20.219 -32.344 -3.449 1 47.38 140 GLU B O 1
ATOM 3154 N N . GLY B 1 141 ? 20.641 -30.078 -3.648 1 54.84 141 GLY B N 1
ATOM 3155 C CA . GLY B 1 141 ? 20.984 -30.312 -2.258 1 54.84 141 GLY B CA 1
ATOM 3156 C C . GLY B 1 141 ? 20.078 -29.594 -1.281 1 54.84 141 GLY B C 1
ATOM 3157 O O . GLY B 1 141 ? 19.781 -28.406 -1.456 1 54.84 141 GLY B O 1
ATOM 3158 N N . GLU B 1 142 ? 19.125 -30.312 -0.541 1 61.91 142 GLU B N 1
ATOM 3159 C CA . GLU B 1 142 ? 18.203 -29.922 0.534 1 61.91 142 GLU B CA 1
ATOM 3160 C C . GLU B 1 142 ? 18.797 -28.828 1.398 1 61.91 142 GLU B C 1
ATOM 3162 O O . GLU B 1 142 ? 18.094 -27.891 1.804 1 61.91 142 GLU B O 1
ATOM 3167 N N . GLY B 1 143 ? 20.188 -28.875 1.519 1 67.81 143 GLY B N 1
ATOM 3168 C CA . GLY B 1 143 ? 20.812 -27.906 2.418 1 67.81 143 GLY B CA 1
ATOM 3169 C C . GLY B 1 143 ? 20.844 -26.5 1.854 1 67.81 143 GLY B C 1
ATOM 3170 O O . GLY B 1 143 ? 20.609 -25.531 2.576 1 67.81 143 GLY B O 1
ATOM 3171 N N . PHE B 1 144 ? 21.078 -26.406 0.573 1 73.31 144 PHE B N 1
ATOM 3172 C CA . PHE B 1 144 ? 21.172 -25.094 -0.074 1 73.31 144 PHE B CA 1
ATOM 3173 C C . PHE B 1 144 ? 19.812 -24.438 -0.151 1 73.31 144 PHE B C 1
ATOM 3175 O O . PHE B 1 144 ? 19.688 -23.219 0.029 1 73.31 144 PHE B O 1
ATOM 3182 N N . ALA B 1 145 ? 18.859 -25.281 -0.274 1 74.38 145 ALA B N 1
ATOM 3183 C CA . ALA B 1 145 ? 17.5 -24.75 -0.342 1 74.38 145 ALA B CA 1
ATOM 3184 C C . ALA B 1 145 ? 17.094 -24.125 0.989 1 74.38 145 ALA B C 1
ATOM 3186 O O . ALA B 1 145 ? 16.453 -23.062 1.016 1 74.38 145 ALA B O 1
ATOM 3187 N N . TYR B 1 146 ? 17.594 -24.734 2.027 1 78.06 146 TYR B N 1
ATOM 3188 C CA . TYR B 1 146 ? 17.281 -24.203 3.35 1 78.06 146 TYR B CA 1
ATOM 3189 C C . TYR B 1 146 ? 18 -22.875 3.59 1 78.06 146 TYR B C 1
ATOM 3191 O O . TYR B 1 146 ? 17.438 -21.969 4.199 1 78.06 146 TYR B O 1
ATOM 3199 N N . MET B 1 147 ? 19.156 -22.797 3.107 1 83.25 147 MET B N 1
ATOM 3200 C CA . MET B 1 147 ? 19.922 -21.562 3.266 1 83.25 147 MET B CA 1
ATOM 3201 C C . MET B 1 147 ? 19.266 -20.406 2.508 1 83.25 147 MET B C 1
ATOM 3203 O O . MET B 1 147 ? 19.172 -19.297 3.021 1 83.25 147 MET B O 1
ATOM 3207 N N . VAL B 1 148 ? 18.766 -20.719 1.4 1 83.56 148 VAL B N 1
ATOM 3208 C CA . VAL B 1 148 ? 18.141 -19.688 0.571 1 83.56 148 VAL B CA 1
ATOM 3209 C C . VAL B 1 148 ? 16.828 -19.25 1.201 1 83.56 148 VAL B C 1
ATOM 3211 O O . VAL B 1 148 ? 16.484 -18.062 1.18 1 83.56 148 VAL B O 1
ATOM 3214 N N . ILE B 1 149 ? 16.203 -20.188 1.826 1 83.62 149 ILE B N 1
ATOM 3215 C CA . ILE B 1 149 ? 14.938 -19.875 2.477 1 83.62 149 ILE B CA 1
ATOM 3216 C C . ILE B 1 149 ? 15.188 -18.922 3.65 1 83.62 149 ILE B C 1
ATOM 3218 O O . ILE B 1 149 ? 14.438 -17.969 3.854 1 83.62 149 ILE B O 1
ATOM 3222 N N . VAL B 1 150 ? 16.188 -19.172 4.348 1 88.25 150 VAL B N 1
ATOM 3223 C CA . VAL B 1 150 ? 16.531 -18.328 5.488 1 88.25 150 VAL B CA 1
ATOM 3224 C C . VAL B 1 150 ? 16.922 -16.938 5 1 88.25 150 VAL B C 1
ATOM 3226 O O . VAL B 1 150 ? 16.516 -15.938 5.59 1 88.25 150 VAL B O 1
ATOM 3229 N N . LEU B 1 151 ? 17.656 -16.938 3.939 1 90.38 151 LEU B N 1
ATOM 3230 C CA . LEU B 1 151 ? 18.094 -15.656 3.381 1 90.38 151 LEU B CA 1
ATOM 3231 C C . LEU B 1 151 ? 16.891 -14.867 2.852 1 90.38 151 LEU B C 1
ATOM 3233 O O . LEU B 1 151 ? 16.859 -13.641 2.961 1 90.38 151 LEU B O 1
ATOM 3237 N N . ILE B 1 152 ? 15.969 -15.57 2.312 1 89 152 ILE B N 1
ATOM 3238 C CA . ILE B 1 152 ? 14.734 -14.93 1.856 1 89 152 ILE B CA 1
ATOM 3239 C C . ILE B 1 152 ? 13.977 -14.359 3.053 1 89 152 ILE B C 1
ATOM 3241 O O . ILE B 1 152 ? 13.461 -13.242 2.99 1 89 152 ILE B O 1
ATOM 3245 N N . GLY B 1 153 ? 13.945 -15.125 4.102 1 91.06 153 GLY B N 1
ATOM 3246 C CA . GLY B 1 153 ? 13.328 -14.633 5.324 1 91.06 153 GLY B CA 1
ATOM 3247 C C . GLY B 1 153 ? 13.977 -13.367 5.855 1 91.06 153 GLY B C 1
ATOM 3248 O O . GLY B 1 153 ? 13.281 -12.445 6.281 1 91.06 153 GLY B O 1
ATOM 3249 N N . VAL B 1 154 ? 15.227 -13.352 5.801 1 93.81 154 VAL B N 1
ATOM 3250 C CA . VAL B 1 154 ? 15.969 -12.195 6.277 1 93.81 154 VAL B CA 1
ATOM 3251 C C . VAL B 1 154 ? 15.695 -11 5.371 1 93.81 154 VAL B C 1
ATOM 3253 O O . VAL B 1 154 ? 15.531 -9.875 5.852 1 93.81 154 VAL B O 1
ATOM 3256 N N . TYR B 1 155 ? 15.656 -11.219 4.133 1 94.31 155 TYR B N 1
ATOM 3257 C CA . TYR B 1 155 ? 15.336 -10.164 3.178 1 94.31 155 TYR B CA 1
ATOM 3258 C C . TYR B 1 155 ? 13.953 -9.586 3.439 1 94.31 155 TYR B C 1
ATOM 3260 O O . TYR B 1 155 ? 13.781 -8.367 3.508 1 94.31 155 TYR B O 1
ATOM 3268 N N . VAL B 1 156 ? 13.039 -10.484 3.6 1 93.19 156 VAL B N 1
ATOM 3269 C CA . VAL B 1 156 ? 11.656 -10.07 3.812 1 93.19 156 VAL B CA 1
ATOM 3270 C C . VAL B 1 156 ? 11.539 -9.305 5.129 1 93.19 156 VAL B C 1
ATOM 3272 O O . VAL B 1 156 ? 10.805 -8.32 5.219 1 93.19 156 VAL B O 1
ATOM 3275 N N . ALA B 1 157 ? 12.242 -9.766 6.066 1 94.19 157 ALA B N 1
ATOM 3276 C CA . ALA B 1 157 ? 12.266 -9.062 7.348 1 94.19 157 ALA B CA 1
ATOM 3277 C C . ALA B 1 157 ? 12.836 -7.656 7.195 1 94.19 157 ALA B C 1
ATOM 3279 O O . ALA B 1 157 ? 12.32 -6.703 7.785 1 94.19 157 ALA B O 1
ATOM 3280 N N . GLY B 1 158 ? 13.883 -7.562 6.453 1 94.5 158 GLY B N 1
ATOM 3281 C CA . GLY B 1 158 ? 14.461 -6.258 6.184 1 94.5 158 GLY B CA 1
ATOM 3282 C C . GLY B 1 158 ? 13.516 -5.316 5.465 1 94.5 158 GLY B C 1
ATOM 3283 O O . GLY B 1 158 ? 13.414 -4.141 5.816 1 94.5 158 GLY B O 1
ATOM 3284 N N . PHE B 1 159 ? 12.805 -5.809 4.551 1 93.81 159 PHE B N 1
ATOM 3285 C CA . PHE B 1 159 ? 11.797 -5.027 3.848 1 93.81 159 PHE B CA 1
ATOM 3286 C C . PHE B 1 159 ? 10.641 -4.672 4.777 1 93.81 159 PHE B C 1
ATOM 3288 O O . PHE B 1 159 ? 10.18 -3.531 4.789 1 93.81 159 PHE B O 1
ATOM 3295 N N . GLY B 1 160 ? 10.258 -5.602 5.566 1 92.69 160 GLY B N 1
ATOM 3296 C CA . GLY B 1 160 ? 9.086 -5.469 6.418 1 92.69 160 GLY B CA 1
ATOM 3297 C C . GLY B 1 160 ? 9.25 -4.418 7.5 1 92.69 160 GLY B C 1
ATOM 3298 O O . GLY B 1 160 ? 8.273 -3.775 7.898 1 92.69 160 GLY B O 1
ATOM 3299 N N . TRP B 1 161 ? 10.406 -4.258 7.973 1 93.25 161 TRP B N 1
ATOM 3300 C CA . TRP B 1 161 ? 10.523 -3.295 9.062 1 93.25 161 TRP B CA 1
ATOM 3301 C C . TRP B 1 161 ? 11.094 -1.975 8.562 1 93.25 161 TRP B C 1
ATOM 3303 O O . TRP B 1 161 ? 11.25 -1.027 9.336 1 93.25 161 TRP B O 1
ATOM 3313 N N . SER B 1 162 ? 11.391 -1.866 7.293 1 93.69 162 SER B N 1
ATOM 3314 C CA . SER B 1 162 ? 12.008 -0.645 6.785 1 93.69 162 SER B CA 1
ATOM 3315 C C . SER B 1 162 ? 11.258 -0.103 5.574 1 93.69 162 SER B C 1
ATOM 3317 O O . SER B 1 162 ? 10.266 0.616 5.727 1 93.69 162 SER B O 1
ATOM 3319 N N . TRP B 1 163 ? 11.586 -0.586 4.332 1 92.69 163 TRP B N 1
ATOM 3320 C CA . TRP B 1 163 ? 11.102 0.014 3.094 1 92.69 163 TRP B CA 1
ATOM 3321 C C . TRP B 1 163 ? 9.617 -0.276 2.891 1 92.69 163 TRP B C 1
ATOM 3323 O O . TRP B 1 163 ? 8.906 0.5 2.244 1 92.69 163 TRP B O 1
ATOM 3333 N N . GLY B 1 164 ? 9.156 -1.354 3.426 1 91.81 164 GLY B N 1
ATOM 3334 C CA . GLY B 1 164 ? 7.758 -1.721 3.266 1 91.81 164 GLY B CA 1
ATOM 3335 C C . GLY B 1 164 ? 6.801 -0.72 3.891 1 91.81 164 GLY B C 1
ATOM 3336 O O . GLY B 1 164 ? 6.129 0.03 3.18 1 91.81 164 GLY B O 1
ATOM 3337 N N . PRO B 1 165 ? 6.859 -0.61 5.164 1 91.06 165 PRO B N 1
ATOM 3338 C CA . PRO B 1 165 ? 5.941 0.307 5.844 1 91.06 165 PRO B CA 1
ATOM 3339 C C . PRO B 1 165 ? 6.363 1.769 5.711 1 91.06 165 PRO B C 1
ATOM 3341 O O . PRO B 1 165 ? 5.512 2.654 5.594 1 91.06 165 PRO B O 1
ATOM 3344 N N . LEU B 1 166 ? 7.629 2.041 5.652 1 91.56 166 LEU B N 1
ATOM 3345 C CA . LEU B 1 166 ? 8.117 3.412 5.645 1 91.56 166 LEU B CA 1
ATOM 3346 C C . LEU B 1 166 ? 7.84 4.082 4.305 1 91.56 166 LEU B C 1
ATOM 3348 O O . LEU B 1 166 ? 7.75 5.309 4.223 1 91.56 166 LEU B O 1
ATOM 3352 N N . GLY B 1 167 ? 7.73 3.27 3.299 1 90.81 167 GLY B N 1
ATOM 3353 C CA . GLY B 1 167 ? 7.391 3.811 1.993 1 90.81 167 GLY B CA 1
ATOM 3354 C C . GLY B 1 167 ? 6.02 4.461 1.954 1 90.81 167 GLY B C 1
ATOM 3355 O O . GLY B 1 167 ? 5.746 5.293 1.088 1 90.81 167 GLY B O 1
ATOM 3356 N N . TRP B 1 168 ? 5.207 4.098 2.893 1 89.25 168 TRP B N 1
ATOM 3357 C CA . TRP B 1 168 ? 3.867 4.664 2.988 1 89.25 168 TRP B CA 1
ATOM 3358 C C . TRP B 1 168 ? 3.789 5.695 4.109 1 89.25 168 TRP B C 1
ATOM 3360 O O . TRP B 1 168 ? 3.039 6.672 4.016 1 89.25 168 TRP B O 1
ATOM 3370 N N . LEU B 1 169 ? 4.578 5.492 5.059 1 88.06 169 LEU B N 1
ATOM 3371 C CA . LEU B 1 169 ? 4.527 6.344 6.242 1 88.06 169 LEU B CA 1
ATOM 3372 C C . LEU B 1 169 ? 5.168 7.699 5.961 1 88.06 169 LEU B C 1
ATOM 3374 O O . LEU B 1 169 ? 4.59 8.742 6.277 1 88.06 169 LEU B O 1
ATOM 3378 N N . VAL B 1 170 ? 6.312 7.758 5.34 1 89.94 170 VAL B N 1
ATOM 3379 C CA . VAL B 1 170 ? 7.102 8.977 5.156 1 89.94 170 VAL B CA 1
ATOM 3380 C C . VAL B 1 170 ? 6.34 9.953 4.266 1 89.94 170 VAL B C 1
ATOM 3382 O O . VAL B 1 170 ? 6.227 11.141 4.59 1 89.94 170 VAL B O 1
ATOM 3385 N N . PRO B 1 171 ? 5.754 9.453 3.219 1 89.25 171 PRO B N 1
ATOM 3386 C CA . PRO B 1 171 ? 4.996 10.398 2.391 1 89.25 171 PRO B CA 1
ATOM 3387 C C . PRO B 1 171 ? 3.832 11.039 3.141 1 89.25 171 PRO B C 1
ATOM 3389 O O . PRO B 1 171 ? 3.469 12.18 2.859 1 89.25 171 PRO B O 1
ATOM 3392 N N . SER B 1 172 ? 3.264 10.43 4.09 1 84.88 172 SER B N 1
ATOM 3393 C CA . SER B 1 172 ? 2.15 10.992 4.852 1 84.88 172 SER B CA 1
ATOM 3394 C C . SER B 1 172 ? 2.631 12.062 5.828 1 84.88 172 SER B C 1
ATOM 3396 O O . SER B 1 172 ? 1.842 12.891 6.285 1 84.88 172 SER B O 1
ATOM 3398 N N . GLU B 1 173 ? 3.936 12.133 6.086 1 84.5 173 GLU B N 1
ATOM 3399 C CA . GLU B 1 173 ? 4.496 13.047 7.082 1 84.5 173 GLU B CA 1
ATOM 3400 C C . GLU B 1 173 ? 5.086 14.289 6.422 1 84.5 173 GLU B C 1
ATOM 3402 O O . GLU B 1 173 ? 5.324 15.297 7.09 1 84.5 173 GLU B O 1
ATOM 3407 N N . ILE B 1 174 ? 5.293 14.25 5.16 1 86.5 174 ILE B N 1
ATOM 3408 C CA . ILE B 1 174 ? 6.117 15.289 4.562 1 86.5 174 ILE B CA 1
ATOM 3409 C C . ILE B 1 174 ? 5.227 16.312 3.85 1 86.5 174 ILE B C 1
ATOM 3411 O O . ILE B 1 174 ? 5.664 17.422 3.539 1 86.5 174 ILE B O 1
ATOM 3415 N N . PHE B 1 175 ? 3.977 15.984 3.666 1 85.38 175 PHE B N 1
ATOM 3416 C CA . PHE B 1 175 ? 3.111 16.875 2.906 1 85.38 175 PHE B CA 1
ATOM 3417 C C . PHE B 1 175 ? 2.402 17.859 3.832 1 85.38 175 PHE B C 1
ATOM 3419 O O . PHE B 1 175 ? 1.702 17.453 4.762 1 85.38 175 PHE B O 1
ATOM 3426 N N . PRO B 1 176 ? 2.725 19.109 3.514 1 80.88 176 PRO B N 1
ATOM 3427 C CA . PRO B 1 176 ? 1.904 20.078 4.246 1 80.88 176 PRO B CA 1
ATOM 3428 C C . PRO B 1 176 ? 0.415 19.938 3.939 1 80.88 176 PRO B C 1
ATOM 3430 O O . PRO B 1 176 ? 0.038 19.25 2.988 1 80.88 176 PRO B O 1
ATOM 3433 N N . LEU B 1 177 ? -0.339 20.562 4.664 1 75.38 177 LEU B N 1
ATOM 3434 C CA . LEU B 1 177 ? -1.788 20.406 4.621 1 75.38 177 LEU B CA 1
ATOM 3435 C C . LEU B 1 177 ? -2.34 20.797 3.256 1 75.38 177 LEU B C 1
ATOM 3437 O O . LEU B 1 177 ? -3.254 20.156 2.738 1 75.38 177 LEU B O 1
ATOM 3441 N N . GLU B 1 178 ? -1.686 21.719 2.613 1 77.38 178 GLU B N 1
ATOM 3442 C CA . GLU B 1 178 ? -2.215 22.281 1.376 1 77.38 178 GLU B CA 1
ATOM 3443 C C . GLU B 1 178 ? -2.041 21.312 0.209 1 77.38 178 GLU B C 1
ATOM 3445 O O . GLU B 1 178 ? -2.807 21.359 -0.756 1 77.38 178 GLU B O 1
ATOM 3450 N N . ILE B 1 179 ? -1.093 20.453 0.308 1 83.5 179 ILE B N 1
ATOM 3451 C CA . ILE B 1 179 ? -0.826 19.562 -0.823 1 83.5 179 ILE B CA 1
ATOM 3452 C C . ILE B 1 179 ? -0.902 18.109 -0.371 1 83.5 179 ILE B C 1
ATOM 3454 O O . ILE B 1 179 ? -0.43 17.203 -1.071 1 83.5 179 ILE B O 1
ATOM 3458 N N . ARG B 1 180 ? -1.474 17.891 0.727 1 83 180 ARG B N 1
ATOM 3459 C CA . ARG B 1 180 ? -1.466 16.562 1.325 1 83 180 ARG B CA 1
ATOM 3460 C C . ARG B 1 180 ? -2.215 15.555 0.45 1 83 180 ARG B C 1
ATOM 3462 O O . ARG B 1 180 ? -1.702 14.477 0.156 1 83 180 ARG B O 1
ATOM 3469 N N . SER B 1 181 ? -3.412 15.953 0.131 1 81.62 181 SER B N 1
ATOM 3470 C CA . SER B 1 181 ? -4.234 15.055 -0.674 1 81.62 181 SER B CA 1
ATOM 3471 C C . SER B 1 181 ? -3.568 14.75 -2.012 1 81.62 181 SER B C 1
ATOM 3473 O O . SER B 1 181 ? -3.496 13.594 -2.426 1 81.62 181 SER B O 1
ATOM 3475 N N . ALA B 1 182 ? -3.033 15.75 -2.65 1 84.88 182 ALA B N 1
ATOM 3476 C CA . ALA B 1 182 ? -2.369 15.578 -3.939 1 84.88 182 ALA B CA 1
ATOM 3477 C C . ALA B 1 182 ? -1.098 14.75 -3.797 1 84.88 182 ALA B C 1
ATOM 3479 O O . ALA B 1 182 ? -0.841 13.852 -4.602 1 84.88 182 ALA B O 1
ATOM 3480 N N . GLY B 1 183 ? -0.335 15.07 -2.818 1 88.31 183 GLY B N 1
ATOM 3481 C CA . GLY B 1 183 ? 0.895 14.328 -2.58 1 88.31 183 GLY B CA 1
ATOM 3482 C C . GLY B 1 183 ? 0.664 12.852 -2.324 1 88.31 183 GLY B C 1
ATOM 3483 O O . GLY B 1 183 ? 1.327 12 -2.924 1 88.31 183 GLY B O 1
ATOM 3484 N N . GLN B 1 184 ? -0.293 12.594 -1.479 1 88.44 184 GLN B N 1
ATOM 3485 C CA . GLN B 1 184 ? -0.586 11.203 -1.156 1 88.44 184 GLN B CA 1
ATOM 3486 C C . GLN B 1 184 ? -1.17 10.469 -2.361 1 88.44 184 GLN B C 1
ATOM 3488 O O . GLN B 1 184 ? -0.882 9.289 -2.578 1 88.44 184 GLN B O 1
ATOM 3493 N N . SER B 1 185 ? -2.002 11.195 -3.092 1 86.25 185 SER B N 1
ATOM 3494 C CA . SER B 1 185 ? -2.557 10.594 -4.297 1 86.25 185 SER B CA 1
ATOM 3495 C C . SER B 1 185 ? -1.455 10.203 -5.277 1 86.25 185 SER B C 1
ATOM 3497 O O . SER B 1 185 ? -1.491 9.125 -5.867 1 86.25 185 SER B O 1
ATOM 3499 N N . ILE B 1 186 ? -0.505 11.023 -5.453 1 89.5 186 ILE B N 1
ATOM 3500 C CA . ILE B 1 186 ? 0.612 10.75 -6.352 1 89.5 186 ILE B CA 1
ATOM 3501 C C . ILE B 1 186 ? 1.406 9.547 -5.84 1 89.5 186 ILE B C 1
ATOM 3503 O O . ILE B 1 186 ? 1.788 8.672 -6.617 1 89.5 186 ILE B O 1
ATOM 3507 N N . THR B 1 187 ? 1.632 9.539 -4.566 1 92.5 187 THR B N 1
ATOM 3508 C CA . THR B 1 187 ? 2.361 8.438 -3.957 1 92.5 187 THR B CA 1
ATOM 3509 C C . THR B 1 187 ? 1.671 7.105 -4.254 1 92.5 187 THR B C 1
ATOM 3511 O O . THR B 1 187 ? 2.324 6.133 -4.641 1 92.5 187 THR B O 1
ATOM 3514 N N . VAL B 1 188 ? 0.421 7.137 -4.137 1 89.19 188 VAL B N 1
ATOM 3515 C CA . VAL B 1 188 ? -0.354 5.914 -4.316 1 89.19 188 VAL B CA 1
ATOM 3516 C C . VAL B 1 188 ? -0.334 5.5 -5.785 1 89.19 188 VAL B C 1
ATOM 3518 O O . VAL B 1 188 ? -0.081 4.336 -6.105 1 89.19 188 VAL B O 1
ATOM 3521 N N . VAL B 1 189 ? -0.505 6.418 -6.695 1 89 189 VAL B N 1
ATOM 3522 C CA . VAL B 1 189 ? -0.55 6.133 -8.125 1 89 189 VAL B CA 1
ATOM 3523 C C . VAL B 1 189 ? 0.813 5.629 -8.594 1 89 189 VAL B C 1
ATOM 3525 O O . VAL B 1 189 ? 0.896 4.664 -9.359 1 89 189 VAL B O 1
ATOM 3528 N N . VAL B 1 190 ? 1.793 6.293 -8.156 1 91.19 190 VAL B N 1
ATOM 3529 C CA . VAL B 1 190 ? 3.143 5.898 -8.547 1 91.19 190 VAL B CA 1
ATOM 3530 C C . VAL B 1 190 ? 3.449 4.5 -8.023 1 91.19 190 VAL B C 1
ATOM 3532 O O . VAL B 1 190 ? 4.039 3.68 -8.727 1 91.19 190 VAL B O 1
ATOM 3535 N N . ASN B 1 191 ? 3.037 4.223 -6.816 1 91.5 191 ASN B N 1
ATOM 3536 C CA . ASN B 1 191 ? 3.252 2.902 -6.238 1 91.5 191 ASN B CA 1
ATOM 3537 C C . ASN B 1 191 ? 2.596 1.81 -7.078 1 91.5 191 ASN B C 1
ATOM 3539 O O . ASN B 1 191 ? 3.254 0.85 -7.48 1 91.5 191 ASN B O 1
ATOM 3543 N N . PHE B 1 192 ? 1.392 2.055 -7.434 1 86.12 192 PHE B N 1
ATOM 3544 C CA . PHE B 1 192 ? 0.65 1.046 -8.18 1 86.12 192 PHE B CA 1
ATOM 3545 C C . PHE B 1 192 ? 1.179 0.928 -9.602 1 86.12 192 PHE B C 1
ATOM 3547 O O . PHE B 1 192 ? 1.257 -0.172 -10.156 1 86.12 192 PHE B O 1
ATOM 3554 N N . LEU B 1 193 ? 1.474 2.037 -10.141 1 87.06 193 LEU B N 1
ATOM 3555 C CA . LEU B 1 193 ? 2.01 2.037 -11.5 1 87.06 193 LEU B CA 1
ATOM 3556 C C . LEU B 1 193 ? 3.324 1.267 -11.562 1 87.06 193 LEU B C 1
ATOM 3558 O O . LEU B 1 193 ? 3.514 0.423 -12.445 1 87.06 193 LEU B O 1
ATOM 3562 N N . PHE B 1 194 ? 4.148 1.521 -10.695 1 89.81 194 PHE B N 1
ATOM 3563 C CA . PHE B 1 194 ? 5.457 0.88 -10.734 1 89.81 194 PHE B CA 1
ATOM 3564 C C . PHE B 1 194 ? 5.371 -0.559 -10.242 1 89.81 194 PHE B C 1
ATOM 3566 O O . PHE B 1 194 ? 6.199 -1.396 -10.609 1 89.81 194 PHE B O 1
ATOM 3573 N N . THR B 1 195 ? 4.469 -0.829 -9.312 1 85 195 THR B N 1
ATOM 3574 C CA . THR B 1 195 ? 4.219 -2.227 -8.977 1 85 195 THR B CA 1
ATOM 3575 C C . THR B 1 195 ? 3.906 -3.037 -10.227 1 85 195 THR B C 1
ATOM 3577 O O . THR B 1 195 ? 4.418 -4.145 -10.398 1 85 195 THR B O 1
ATOM 3580 N N . PHE B 1 196 ? 3.141 -2.438 -11.109 1 84.38 196 PHE B N 1
ATOM 3581 C CA . PHE B 1 196 ? 2.768 -3.1 -12.352 1 84.38 196 PHE B CA 1
ATOM 3582 C C . PHE B 1 196 ? 3.965 -3.217 -13.281 1 84.38 196 PHE B C 1
ATOM 3584 O O . PHE B 1 196 ? 4.223 -4.285 -13.844 1 84.38 196 PHE B O 1
ATOM 3591 N N . ILE B 1 197 ? 4.641 -2.15 -13.398 1 85.81 197 ILE B N 1
ATOM 3592 C CA . ILE B 1 197 ? 5.773 -2.119 -14.32 1 85.81 197 ILE B CA 1
ATOM 3593 C C . ILE B 1 197 ? 6.84 -3.113 -13.867 1 85.81 197 ILE B C 1
ATOM 3595 O O . ILE B 1 197 ? 7.371 -3.877 -14.672 1 85.81 197 ILE B O 1
ATOM 3599 N N . VAL B 1 198 ? 7.141 -3.145 -12.625 1 83.5 198 VAL B N 1
ATOM 3600 C CA . VAL B 1 198 ? 8.172 -4.027 -12.086 1 83.5 198 VAL B CA 1
ATOM 3601 C C . VAL B 1 198 ? 7.711 -5.48 -12.188 1 83.5 198 VAL B C 1
ATOM 3603 O O . VAL B 1 198 ? 8.5 -6.367 -12.523 1 83.5 198 VAL B O 1
ATOM 3606 N N . ALA B 1 199 ? 6.449 -5.742 -11.906 1 75.62 199 ALA B N 1
ATOM 3607 C CA . ALA B 1 199 ? 5.914 -7.098 -12.023 1 75.62 199 ALA B CA 1
ATOM 3608 C C . ALA B 1 199 ? 6.059 -7.617 -13.453 1 75.62 199 ALA B C 1
ATOM 3610 O O . ALA B 1 199 ? 6.461 -8.766 -13.664 1 75.62 199 ALA B O 1
ATOM 3611 N N . GLN B 1 200 ? 5.746 -6.77 -14.453 1 76.75 200 GLN B N 1
ATOM 3612 C CA . GLN B 1 200 ? 5.848 -7.156 -15.859 1 76.75 200 GLN B CA 1
ATOM 3613 C C . GLN B 1 200 ? 7.301 -7.359 -16.266 1 76.75 200 GLN B C 1
ATOM 3615 O O . GLN B 1 200 ?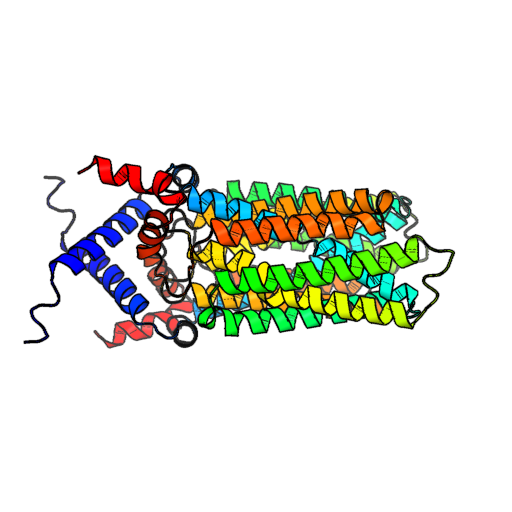 7.613 -8.281 -17.031 1 76.75 200 GLN B O 1
ATOM 3620 N N . THR B 1 201 ? 8.102 -6.496 -15.82 1 75.62 201 THR B N 1
ATOM 3621 C CA . THR B 1 201 ? 9.516 -6.602 -16.172 1 75.62 201 THR B CA 1
ATOM 3622 C C . THR B 1 201 ? 10.133 -7.855 -15.555 1 75.62 201 THR B C 1
ATOM 3624 O O . THR B 1 201 ? 10.977 -8.508 -16.172 1 75.62 201 THR B O 1
ATOM 3627 N N . PHE B 1 202 ? 9.727 -8.172 -14.383 1 74.44 202 PHE B N 1
ATOM 3628 C CA . PHE B 1 202 ? 10.242 -9.367 -13.727 1 74.44 202 PHE B CA 1
ATOM 3629 C C . PHE B 1 202 ? 9.844 -10.617 -14.508 1 74.44 202 PHE B C 1
ATOM 3631 O O . PHE B 1 202 ? 10.672 -11.508 -14.727 1 74.44 202 PHE B O 1
ATOM 3638 N N . LEU B 1 203 ? 8.562 -10.719 -14.891 1 67.19 203 LEU B N 1
ATOM 3639 C CA . LEU B 1 203 ? 8.094 -11.883 -15.641 1 67.19 203 LEU B CA 1
ATOM 3640 C C . LEU B 1 203 ? 8.867 -12.031 -16.953 1 67.19 203 LEU B C 1
ATOM 3642 O O . LEU B 1 203 ? 9.234 -13.148 -17.328 1 67.19 203 LEU B O 1
ATOM 3646 N N . ALA B 1 204 ? 9.148 -10.922 -17.484 1 68.75 204 ALA B N 1
ATOM 3647 C CA . ALA B 1 204 ? 9.914 -10.938 -18.719 1 68.75 204 ALA B CA 1
ATOM 3648 C C . ALA B 1 204 ? 11.359 -11.359 -18.469 1 68.75 204 ALA B C 1
ATOM 3650 O O . ALA B 1 204 ? 11.961 -12.078 -19.266 1 68.75 204 ALA B O 1
ATOM 3651 N N . MET B 1 205 ? 11.844 -10.93 -17.375 1 71.5 205 MET B N 1
ATOM 3652 C CA . MET B 1 205 ? 13.242 -11.211 -17.031 1 71.5 205 MET B CA 1
ATOM 3653 C C . MET B 1 205 ? 13.414 -12.656 -16.578 1 71.5 205 MET B C 1
ATOM 3655 O O . MET B 1 205 ? 14.477 -13.25 -16.766 1 71.5 205 MET B O 1
ATOM 3659 N N . LEU B 1 206 ? 12.422 -13.133 -15.898 1 63.41 206 LEU B N 1
ATOM 3660 C CA . LEU B 1 206 ? 12.469 -14.516 -15.445 1 63.41 206 LEU B CA 1
ATOM 3661 C C . LEU B 1 206 ? 12.68 -15.461 -16.625 1 63.41 206 LEU B C 1
ATOM 3663 O O . LEU B 1 206 ? 13.312 -16.516 -16.484 1 63.41 206 LEU B O 1
ATOM 3667 N N . CYS B 1 207 ? 12.219 -15.07 -17.781 1 59.44 207 CYS B N 1
ATOM 3668 C CA . CYS B 1 207 ? 12.359 -15.906 -18.969 1 59.44 207 CYS B CA 1
ATOM 3669 C C . CYS B 1 207 ? 13.781 -15.844 -19.516 1 59.44 207 CYS B C 1
ATOM 3671 O O . CYS B 1 207 ? 14.25 -16.797 -20.141 1 59.44 207 CYS B O 1
ATOM 3673 N N . HIS B 1 208 ? 14.383 -14.664 -19.219 1 61.56 208 HIS B N 1
ATOM 3674 C CA . HIS B 1 208 ? 15.664 -14.508 -19.891 1 61.56 208 HIS B CA 1
ATOM 3675 C C . HIS B 1 208 ? 16.828 -14.609 -18.906 1 61.56 208 HIS B C 1
ATOM 3677 O O . HIS B 1 208 ? 17.906 -15.086 -19.266 1 61.56 208 HIS B O 1
ATOM 3683 N N . PHE B 1 209 ? 16.641 -13.867 -17.703 1 62.88 209 PHE B N 1
ATOM 3684 C CA . PHE B 1 209 ? 17.781 -13.711 -16.812 1 62.88 209 PHE B CA 1
ATOM 3685 C C . PHE B 1 209 ? 17.531 -14.43 -15.492 1 62.88 209 PHE B C 1
ATOM 3687 O O . PHE B 1 209 ? 16.75 -13.953 -14.656 1 62.88 209 PHE B O 1
ATOM 3694 N N . ARG B 1 210 ? 17.812 -15.617 -15.242 1 61.06 210 ARG B N 1
ATOM 3695 C CA . ARG B 1 210 ? 17.5 -16.391 -14.039 1 61.06 210 ARG B CA 1
ATOM 3696 C C . ARG B 1 210 ? 18.172 -15.766 -12.812 1 61.06 210 ARG B C 1
ATOM 3698 O O . ARG B 1 210 ? 17.594 -14.891 -12.164 1 61.06 210 ARG B O 1
ATOM 3705 N N . ALA B 1 211 ? 19.484 -16.031 -12.664 1 63.19 211 ALA B N 1
ATOM 3706 C CA . ALA B 1 211 ? 20.234 -15.625 -11.477 1 63.19 211 ALA B CA 1
ATOM 3707 C C . ALA B 1 211 ? 20.594 -14.141 -11.547 1 63.19 211 ALA B C 1
ATOM 3709 O O . ALA B 1 211 ? 20.781 -13.492 -10.508 1 63.19 211 ALA B O 1
ATOM 3710 N N . GLY B 1 212 ? 20.609 -13.508 -12.68 1 75.06 212 GLY B N 1
ATOM 3711 C CA . GLY B 1 212 ? 21 -12.125 -12.883 1 75.06 212 GLY B CA 1
ATOM 3712 C C . GLY B 1 212 ? 19.984 -11.125 -12.359 1 75.06 212 GLY B C 1
ATOM 3713 O O . GLY B 1 212 ? 20.328 -9.969 -12.109 1 75.06 212 GLY B O 1
ATOM 3714 N N . ILE B 1 213 ? 18.875 -11.625 -12.008 1 76.94 213 ILE B N 1
ATOM 3715 C CA . ILE B 1 213 ? 17.812 -10.742 -11.562 1 76.94 213 ILE B CA 1
ATOM 3716 C C . ILE B 1 213 ? 18.078 -10.266 -10.141 1 76.94 213 ILE B C 1
ATOM 3718 O O . ILE B 1 213 ? 17.844 -9.102 -9.805 1 76.94 213 ILE B O 1
ATOM 3722 N N . PHE B 1 214 ? 18.75 -11.078 -9.398 1 80.62 214 PHE B N 1
ATOM 3723 C CA . PHE B 1 214 ? 19.031 -10.719 -8.016 1 80.62 214 PHE B CA 1
ATOM 3724 C C . PHE B 1 214 ? 20.109 -9.656 -7.934 1 80.62 214 PHE B C 1
ATOM 3726 O O . PHE B 1 214 ? 20.047 -8.758 -7.09 1 80.62 214 PHE B O 1
ATOM 3733 N N . PHE B 1 215 ? 21.016 -9.75 -8.852 1 84.12 215 PHE B N 1
ATOM 3734 C CA . PHE B 1 215 ? 22.062 -8.734 -8.883 1 84.12 215 PHE B CA 1
ATOM 3735 C C . PHE B 1 215 ? 21.531 -7.418 -9.414 1 84.12 215 PHE B C 1
ATOM 3737 O O . PHE B 1 215 ? 21.953 -6.344 -8.984 1 84.12 215 PHE B O 1
ATOM 3744 N N . PHE B 1 216 ? 20.688 -7.543 -10.32 1 86.69 216 PHE B N 1
ATOM 3745 C CA . PHE B 1 216 ? 20.078 -6.34 -10.859 1 86.69 216 PHE B CA 1
ATOM 3746 C C . PHE B 1 216 ? 19.312 -5.586 -9.781 1 86.69 216 PHE B C 1
ATOM 3748 O O . PHE B 1 216 ? 19.5 -4.387 -9.594 1 86.69 216 PHE B O 1
ATOM 3755 N N . PHE B 1 217 ? 18.531 -6.277 -9.078 1 88.69 217 PHE B N 1
ATOM 3756 C CA . PHE B 1 217 ? 17.75 -5.645 -8.016 1 88.69 217 PHE B CA 1
ATOM 3757 C C . PHE B 1 217 ? 18.641 -5.27 -6.84 1 88.69 217 PHE B C 1
ATOM 3759 O O . PHE B 1 217 ? 18.359 -4.301 -6.125 1 88.69 217 PHE B O 1
ATOM 3766 N N . GLY B 1 218 ? 19.734 -6.066 -6.703 1 88.38 218 GLY B N 1
ATOM 3767 C CA . GLY B 1 218 ? 20.703 -5.672 -5.703 1 88.38 218 GLY B CA 1
ATOM 3768 C C . GLY B 1 218 ? 21.328 -4.316 -5.977 1 88.38 218 GLY B C 1
ATOM 3769 O O . GLY B 1 218 ? 21.547 -3.529 -5.051 1 88.38 218 GLY B O 1
ATOM 3770 N N . GLY B 1 219 ? 21.578 -4.078 -7.184 1 91.81 219 GLY B N 1
ATOM 3771 C CA . GLY B 1 219 ? 22.094 -2.773 -7.578 1 91.81 219 GLY B CA 1
ATOM 3772 C C . GLY B 1 219 ? 21.125 -1.642 -7.27 1 91.81 219 GLY B C 1
ATOM 3773 O O . GLY B 1 219 ? 21.547 -0.57 -6.824 1 91.81 219 GLY B O 1
ATOM 3774 N N . TRP B 1 220 ? 19.891 -1.889 -7.48 1 92.56 220 TRP B N 1
ATOM 3775 C CA . TRP B 1 220 ? 18.875 -0.882 -7.207 1 92.56 220 TRP B CA 1
ATOM 3776 C C . TRP B 1 220 ? 18.766 -0.615 -5.707 1 92.56 220 TRP B C 1
ATOM 3778 O O . TRP B 1 220 ? 18.484 0.512 -5.289 1 92.56 220 TRP B O 1
ATOM 3788 N N . VAL B 1 221 ? 18.969 -1.62 -4.898 1 94.06 221 VAL B N 1
ATOM 3789 C CA . VAL B 1 221 ? 18.906 -1.455 -3.449 1 94.06 221 VAL B CA 1
ATOM 3790 C C . VAL B 1 221 ? 20 -0.499 -2.988 1 94.06 221 VAL B C 1
ATOM 3792 O O . VAL B 1 221 ? 19.781 0.314 -2.086 1 94.06 221 VAL B O 1
ATOM 3795 N N . VAL B 1 222 ? 21.125 -0.583 -3.656 1 94.81 222 VAL B N 1
ATOM 3796 C CA . VAL B 1 222 ? 22.234 0.31 -3.318 1 94.81 222 VAL B CA 1
ATOM 3797 C C . VAL B 1 222 ? 21.875 1.745 -3.693 1 94.81 222 VAL B C 1
ATOM 3799 O O . VAL B 1 222 ? 22.062 2.668 -2.9 1 94.81 222 VAL B O 1
ATOM 3802 N N . VAL B 1 223 ? 21.328 1.875 -4.836 1 95.44 223 VAL B N 1
ATOM 3803 C CA . VAL B 1 223 ? 20.969 3.199 -5.328 1 95.44 223 VAL B CA 1
ATOM 3804 C C . VAL B 1 223 ? 19.891 3.816 -4.43 1 95.44 223 VAL B C 1
ATOM 3806 O O . VAL B 1 223 ? 19.984 4.996 -4.07 1 95.44 223 VAL B O 1
ATOM 3809 N N . MET B 1 224 ? 18.938 3.074 -4.062 1 94.44 224 MET B N 1
ATOM 3810 C CA . MET B 1 224 ? 17.844 3.607 -3.264 1 94.44 224 MET B CA 1
ATOM 3811 C C . MET B 1 224 ? 18.312 3.961 -1.857 1 94.44 224 MET B C 1
ATOM 3813 O O . MET B 1 224 ? 17.875 4.957 -1.28 1 94.44 224 MET B O 1
ATOM 3817 N N . THR B 1 225 ? 19.172 3.123 -1.353 1 94.31 225 THR B N 1
ATOM 3818 C CA . THR B 1 225 ? 19.719 3.418 -0.03 1 94.31 225 THR B CA 1
ATOM 3819 C C . THR B 1 225 ? 20.562 4.695 -0.062 1 94.31 225 THR B C 1
ATOM 3821 O O . THR B 1 225 ? 20.469 5.527 0.841 1 94.31 225 THR B O 1
ATOM 3824 N N . ALA B 1 226 ? 21.281 4.828 -1.067 1 94.56 226 ALA B N 1
ATOM 3825 C CA . ALA B 1 226 ? 22.078 6.043 -1.239 1 94.56 226 ALA B CA 1
ATOM 3826 C C . ALA B 1 226 ? 21.188 7.266 -1.418 1 94.56 226 ALA B C 1
ATOM 3828 O O . ALA B 1 226 ? 21.469 8.344 -0.894 1 94.56 226 ALA B O 1
ATOM 3829 N N . PHE B 1 227 ? 20.109 7.145 -2.102 1 95.31 227 PHE B N 1
ATOM 3830 C CA . PHE B 1 227 ? 19.172 8.234 -2.334 1 95.31 227 PHE B CA 1
ATOM 3831 C C . PHE B 1 227 ? 18.578 8.727 -1.019 1 95.31 227 PHE B C 1
ATOM 3833 O O . PHE B 1 227 ? 18.516 9.938 -0.778 1 95.31 227 PHE B O 1
ATOM 3840 N N . VAL B 1 228 ? 18.203 7.793 -0.231 1 93.75 228 VAL B N 1
ATOM 3841 C CA . VAL B 1 228 ? 17.609 8.164 1.05 1 93.75 228 VAL B CA 1
ATOM 3842 C C . VAL B 1 228 ? 18.656 8.836 1.931 1 93.75 228 VAL B C 1
ATOM 3844 O O . VAL B 1 228 ? 18.375 9.82 2.611 1 93.75 228 VAL B O 1
ATOM 3847 N N . TYR B 1 229 ? 19.844 8.328 1.887 1 92.25 229 TYR B N 1
ATOM 3848 C CA . TYR B 1 229 ? 20.922 8.891 2.695 1 92.25 229 TYR B CA 1
ATOM 3849 C C . TYR B 1 229 ? 21.234 10.32 2.283 1 92.25 229 TYR B C 1
ATOM 3851 O O . TYR B 1 229 ? 21.469 11.18 3.135 1 92.25 229 TYR B O 1
ATOM 3859 N N . LEU B 1 230 ? 21.062 10.617 1.076 1 92 230 LEU B N 1
ATOM 3860 C CA . LEU B 1 230 ? 21.5 11.914 0.579 1 92 230 LEU B CA 1
ATOM 3861 C C . LEU B 1 230 ? 20.328 12.891 0.526 1 92 230 LEU B C 1
ATOM 3863 O O . LEU B 1 230 ? 20.5 14.086 0.798 1 92 230 LEU B O 1
ATOM 3867 N N . PHE B 1 231 ? 19.141 12.422 0.286 1 92.12 231 PHE B N 1
ATOM 3868 C CA . PHE B 1 231 ? 18.125 13.383 -0.093 1 92.12 231 PHE B CA 1
ATOM 3869 C C . PHE B 1 231 ? 16.984 13.391 0.925 1 92.12 231 PHE B C 1
ATOM 3871 O O . PHE B 1 231 ? 16.188 14.328 0.961 1 92.12 231 PHE B O 1
ATOM 3878 N N . LEU B 1 232 ? 16.812 12.43 1.708 1 91.19 232 LEU B N 1
ATOM 3879 C CA . LEU B 1 232 ? 15.703 12.391 2.648 1 91.19 232 LEU B CA 1
ATOM 3880 C C . LEU B 1 232 ? 16.141 12.875 4.027 1 91.19 232 LEU B C 1
ATOM 3882 O O . LEU B 1 232 ? 17 12.266 4.66 1 91.19 232 LEU B O 1
ATOM 3886 N N . PRO B 1 233 ? 15.586 13.961 4.445 1 88.44 233 PRO B N 1
ATOM 3887 C CA . PRO B 1 233 ? 15.859 14.398 5.816 1 88.44 233 PRO B CA 1
ATOM 3888 C C . PRO B 1 233 ? 15.102 13.578 6.859 1 88.44 233 PRO B C 1
ATOM 3890 O O . PRO B 1 233 ? 14.156 12.859 6.523 1 88.44 233 PRO B O 1
ATOM 3893 N N . GLU B 1 234 ? 15.547 13.602 8.039 1 86.75 234 GLU B N 1
ATOM 3894 C CA . GLU B 1 234 ? 14.867 12.883 9.109 1 86.75 234 GLU B CA 1
ATOM 3895 C C . GLU B 1 234 ? 13.523 13.523 9.445 1 86.75 234 GLU B C 1
ATOM 3897 O O . GLU B 1 234 ? 13.43 14.742 9.594 1 86.75 234 GLU B O 1
ATOM 3902 N N . THR B 1 235 ? 12.477 12.773 9.461 1 80.88 235 THR B N 1
ATOM 3903 C CA . THR B 1 235 ? 11.133 13.289 9.68 1 80.88 235 THR B CA 1
ATOM 3904 C C . THR B 1 235 ? 10.625 12.914 11.062 1 80.88 235 THR B C 1
ATOM 3906 O O . THR B 1 235 ? 9.508 13.281 11.445 1 80.88 235 THR B O 1
ATOM 3909 N N . LYS B 1 236 ? 11.469 12.328 11.82 1 80.44 236 LYS B N 1
ATOM 3910 C CA . LYS B 1 236 ? 11.047 11.867 13.141 1 80.44 236 LYS B CA 1
ATOM 3911 C C . LYS B 1 236 ? 10.695 13.039 14.047 1 80.44 236 LYS B C 1
ATOM 3913 O O . LYS B 1 236 ? 11.508 13.961 14.219 1 80.44 236 LYS B O 1
ATOM 3918 N N . ASN B 1 237 ? 9.57 13.055 14.523 1 73.25 237 ASN B N 1
ATOM 3919 C CA . ASN B 1 237 ? 9.117 14.023 15.516 1 73.25 237 ASN B CA 1
ATOM 3920 C C . ASN B 1 237 ? 9.164 15.453 14.977 1 73.25 237 ASN B C 1
ATOM 3922 O O . ASN B 1 237 ? 9.516 16.375 15.703 1 73.25 237 ASN B O 1
ATOM 3926 N N . VAL B 1 238 ? 9.141 15.609 13.672 1 76.44 238 VAL B N 1
ATOM 3927 C CA . VAL B 1 238 ? 9.078 16.953 13.094 1 76.44 238 VAL B CA 1
ATOM 3928 C C . VAL B 1 238 ? 7.629 17.297 12.773 1 76.44 238 VAL B C 1
ATOM 3930 O O . VAL B 1 238 ? 6.969 16.609 11.992 1 76.44 238 VAL B O 1
ATOM 3933 N N . PRO B 1 239 ? 7.258 18.312 13.492 1 71.62 239 PRO B N 1
ATOM 3934 C CA . PRO B 1 239 ? 5.91 18.766 13.148 1 71.62 239 PRO B CA 1
ATOM 3935 C C . PRO B 1 239 ? 5.797 19.203 11.688 1 71.62 239 PRO B C 1
ATOM 3937 O O . PRO B 1 239 ? 6.754 19.75 11.133 1 71.62 239 PRO B O 1
ATOM 3940 N N . ILE B 1 240 ? 4.738 19.016 11.047 1 71.25 240 ILE B N 1
ATOM 3941 C CA . ILE B 1 240 ? 4.504 19.266 9.625 1 71.25 240 ILE B CA 1
ATOM 3942 C C . ILE B 1 240 ? 4.762 20.734 9.312 1 71.25 240 ILE B C 1
ATOM 3944 O O . ILE B 1 240 ? 5.234 21.062 8.21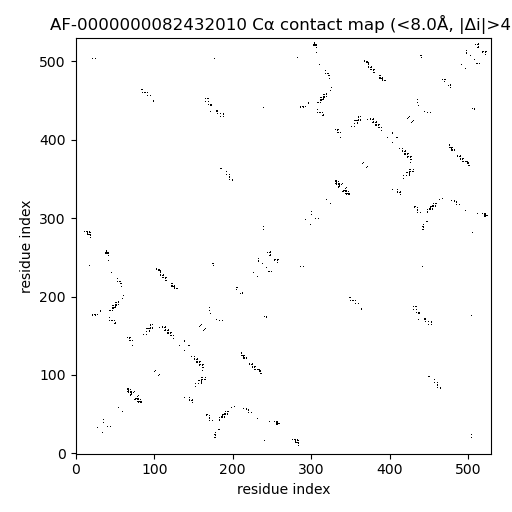9 1 71.25 240 ILE B O 1
ATOM 3948 N N . GLU B 1 241 ? 4.527 21.562 10.281 1 67.5 241 GLU B N 1
ATOM 3949 C CA . GLU B 1 241 ? 4.711 23 10.086 1 67.5 241 GLU B CA 1
ATOM 3950 C C . GLU B 1 241 ? 6.188 23.359 9.969 1 67.5 241 GLU B C 1
ATOM 3952 O O . GLU B 1 241 ? 6.543 24.359 9.336 1 67.5 241 GLU B O 1
ATOM 3957 N N . LYS B 1 242 ? 6.957 22.484 10.555 1 75.31 242 LYS B N 1
ATOM 3958 C CA . LYS B 1 242 ? 8.391 22.766 10.57 1 75.31 242 LYS B CA 1
ATOM 3959 C C . LYS B 1 242 ? 9.109 22 9.461 1 75.31 242 LYS B C 1
ATOM 3961 O O . LYS B 1 242 ? 10.328 22.125 9.305 1 75.31 242 LYS B O 1
ATOM 3966 N N . MET B 1 243 ? 8.328 21.266 8.766 1 79.94 243 MET B N 1
ATOM 3967 C CA . MET B 1 243 ? 8.938 20.469 7.707 1 79.94 243 MET B CA 1
ATOM 3968 C C . MET B 1 243 ? 9.539 21.359 6.629 1 79.94 243 MET B C 1
ATOM 3970 O O . MET B 1 243 ? 10.57 21.031 6.047 1 79.94 243 MET B O 1
ATOM 3974 N N . ASP B 1 244 ? 8.914 22.422 6.426 1 80.06 244 ASP B N 1
ATOM 3975 C CA . ASP B 1 244 ? 9.43 23.375 5.449 1 80.06 244 ASP B CA 1
ATOM 3976 C C . ASP B 1 244 ? 10.828 23.859 5.836 1 80.06 244 ASP B C 1
ATOM 3978 O O . ASP B 1 244 ? 11.695 24.016 4.977 1 80.06 244 ASP B O 1
ATOM 3982 N N . GLU B 1 245 ? 11.016 24.078 7.09 1 80.94 245 GLU B N 1
ATOM 3983 C CA . GLU B 1 245 ? 12.32 24.516 7.578 1 80.94 245 GLU B CA 1
ATOM 3984 C C . GLU B 1 245 ? 13.367 23.406 7.414 1 80.94 245 GLU B C 1
ATOM 3986 O O . GLU B 1 245 ? 14.531 23.688 7.125 1 80.94 245 GLU B O 1
ATOM 3991 N N . VAL B 1 246 ? 12.93 22.234 7.57 1 84.88 246 VAL B N 1
ATOM 3992 C CA . VAL B 1 246 ? 13.828 21.078 7.441 1 84.88 246 VAL B CA 1
ATOM 3993 C C . VAL B 1 246 ? 14.32 20.969 6 1 84.88 246 VAL B C 1
ATOM 3995 O O . VAL B 1 246 ? 15.508 20.734 5.762 1 84.88 246 VAL B O 1
ATOM 3998 N N . TRP B 1 247 ? 13.43 21.219 5.078 1 86.81 247 TRP B N 1
ATOM 3999 C CA . TRP B 1 247 ? 13.797 21.172 3.666 1 86.81 247 TRP B CA 1
ATOM 4000 C C . TRP B 1 247 ? 14.734 22.312 3.307 1 86.81 247 TRP B C 1
ATOM 4002 O O . TRP B 1 247 ? 15.68 22.141 2.531 1 86.81 247 TRP B O 1
ATOM 4012 N N . LYS B 1 248 ? 14.523 23.453 3.928 1 83.94 248 LYS B N 1
ATOM 4013 C CA . LYS B 1 248 ? 15.336 24.641 3.66 1 83.94 248 LYS B CA 1
ATOM 4014 C C . LYS B 1 248 ? 16.734 24.484 4.238 1 83.94 248 LYS B C 1
ATOM 4016 O O . LYS B 1 248 ? 17.688 25.109 3.756 1 83.94 248 LYS B O 1
ATOM 4021 N N . SER B 1 249 ? 16.844 23.703 5.266 1 84.31 249 SER B N 1
ATOM 4022 C CA . SER B 1 249 ? 18.141 23.5 5.918 1 84.31 249 SER B CA 1
ATOM 4023 C C . SER B 1 249 ? 18.906 22.344 5.273 1 84.31 249 SER B C 1
ATOM 4025 O O . SER B 1 249 ? 20.094 22.141 5.574 1 84.31 249 SER B O 1
ATOM 4027 N N . HIS B 1 250 ? 18.281 21.672 4.449 1 87.69 250 HIS B N 1
ATOM 4028 C CA . HIS B 1 250 ? 18.938 20.562 3.777 1 87.69 250 HIS B CA 1
ATOM 4029 C C . HIS B 1 250 ? 19.922 21.047 2.723 1 87.69 250 HIS B C 1
ATOM 4031 O O . HIS B 1 250 ? 19.672 22.062 2.059 1 87.69 250 HIS B O 1
ATOM 4037 N N . TRP B 1 251 ? 21.016 20.391 2.623 1 83.56 251 TRP B N 1
ATOM 4038 C CA . TRP B 1 251 ? 22.094 20.828 1.752 1 83.56 251 TRP B CA 1
ATOM 4039 C C . TRP B 1 251 ? 21.641 20.875 0.298 1 83.56 251 TRP B C 1
ATOM 4041 O O . TRP B 1 251 ? 21.984 21.812 -0.431 1 83.56 251 TRP B O 1
ATOM 4051 N N . PHE B 1 252 ? 20.844 19.922 -0.163 1 86.38 252 PHE B N 1
ATOM 4052 C CA . PHE B 1 252 ? 20.469 19.828 -1.569 1 86.38 252 PHE B CA 1
ATOM 4053 C C . PHE B 1 252 ? 19.188 20.594 -1.846 1 86.38 252 PHE B C 1
ATOM 4055 O O . PHE B 1 252 ? 19.094 21.328 -2.832 1 86.38 252 PHE B O 1
ATOM 4062 N N . TRP B 1 253 ? 18.234 20.531 -0.967 1 88.25 253 TRP B N 1
ATOM 4063 C CA . TRP B 1 253 ? 16.906 21.062 -1.233 1 88.25 253 TRP B CA 1
ATOM 4064 C C . TRP B 1 253 ? 16.828 22.547 -0.92 1 88.25 253 TRP B C 1
ATOM 4066 O O . TRP B 1 253 ? 15.875 23.234 -1.309 1 88.25 253 TRP B O 1
ATOM 4076 N N . LYS B 1 254 ? 17.797 23.094 -0.157 1 84.62 254 LYS B N 1
ATOM 4077 C CA . LYS B 1 254 ? 17.844 24.5 0.192 1 84.62 254 LYS B CA 1
ATOM 4078 C C . LYS B 1 254 ? 17.734 25.375 -1.054 1 84.62 254 LYS B C 1
ATOM 4080 O O . LYS B 1 254 ? 17.094 26.438 -1.031 1 84.62 254 LYS B O 1
ATOM 4085 N N . GLY B 1 255 ? 18.281 24.922 -2.119 1 78.44 255 GLY B N 1
ATOM 4086 C CA . GLY B 1 255 ? 18.266 25.688 -3.357 1 78.44 255 GLY B CA 1
ATOM 4087 C C . GLY B 1 255 ? 16.906 25.766 -4.004 1 78.44 255 GLY B C 1
ATOM 4088 O O . GLY B 1 255 ? 16.594 26.719 -4.723 1 78.44 255 GLY B O 1
ATOM 4089 N N . PHE B 1 256 ? 16.062 24.859 -3.754 1 81.12 256 PHE B N 1
ATOM 4090 C CA . PHE B 1 256 ? 14.75 24.797 -4.383 1 81.12 256 PHE B CA 1
ATOM 4091 C C . PHE B 1 256 ? 13.703 25.469 -3.51 1 81.12 256 PHE B C 1
ATOM 4093 O O . PHE B 1 256 ? 12.859 26.219 -4.008 1 81.12 256 PHE B O 1
ATOM 4100 N N . VAL B 1 257 ? 13.703 25.234 -2.203 1 78.06 257 VAL B N 1
ATOM 4101 C CA . VAL B 1 257 ? 12.664 25.703 -1.293 1 78.06 257 VAL B CA 1
ATOM 4102 C C . VAL B 1 257 ? 12.969 27.125 -0.856 1 78.06 257 VAL B C 1
ATOM 4104 O O . VAL B 1 257 ? 12.047 27.922 -0.652 1 78.06 257 VAL B O 1
ATOM 4107 N N . GLY B 1 258 ? 14.109 27.578 -0.469 1 65.06 258 GLY B N 1
ATOM 4108 C CA . GLY B 1 258 ? 14.523 28.859 0.047 1 65.06 258 GLY B CA 1
ATOM 4109 C C . GLY B 1 258 ? 14.242 30.016 -0.911 1 65.06 258 GLY B C 1
ATOM 4110 O O . GLY B 1 258 ? 14.07 31.156 -0.486 1 65.06 258 GLY B O 1
ATOM 4111 N N . THR B 1 259 ? 14.297 29.797 -2.096 1 52.91 259 THR B N 1
ATOM 4112 C CA . THR B 1 259 ? 14.312 30.969 -2.965 1 52.91 259 THR B CA 1
ATOM 4113 C C . THR B 1 259 ? 12.977 31.703 -2.902 1 52.91 259 THR B C 1
ATOM 4115 O O . THR B 1 259 ? 12.93 32.938 -3.057 1 52.91 259 THR B O 1
ATOM 4118 N N . ALA B 1 260 ? 11.875 31.281 -2.635 1 45.62 260 ALA B N 1
ATOM 4119 C CA . ALA B 1 260 ? 10.688 32.125 -2.754 1 45.62 260 ALA B CA 1
ATOM 4120 C C . ALA B 1 260 ? 10.555 33.062 -1.561 1 45.62 260 ALA B C 1
ATOM 4122 O O . ALA B 1 260 ? 10.156 34.219 -1.714 1 45.62 260 ALA B O 1
ATOM 4123 N N . GLU B 1 261 ? 10.625 32.656 -0.349 1 43.5 261 GLU B N 1
ATOM 4124 C CA . GLU B 1 261 ? 10.5 33.688 0.674 1 43.5 261 GLU B CA 1
ATOM 4125 C C . GLU B 1 261 ? 11.68 34.656 0.624 1 43.5 261 GLU B C 1
ATOM 4127 O O . GLU B 1 261 ? 11.594 35.781 1.125 1 43.5 261 GLU B O 1
ATOM 4132 N N . ASP B 1 262 ? 12.82 34.344 0.298 1 39.91 262 ASP B N 1
ATOM 4133 C CA . ASP B 1 262 ? 13.836 35.375 0.342 1 39.91 262 ASP B CA 1
ATOM 4134 C C . ASP B 1 262 ? 13.492 36.5 -0.621 1 39.91 262 ASP B C 1
ATOM 4136 O O . ASP B 1 262 ? 14.141 37.562 -0.6 1 39.91 262 ASP B O 1
ATOM 4140 N N . CYS B 1 263 ? 12.852 36.312 -1.599 1 32.94 263 CYS B N 1
ATOM 4141 C CA . CYS B 1 263 ? 12.648 37.5 -2.391 1 32.94 263 CYS B CA 1
ATOM 4142 C C . CYS B 1 263 ? 11.656 38.438 -1.719 1 32.94 263 CYS B C 1
ATOM 4144 O O . CYS B 1 263 ? 11.461 39.594 -2.17 1 32.94 263 CYS B O 1
ATOM 4146 N N . LYS B 1 264 ? 10.664 38.031 -0.865 1 35.59 264 LYS B N 1
ATOM 4147 C CA . LYS B 1 264 ? 9.852 39.125 -0.325 1 35.59 264 LYS B CA 1
ATOM 4148 C C . LYS B 1 264 ? 10.547 39.812 0.851 1 35.59 264 LYS B C 1
ATOM 4150 O O . LYS B 1 264 ? 9.969 40.688 1.501 1 35.59 264 LYS B O 1
ATOM 4155 N N . ILE B 1 265 ? 11.719 39.312 1.312 1 27.62 265 ILE B N 1
ATOM 4156 C CA . ILE B 1 265 ? 12.344 40.406 2.049 1 27.62 265 ILE B CA 1
ATOM 4157 C C . ILE B 1 265 ? 12.984 41.375 1.069 1 27.62 265 ILE B C 1
ATOM 4159 O O . ILE B 1 265 ? 13.711 40.969 0.159 1 27.62 265 ILE B O 1
#